Protein AF-A0A349YJT5-F1 (afdb_monomer_lite)

Radius of gyration: 28.96 Å; chains: 1; bounding box: 65×38×89 Å

Structure (mmCIF, N/CA/C/O backbone):
data_AF-A0A349YJT5-F1
#
_entry.id   AF-A0A349YJT5-F1
#
loop_
_atom_site.group_PDB
_atom_site.id
_atom_site.type_symbol
_atom_site.label_atom_id
_atom_site.label_alt_id
_atom_site.label_comp_id
_atom_site.label_asym_id
_atom_site.label_entity_id
_atom_site.label_seq_id
_atom_site.pdbx_PDB_ins_code
_atom_site.Cartn_x
_atom_site.Cartn_y
_atom_site.Cartn_z
_atom_site.occupancy
_atom_site.B_iso_or_equiv
_atom_site.auth_seq_id
_atom_site.auth_comp_id
_atom_site.auth_asym_id
_atom_site.auth_atom_id
_atom_site.pdbx_PDB_model_num
ATOM 1 N N . MET A 1 1 ? -20.722 -4.963 -40.635 1.00 35.97 1 MET A N 1
ATOM 2 C CA . MET A 1 1 ? -19.767 -5.126 -39.521 1.00 35.97 1 MET A CA 1
ATOM 3 C C . MET A 1 1 ? -20.408 -4.504 -38.300 1.00 35.97 1 MET A C 1
ATOM 5 O O . MET A 1 1 ? -20.778 -3.339 -38.362 1.00 35.97 1 MET A O 1
ATOM 9 N N . ALA A 1 2 ? -20.682 -5.316 -37.284 1.00 28.94 2 ALA A N 1
ATOM 10 C CA . ALA A 1 2 ? -21.402 -4.908 -36.087 1.00 28.94 2 ALA A CA 1
ATOM 11 C C . ALA A 1 2 ? -20.431 -4.226 -35.116 1.00 28.94 2 ALA A C 1
ATOM 13 O O . ALA A 1 2 ? -19.485 -4.857 -34.654 1.00 28.94 2 ALA A O 1
ATOM 14 N N . PHE A 1 3 ? -20.661 -2.948 -34.826 1.00 32.25 3 PHE A N 1
ATOM 15 C CA . PHE A 1 3 ? -20.068 -2.286 -33.669 1.00 32.25 3 PHE A CA 1
ATOM 16 C C . PHE A 1 3 ? -20.823 -2.792 -32.437 1.00 32.25 3 PHE A C 1
ATOM 18 O O . PHE A 1 3 ? -21.958 -2.385 -32.194 1.00 32.25 3 PHE A O 1
ATOM 25 N N . SER A 1 4 ? -20.254 -3.766 -31.724 1.00 38.06 4 SER A N 1
ATOM 26 C CA . SER A 1 4 ? -20.846 -4.264 -30.485 1.00 38.06 4 SER A CA 1
ATOM 27 C C . SER A 1 4 ? -20.627 -3.264 -29.358 1.00 38.06 4 SER A C 1
ATOM 29 O O . SER A 1 4 ? -19.536 -2.736 -29.165 1.00 38.06 4 SER A O 1
ATOM 31 N N . ASN A 1 5 ? -21.706 -3.056 -28.621 1.00 44.25 5 ASN A N 1
ATOM 32 C CA . ASN A 1 5 ? -21.965 -2.070 -27.584 1.00 44.25 5 ASN A CA 1
ATOM 33 C C . ASN A 1 5 ? -21.213 -2.375 -26.264 1.00 44.25 5 ASN A C 1
ATOM 35 O O . ASN A 1 5 ? -21.825 -2.411 -25.198 1.00 44.25 5 ASN A O 1
ATOM 39 N N . THR A 1 6 ? -19.910 -2.674 -26.324 1.00 45.03 6 THR A N 1
ATOM 40 C CA . THR A 1 6 ? -19.121 -3.094 -25.150 1.00 45.03 6 THR A CA 1
ATOM 41 C C . THR A 1 6 ? -19.000 -1.976 -24.124 1.00 45.03 6 THR A C 1
ATOM 43 O O . THR A 1 6 ? -19.315 -2.215 -22.962 1.00 45.03 6 THR A O 1
ATOM 46 N N . SER A 1 7 ? -18.720 -0.737 -24.550 1.00 45.47 7 SER A N 1
ATOM 47 C CA . SER A 1 7 ? -18.622 0.408 -23.630 1.00 45.47 7 SER A CA 1
ATOM 48 C C . SER A 1 7 ? -19.947 0.735 -22.936 1.00 45.47 7 SER A C 1
ATOM 50 O O . SER A 1 7 ? -19.961 1.075 -21.755 1.00 45.47 7 SER A O 1
ATOM 52 N N . TYR A 1 8 ? -21.080 0.582 -23.631 1.00 42.59 8 TYR A N 1
ATOM 53 C CA . TYR A 1 8 ? -22.403 0.780 -23.038 1.00 42.59 8 TYR A CA 1
ATOM 54 C C . TYR A 1 8 ? -22.723 -0.323 -22.027 1.00 42.59 8 TYR A C 1
ATOM 56 O O . TYR A 1 8 ? -23.199 -0.024 -20.938 1.00 42.59 8 TYR A O 1
ATOM 64 N N . SER A 1 9 ? -22.410 -1.585 -22.342 1.00 47.50 9 SER A N 1
ATOM 65 C CA . SER A 1 9 ? -22.618 -2.691 -21.401 1.00 47.50 9 SER A CA 1
ATOM 66 C C . SER A 1 9 ? -21.702 -2.599 -20.181 1.00 47.50 9 SER A C 1
ATOM 68 O O . SER A 1 9 ? -22.148 -2.886 -19.081 1.00 47.50 9 SER A O 1
ATOM 70 N N . GLU A 1 10 ? -20.462 -2.134 -20.344 1.00 46.34 10 GLU A N 1
ATOM 71 C CA . GLU A 1 10 ? -19.514 -1.925 -19.245 1.00 46.34 10 GLU A CA 1
ATOM 72 C C . GLU A 1 10 ? -19.939 -0.755 -18.360 1.00 46.34 10 GLU A C 1
ATOM 74 O O . GLU A 1 10 ? -19.890 -0.871 -17.143 1.00 46.34 10 GLU A O 1
ATOM 79 N N . THR A 1 11 ? -20.449 0.333 -18.945 1.00 47.31 11 THR A N 1
ATOM 80 C CA . THR A 1 11 ? -20.967 1.482 -18.180 1.00 47.31 11 THR A CA 1
ATOM 81 C C . THR A 1 11 ? -22.259 1.124 -17.443 1.00 47.31 11 THR A C 1
ATOM 83 O O . THR A 1 11 ? -22.438 1.500 -16.287 1.00 47.31 11 THR A O 1
ATOM 86 N N . VAL A 1 12 ? -23.154 0.361 -18.081 1.00 45.22 12 VAL A N 1
ATOM 87 C CA . VAL A 1 12 ? -24.402 -0.117 -17.468 1.00 45.22 12 VAL A CA 1
ATOM 88 C C . VAL A 1 12 ? -24.115 -1.164 -16.397 1.00 45.22 12 VAL A C 1
ATOM 90 O O . VAL A 1 12 ? -24.714 -1.097 -15.332 1.00 45.22 12 VAL A O 1
ATOM 93 N N . ASN A 1 13 ? -23.168 -2.077 -16.619 1.00 48.91 13 ASN A N 1
ATOM 94 C CA . ASN A 1 13 ? -22.739 -3.032 -15.602 1.00 48.91 13 ASN A CA 1
ATOM 95 C C . ASN A 1 13 ? -22.015 -2.330 -14.455 1.00 48.91 13 ASN A C 1
ATOM 97 O O . ASN A 1 13 ? -22.282 -2.667 -13.312 1.00 48.91 13 ASN A O 1
ATOM 101 N N . ALA A 1 14 ? -21.174 -1.326 -14.714 1.00 46.81 14 ALA A N 1
ATOM 102 C CA . ALA A 1 14 ? -20.544 -0.528 -13.667 1.00 46.81 14 ALA A CA 1
ATOM 103 C C . ALA A 1 14 ? -21.602 0.210 -12.838 1.00 46.81 14 ALA A C 1
ATOM 105 O O . ALA A 1 14 ? -21.606 0.064 -11.625 1.00 46.81 14 ALA A O 1
ATOM 106 N N . MET A 1 15 ? -22.572 0.884 -13.471 1.00 39.41 15 MET A N 1
ATOM 107 C CA . MET A 1 15 ? -23.696 1.517 -12.768 1.00 39.41 15 MET A CA 1
ATOM 108 C C . MET A 1 15 ? -24.552 0.511 -11.999 1.00 39.41 15 MET A C 1
ATOM 110 O O . MET A 1 15 ? -24.897 0.775 -10.855 1.00 39.41 15 MET A O 1
ATOM 114 N N . LEU A 1 16 ? -24.875 -0.647 -12.579 1.00 43.94 16 LEU A N 1
ATOM 115 C CA . LEU A 1 16 ? -25.618 -1.706 -11.894 1.00 43.94 16 LEU A CA 1
ATOM 116 C C . LEU A 1 16 ? -24.815 -2.302 -10.738 1.00 43.94 16 LEU A C 1
ATOM 118 O O . LEU A 1 16 ? -25.406 -2.615 -9.715 1.00 43.94 16 LEU A O 1
ATOM 122 N N . THR A 1 17 ? -23.490 -2.402 -10.854 1.00 45.91 17 THR A N 1
ATOM 123 C CA . THR A 1 17 ? -22.605 -2.878 -9.782 1.00 45.91 17 THR A CA 1
ATOM 124 C C . THR A 1 17 ? -22.537 -1.841 -8.666 1.00 45.91 17 THR A C 1
ATOM 126 O O . THR A 1 17 ? -22.733 -2.195 -7.510 1.00 45.91 17 THR A O 1
ATOM 129 N N . THR A 1 18 ? -22.396 -0.554 -8.995 1.00 42.12 18 THR A N 1
ATOM 130 C CA . THR A 1 18 ? -22.451 0.559 -8.038 1.00 42.12 18 THR A CA 1
ATOM 131 C C . THR A 1 18 ? -23.813 0.636 -7.342 1.00 42.12 18 THR A C 1
ATOM 133 O O . THR A 1 18 ? -23.875 0.710 -6.120 1.00 42.12 18 THR A O 1
ATOM 136 N N . MET A 1 19 ? -24.919 0.540 -8.088 1.00 35.06 19 MET A N 1
ATOM 137 C CA . MET A 1 19 ? -26.279 0.521 -7.535 1.00 35.06 19 MET A CA 1
ATOM 138 C C . MET A 1 19 ? -26.540 -0.744 -6.712 1.00 35.06 19 MET A C 1
ATOM 140 O O . MET A 1 19 ? -27.178 -0.664 -5.669 1.00 35.06 19 MET A O 1
ATOM 144 N N . SER A 1 20 ? -26.010 -1.898 -7.125 1.00 37.75 20 SER A N 1
ATOM 145 C CA . SER A 1 20 ? -26.079 -3.131 -6.340 1.00 37.75 20 SER A CA 1
ATOM 146 C C . SER A 1 20 ? -25.216 -3.065 -5.086 1.00 37.75 20 SER A C 1
ATOM 148 O O . SER A 1 20 ? -25.608 -3.647 -4.092 1.00 37.75 20 SER A O 1
ATOM 150 N N . GLY A 1 21 ? -24.105 -2.322 -5.090 1.00 37.94 21 GLY A N 1
ATOM 151 C CA . GLY A 1 21 ? -23.280 -2.063 -3.909 1.00 37.94 21 GLY A CA 1
ATOM 152 C C . GLY A 1 21 ? -23.987 -1.160 -2.898 1.00 37.94 21 GLY A C 1
ATOM 153 O O . GLY A 1 21 ? -23.926 -1.419 -1.705 1.00 37.94 21 GLY A O 1
ATOM 154 N N . PHE A 1 22 ? -24.751 -0.167 -3.366 1.00 36.34 22 PHE A N 1
ATOM 155 C CA . PHE A 1 22 ? -25.625 0.630 -2.495 1.00 36.34 22 PHE A CA 1
ATOM 156 C C . PHE A 1 22 ? -26.809 -0.174 -1.934 1.00 36.34 22 PHE A C 1
ATOM 158 O O . PHE A 1 22 ? -27.237 0.079 -0.813 1.00 36.34 22 PHE A O 1
ATOM 165 N N . VAL A 1 23 ? -27.335 -1.137 -2.699 1.00 39.72 23 VAL A N 1
ATOM 166 C CA . VAL A 1 23 ? -28.460 -2.007 -2.299 1.00 39.72 23 VAL A CA 1
ATOM 167 C C . VAL A 1 23 ? -28.000 -3.211 -1.457 1.00 39.72 23 VAL A C 1
ATOM 169 O O . VAL A 1 23 ? -28.774 -3.696 -0.643 1.00 39.72 23 VAL A O 1
ATOM 172 N N . LYS A 1 24 ? -26.743 -3.655 -1.606 1.00 41.81 24 LYS A N 1
ATOM 173 C CA . LYS A 1 24 ? -26.034 -4.639 -0.761 1.00 41.81 24 LYS A CA 1
ATOM 174 C C . LYS A 1 24 ? -25.285 -3.991 0.405 1.00 41.81 24 LYS A C 1
ATOM 176 O O . LYS A 1 24 ? -24.406 -4.602 1.002 1.00 41.81 24 LYS A O 1
ATOM 181 N N . ASN A 1 25 ? -25.580 -2.735 0.716 1.00 46.41 25 ASN A N 1
ATOM 182 C CA . ASN A 1 25 ? -25.192 -2.221 2.010 1.00 46.41 25 ASN A CA 1
ATOM 183 C C . ASN A 1 25 ? -26.183 -2.808 3.025 1.00 46.41 25 ASN A C 1
ATOM 185 O O . ASN A 1 25 ? -27.230 -2.218 3.289 1.00 46.41 25 ASN A O 1
ATOM 189 N N . ASP A 1 26 ? -25.880 -3.996 3.552 1.00 47.06 26 ASP A N 1
ATOM 190 C CA . ASP A 1 26 ? -26.736 -4.715 4.508 1.00 47.06 26 ASP A CA 1
ATOM 191 C C . ASP A 1 26 ? -26.976 -3.911 5.808 1.00 47.06 26 ASP A C 1
ATOM 193 O O . ASP A 1 26 ? -27.888 -4.205 6.585 1.00 47.06 26 ASP A O 1
ATOM 197 N N . TYR A 1 27 ? -26.246 -2.803 5.996 1.00 50.16 27 TYR A N 1
ATOM 198 C CA . TYR A 1 27 ? -26.430 -1.827 7.072 1.00 50.16 27 TYR A CA 1
ATOM 199 C C . TYR A 1 27 ? -27.578 -0.828 6.824 1.00 50.16 27 TYR A C 1
ATOM 201 O O . TYR A 1 27 ? -27.893 -0.018 7.701 1.00 50.16 27 TYR A O 1
ATOM 209 N N . TYR A 1 28 ? -28.280 -0.906 5.682 1.00 45.19 28 TYR A N 1
ATOM 210 C CA . TYR A 1 28 ? -29.457 -0.075 5.378 1.00 45.19 28 TYR A CA 1
ATOM 211 C C . TYR A 1 28 ? -30.589 -0.241 6.411 1.00 45.19 28 TYR A C 1
ATOM 213 O O . TYR A 1 28 ? -31.370 0.686 6.617 1.00 45.19 28 TYR A O 1
ATOM 221 N N . LYS A 1 29 ? -30.661 -1.383 7.123 1.00 48.59 29 LYS A N 1
ATOM 222 C CA . LYS A 1 29 ? -31.661 -1.619 8.187 1.00 48.59 29 LYS A CA 1
ATOM 223 C C . LYS A 1 29 ? -31.560 -0.623 9.356 1.00 48.59 29 LYS A C 1
ATOM 225 O O . LYS A 1 29 ? -32.541 -0.468 10.079 1.00 48.59 29 LYS A O 1
ATOM 230 N N . PHE A 1 30 ? -30.436 0.082 9.522 1.00 49.44 30 PHE A N 1
ATOM 231 C CA . PHE A 1 30 ? -30.235 1.025 10.628 1.00 49.44 30 PHE A CA 1
ATOM 232 C C . PHE A 1 30 ? -29.674 2.390 10.210 1.00 49.44 30 PHE A C 1
ATOM 234 O O . PHE A 1 30 ? -29.226 3.142 11.071 1.00 49.44 30 PHE A O 1
ATOM 241 N N . SER A 1 31 ? -29.802 2.780 8.933 1.00 50.75 31 SER A N 1
ATOM 242 C CA . SER A 1 31 ? -29.541 4.167 8.498 1.00 50.75 31 SER A CA 1
ATOM 243 C C . SER A 1 31 ? -30.415 5.205 9.219 1.00 50.75 31 SER A C 1
ATOM 245 O O . SER A 1 31 ? -30.140 6.399 9.148 1.00 50.75 31 SER A O 1
ATOM 247 N N . ASP A 1 32 ? -31.488 4.754 9.875 1.00 51.38 32 ASP A N 1
ATOM 248 C CA . ASP A 1 32 ? -32.409 5.578 10.660 1.00 51.38 32 ASP A CA 1
ATOM 249 C C . ASP A 1 32 ? -31.856 5.935 12.056 1.00 51.38 32 ASP A C 1
ATOM 251 O O . ASP A 1 32 ? -32.350 6.850 12.710 1.00 51.38 32 ASP A O 1
ATOM 255 N N . LYS A 1 33 ? -30.808 5.238 12.527 1.00 64.94 33 LYS A N 1
ATOM 256 C CA . LYS A 1 33 ? -30.170 5.500 13.825 1.00 64.94 33 LYS A CA 1
ATOM 257 C C . LYS A 1 33 ? -28.800 6.150 13.615 1.00 64.94 33 LYS A C 1
ATOM 259 O O . LYS A 1 33 ? -27.948 5.546 12.964 1.00 64.94 33 LYS A O 1
ATOM 264 N N . PRO A 1 34 ? -28.546 7.350 14.166 1.00 67.56 34 PRO A N 1
ATOM 265 C CA . PRO A 1 34 ? -27.265 8.015 13.974 1.00 67.56 34 PRO A CA 1
ATOM 266 C C . PRO A 1 34 ? -26.127 7.224 14.651 1.00 67.56 34 PRO A C 1
ATOM 268 O O . PRO A 1 34 ? -26.296 6.771 15.789 1.00 67.56 34 PRO A O 1
ATOM 271 N N . PRO A 1 35 ? -24.966 7.055 13.987 1.00 79.81 35 PRO A N 1
ATOM 272 C CA . PRO A 1 35 ? -23.776 6.505 14.624 1.00 79.81 35 PRO A CA 1
ATOM 273 C C . PRO A 1 35 ? -23.237 7.484 15.668 1.00 79.81 35 PRO A C 1
ATOM 275 O O . PRO A 1 35 ? -23.096 8.678 15.398 1.00 79.81 35 PRO A O 1
ATOM 278 N N . THR A 1 36 ? -22.896 6.973 16.848 1.00 80.75 36 THR A N 1
ATOM 279 C CA . THR A 1 36 ? -22.226 7.742 17.901 1.00 80.75 36 THR A CA 1
ATOM 280 C C . THR A 1 36 ? -20.798 7.221 18.073 1.00 80.75 36 THR A C 1
ATOM 282 O O . THR A 1 36 ? -20.641 6.049 18.422 1.00 80.75 36 THR A O 1
ATOM 285 N N . PRO A 1 37 ? -19.755 8.043 17.842 1.00 83.19 37 PRO A N 1
ATOM 286 C CA . PRO A 1 37 ? -18.376 7.639 18.094 1.00 83.19 37 PRO A CA 1
ATOM 287 C C . PRO A 1 37 ? -18.100 7.584 19.602 1.00 83.19 37 PRO A C 1
ATOM 289 O O . PRO A 1 37 ? -18.424 8.525 20.334 1.00 83.19 37 PRO A O 1
ATOM 292 N N . VAL A 1 38 ? -17.485 6.495 20.065 1.00 86.38 38 VAL A N 1
ATOM 293 C CA . VAL A 1 38 ? -17.160 6.266 21.481 1.00 86.38 38 VAL A CA 1
ATOM 294 C C . VAL A 1 38 ? -15.717 5.792 21.667 1.00 86.38 38 VAL A C 1
ATOM 296 O O . VAL A 1 38 ? -15.113 5.209 20.766 1.00 86.38 38 VAL A O 1
ATOM 299 N N . GLU A 1 39 ? -15.172 6.026 22.862 1.00 88.44 39 GLU A N 1
ATOM 300 C CA . GLU A 1 39 ? -13.990 5.308 23.356 1.00 88.44 39 GLU A CA 1
ATOM 301 C C . GLU A 1 39 ? -14.489 3.998 23.980 1.00 88.44 39 GLU A C 1
ATOM 303 O O . GLU A 1 39 ? -15.169 4.034 25.009 1.00 88.44 39 GLU A O 1
ATOM 308 N N . TYR A 1 40 ? -14.221 2.856 23.345 1.00 87.75 40 TYR A N 1
ATOM 309 C CA . TYR A 1 40 ? -14.711 1.551 23.793 1.00 87.75 40 TYR A CA 1
ATOM 310 C C . TYR A 1 40 ? -13.603 0.772 24.503 1.00 87.75 40 TYR A C 1
ATOM 312 O O . TYR A 1 40 ? -12.511 0.610 23.974 1.00 87.75 40 TYR A O 1
ATOM 320 N N . TYR A 1 41 ? -13.885 0.274 25.697 1.00 87.88 41 TYR A N 1
ATOM 321 C CA . TYR A 1 41 ? -12.984 -0.498 26.541 1.00 87.88 41 TYR A CA 1
ATOM 322 C C . TYR A 1 41 ? -13.499 -1.931 26.599 1.00 87.88 41 TYR A C 1
ATOM 324 O O . TYR A 1 41 ? -14.420 -2.251 27.355 1.00 87.88 41 TYR A O 1
ATOM 332 N N . HIS A 1 42 ? -12.894 -2.786 25.787 1.00 87.69 42 HIS A N 1
ATOM 333 C CA . HIS A 1 42 ? -13.241 -4.196 25.705 1.00 87.69 42 HIS A CA 1
ATOM 334 C C . HIS A 1 42 ? -12.418 -5.014 26.703 1.00 87.69 42 HIS A C 1
ATOM 336 O O . HIS A 1 42 ? -11.200 -4.842 26.775 1.00 87.69 42 HIS A O 1
ATOM 342 N N . ILE A 1 43 ? -13.048 -5.899 27.477 1.00 84.06 43 ILE A N 1
ATOM 343 C CA . ILE A 1 43 ? -12.346 -6.752 28.443 1.00 84.06 43 ILE A CA 1
ATOM 344 C C . ILE A 1 43 ? -11.420 -7.727 27.712 1.00 84.06 43 ILE A C 1
ATOM 346 O O . ILE A 1 43 ? -11.856 -8.550 26.914 1.00 84.06 43 ILE A O 1
ATOM 350 N N 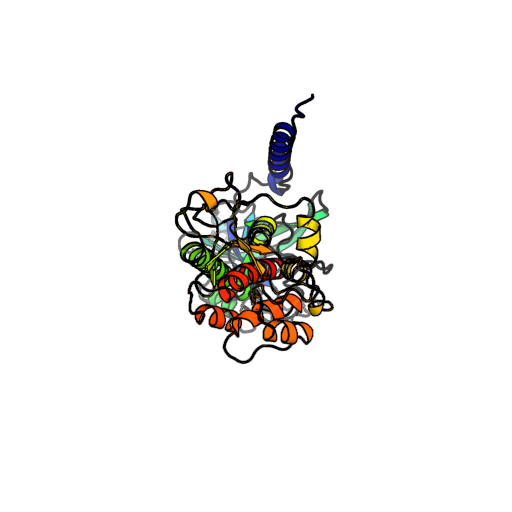. ASN A 1 44 ? -10.136 -7.704 28.067 1.00 80.56 44 ASN A N 1
ATOM 351 C CA . ASN A 1 44 ? -9.169 -8.695 27.619 1.00 80.56 44 ASN A CA 1
ATOM 352 C C . ASN A 1 44 ? -9.192 -9.894 28.580 1.00 80.56 44 ASN A C 1
ATOM 354 O O . ASN A 1 44 ? -8.686 -9.805 29.704 1.00 80.56 44 ASN A O 1
ATOM 358 N N . LYS A 1 45 ? -9.786 -11.016 28.156 1.00 74.62 45 LYS A N 1
ATOM 359 C CA . LYS A 1 45 ? -9.932 -12.218 28.995 1.00 74.62 45 LYS A CA 1
ATOM 360 C C . LYS A 1 45 ? -8.607 -12.898 29.340 1.00 74.62 45 LYS A C 1
ATOM 362 O O . LYS A 1 45 ? -8.504 -13.468 30.417 1.00 74.62 45 LYS A O 1
ATOM 367 N N . HIS A 1 46 ? -7.606 -12.823 28.466 1.00 70.94 46 HIS A N 1
ATOM 368 C CA . HIS A 1 46 ? -6.313 -13.483 28.673 1.00 70.94 46 HIS A CA 1
ATOM 369 C C . HIS A 1 46 ? -5.471 -12.778 29.731 1.00 70.94 46 HIS A C 1
ATOM 371 O O . HIS A 1 46 ? -4.859 -13.415 30.586 1.00 70.94 46 HIS A O 1
ATOM 377 N N . ALA A 1 47 ? -5.471 -11.448 29.698 1.00 70.19 47 ALA A N 1
ATOM 378 C CA . ALA A 1 47 ? -4.721 -10.651 30.655 1.00 70.19 47 ALA A CA 1
ATOM 379 C C . ALA A 1 47 ? -5.487 -10.376 31.959 1.00 70.19 47 ALA A C 1
ATOM 381 O O . ALA A 1 47 ? -4.896 -9.939 32.952 1.00 70.19 47 ALA A O 1
ATOM 382 N N . SER A 1 48 ? -6.800 -10.615 31.966 1.00 72.69 48 SER A N 1
ATOM 383 C CA . SER A 1 48 ? -7.621 -10.540 33.171 1.00 72.69 48 SER A CA 1
ATOM 384 C C . SER A 1 48 ? -7.519 -11.842 33.963 1.00 72.69 48 SER A C 1
ATOM 386 O O . SER A 1 48 ? -7.635 -12.933 33.424 1.00 72.69 48 SER A O 1
ATOM 388 N N . THR A 1 49 ? -7.340 -11.742 35.278 1.00 63.56 49 THR A N 1
ATOM 389 C CA . THR A 1 49 ? -7.127 -12.913 36.160 1.00 63.56 49 THR A CA 1
ATOM 390 C C . THR A 1 49 ? -8.411 -13.429 36.817 1.00 63.56 49 THR A C 1
ATOM 392 O O . THR A 1 49 ? -8.361 -14.168 37.801 1.00 63.56 49 THR A O 1
ATOM 395 N N . LEU A 1 50 ? -9.578 -13.033 36.301 1.00 58.72 50 LEU A N 1
ATOM 396 C CA . LEU A 1 50 ? -10.865 -13.454 36.851 1.00 58.72 50 LEU A CA 1
ATOM 397 C C . LEU A 1 50 ? -11.215 -14.873 36.404 1.00 58.72 50 LEU A C 1
ATOM 399 O O . LEU A 1 50 ? -11.445 -15.135 35.229 1.00 58.72 50 LEU A O 1
ATOM 403 N N . ASP A 1 51 ? -11.301 -15.769 37.382 1.00 48.94 51 ASP A N 1
ATOM 404 C CA . ASP A 1 51 ? -11.905 -17.089 37.243 1.00 48.94 51 ASP A CA 1
ATOM 405 C C . ASP A 1 51 ? -13.436 -16.940 37.144 1.00 48.94 51 ASP A C 1
ATOM 407 O O . ASP A 1 51 ? -14.065 -16.405 38.064 1.00 48.94 51 ASP A O 1
ATOM 411 N N . GLU A 1 52 ? -14.044 -17.418 36.049 1.00 48.00 52 GLU A N 1
ATOM 412 C CA . GLU A 1 52 ? -15.500 -17.395 35.801 1.00 48.00 52 GLU A CA 1
ATOM 413 C C . GLU A 1 52 ? -16.313 -18.050 36.946 1.00 48.00 52 GLU A C 1
ATOM 415 O O . GLU A 1 52 ? -17.502 -17.770 37.112 1.00 48.00 52 GLU A O 1
ATOM 420 N N . GLY A 1 53 ? -15.682 -18.884 37.787 1.00 40.75 53 GLY A N 1
ATOM 421 C CA . GLY A 1 53 ? -16.298 -19.499 38.969 1.00 40.75 53 GLY A CA 1
ATOM 422 C C . GLY A 1 53 ? -16.367 -18.617 40.226 1.00 40.75 53 GLY A C 1
ATOM 423 O O . GLY A 1 53 ? -17.104 -18.935 41.167 1.00 40.75 53 GLY A O 1
ATOM 424 N N . SER A 1 54 ? -15.636 -17.503 40.273 1.00 41.12 54 SER A N 1
ATOM 425 C CA . SER A 1 54 ? -15.487 -16.676 41.473 1.00 41.12 54 SER A CA 1
ATOM 426 C C . SER A 1 54 ? -16.386 -15.441 41.401 1.00 41.12 54 SER A C 1
ATOM 428 O O . SER A 1 54 ? -16.012 -14.410 40.856 1.00 41.12 54 SER A O 1
ATOM 430 N N . LYS A 1 55 ? -17.581 -15.506 42.007 1.00 40.19 55 LYS A N 1
ATOM 431 C CA . LYS A 1 55 ? -18.542 -14.383 42.149 1.00 40.19 55 LYS A CA 1
ATOM 432 C C . LYS A 1 55 ? -18.051 -13.237 43.063 1.00 40.19 55 LYS A C 1
ATOM 434 O O . LYS A 1 55 ? -18.829 -12.683 43.835 1.00 40.19 55 LYS A O 1
ATOM 439 N N . LEU A 1 56 ? -16.764 -12.910 43.039 1.00 39.97 56 LEU A N 1
ATOM 440 C CA . LEU A 1 56 ? -16.137 -11.879 43.865 1.00 39.97 56 LEU A CA 1
ATOM 441 C C . LEU A 1 56 ? -15.425 -10.865 42.965 1.00 39.97 56 LEU A C 1
ATOM 443 O O . LEU A 1 56 ? -14.203 -10.766 42.964 1.00 39.97 56 LEU A O 1
ATOM 447 N N . ALA A 1 57 ? -16.202 -10.090 42.207 1.00 40.22 57 ALA A N 1
ATOM 448 C CA . ALA A 1 57 ? -15.703 -8.858 41.609 1.00 40.22 57 ALA A CA 1
ATOM 449 C C . ALA A 1 57 ? -15.609 -7.790 42.714 1.00 40.22 57 ALA A C 1
ATOM 451 O O . ALA A 1 57 ? -16.593 -7.134 43.060 1.00 40.22 57 ALA A O 1
ATOM 452 N N . PHE A 1 58 ? -14.432 -7.643 43.326 1.00 47.16 58 PHE A N 1
ATOM 453 C CA . PHE A 1 58 ? -14.126 -6.478 44.155 1.00 47.16 58 PHE A CA 1
ATOM 454 C C . PHE A 1 58 ? -13.782 -5.311 43.218 1.00 47.16 58 PHE A C 1
ATOM 456 O O . PHE A 1 58 ? -12.628 -5.130 42.864 1.00 47.16 58 PHE A O 1
ATOM 463 N N . ALA A 1 59 ? -14.811 -4.554 42.823 1.00 55.06 59 ALA A N 1
ATOM 464 C CA . ALA A 1 59 ? -14.769 -3.376 41.947 1.00 55.06 59 ALA A CA 1
ATOM 465 C C . ALA A 1 59 ? -14.263 -3.619 40.507 1.00 55.06 59 ALA A C 1
ATOM 467 O O . ALA A 1 59 ? -13.112 -3.972 40.273 1.00 55.06 59 ALA A O 1
ATOM 468 N N . ASP A 1 60 ? -15.123 -3.338 39.522 1.00 61.12 60 ASP A N 1
ATOM 469 C CA . ASP A 1 60 ? -14.794 -3.486 38.095 1.00 61.12 60 ASP A CA 1
ATOM 470 C C . ASP A 1 60 ? -13.631 -2.562 37.673 1.00 61.12 60 ASP A C 1
ATOM 472 O O . ASP A 1 60 ? -12.773 -2.944 36.877 1.00 61.12 60 ASP A O 1
ATOM 476 N N . ILE A 1 61 ? -13.555 -1.364 38.264 1.00 62.28 61 ILE A N 1
ATOM 477 C CA . ILE A 1 61 ? -12.558 -0.325 37.971 1.00 62.28 61 ILE A CA 1
ATOM 478 C C . ILE A 1 61 ? -11.835 0.029 39.274 1.00 62.28 61 ILE A C 1
ATOM 480 O O . ILE A 1 61 ? -12.477 0.349 40.276 1.00 62.28 61 ILE A O 1
ATOM 484 N N . GLY A 1 62 ? -10.501 -0.047 39.284 1.00 61.69 62 GLY A N 1
ATOM 485 C CA . GLY A 1 62 ? -9.725 0.197 40.501 1.00 61.69 62 GLY A CA 1
ATOM 486 C C . GLY A 1 62 ? -8.294 -0.327 40.465 1.00 61.69 62 GLY A C 1
ATOM 487 O O . GLY A 1 62 ? -7.946 -1.180 39.656 1.00 61.69 62 GLY A O 1
ATOM 488 N N . LYS A 1 63 ? -7.453 0.153 41.392 1.00 60.31 63 LYS A N 1
ATOM 489 C CA . LYS A 1 63 ? -6.050 -0.294 41.528 1.00 60.31 63 LYS A CA 1
ATOM 490 C C . LYS A 1 63 ? -5.928 -1.802 41.793 1.00 60.31 63 LYS A C 1
ATOM 492 O O . LYS A 1 63 ? -4.976 -2.421 41.332 1.00 60.31 63 LYS A O 1
ATOM 497 N N . ASP A 1 64 ? -6.897 -2.357 42.514 1.00 62.94 64 ASP A N 1
ATOM 498 C CA . ASP A 1 64 ? -6.948 -3.773 42.887 1.00 62.94 64 ASP A CA 1
ATOM 499 C C . ASP A 1 64 ? -7.868 -4.587 41.958 1.00 62.94 64 ASP A C 1
ATOM 501 O O . ASP A 1 64 ? -8.110 -5.766 42.214 1.00 62.94 64 ASP A O 1
ATOM 505 N N . SER A 1 65 ? -8.379 -3.979 40.875 1.00 69.69 65 SER A N 1
ATOM 506 C CA . SER A 1 65 ? -9.229 -4.685 39.919 1.00 69.69 65 SER A CA 1
ATOM 507 C C . SER A 1 65 ? -8.387 -5.654 39.070 1.00 69.69 65 SER A C 1
ATOM 509 O O . SER A 1 65 ? -7.365 -5.258 38.486 1.00 69.69 65 SER A O 1
ATOM 511 N N . PRO A 1 66 ? -8.798 -6.930 38.973 1.00 72.12 66 PRO A N 1
ATOM 512 C CA . PRO A 1 66 ? -8.143 -7.933 38.137 1.00 72.12 66 PRO A CA 1
ATOM 513 C C . PRO A 1 66 ? -8.475 -7.785 36.645 1.00 72.12 66 PRO A C 1
ATOM 515 O O . PRO A 1 66 ? -7.877 -8.494 35.836 1.00 72.12 66 PRO A O 1
ATOM 518 N N . LEU A 1 67 ? -9.410 -6.896 36.279 1.00 80.19 67 LEU A N 1
ATOM 519 C CA . LEU A 1 67 ? -9.806 -6.659 34.892 1.00 80.19 67 LEU A CA 1
ATOM 520 C C . LEU A 1 67 ? -8.779 -5.806 34.153 1.00 80.19 67 LEU A C 1
ATOM 522 O O . LEU A 1 67 ? -8.191 -4.863 34.701 1.00 80.19 67 LEU A O 1
ATOM 526 N N . ARG A 1 68 ? -8.581 -6.143 32.886 1.00 81.88 68 ARG A N 1
ATOM 527 C CA . ARG A 1 68 ? -7.732 -5.423 31.945 1.00 81.88 68 ARG A CA 1
ATOM 528 C C . ARG A 1 68 ? -8.486 -5.209 30.644 1.00 81.88 68 ARG A C 1
ATOM 530 O O . ARG A 1 68 ? -9.274 -6.064 30.247 1.00 81.88 68 ARG A O 1
ATOM 537 N N . PHE A 1 69 ? -8.243 -4.073 29.999 1.00 84.50 69 PHE A N 1
ATOM 538 C CA . PHE A 1 69 ? -9.025 -3.632 28.848 1.00 84.50 69 PHE A CA 1
ATOM 539 C C . PHE A 1 69 ? -8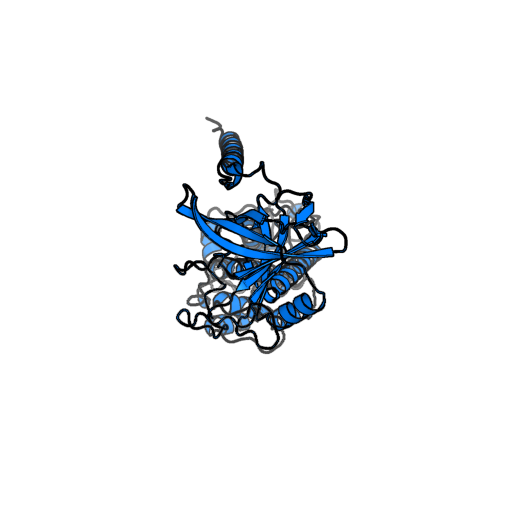.148 -3.366 27.623 1.00 84.50 69 PHE A C 1
ATOM 541 O O . PHE A 1 69 ? -7.009 -2.911 27.736 1.00 84.50 69 PHE A O 1
ATOM 548 N N . ASN A 1 70 ? -8.715 -3.608 26.448 1.00 86.06 70 ASN A N 1
ATOM 549 C CA . ASN A 1 70 ? -8.237 -3.108 25.168 1.00 86.06 70 ASN A CA 1
ATOM 550 C C . ASN A 1 70 ? -9.062 -1.859 24.821 1.00 86.06 70 ASN A C 1
ATOM 552 O O . ASN A 1 70 ? -10.294 -1.924 24.789 1.00 86.06 70 ASN A O 1
ATOM 556 N N . LEU A 1 71 ? -8.397 -0.725 24.607 1.00 87.94 71 LEU A N 1
ATOM 557 C CA . LEU A 1 71 ? -9.041 0.528 24.224 1.00 87.94 71 LEU A CA 1
ATOM 558 C C . LEU A 1 71 ? -9.182 0.584 22.704 1.00 87.94 71 LEU A C 1
ATOM 560 O O . LEU A 1 71 ? -8.204 0.415 21.986 1.00 87.94 71 LEU A O 1
ATOM 564 N N . ILE A 1 72 ? -10.390 0.854 22.226 1.00 87.50 72 ILE A N 1
ATOM 565 C CA . ILE A 1 72 ? -10.709 1.056 20.818 1.00 87.50 72 ILE A CA 1
ATOM 566 C C . ILE A 1 72 ? -11.201 2.491 20.648 1.00 87.50 72 ILE A C 1
ATOM 568 O O . ILE A 1 72 ? -12.235 2.893 21.192 1.00 87.50 72 ILE A O 1
ATOM 572 N N . HIS A 1 73 ? -10.453 3.273 19.883 1.00 85.88 73 HIS A N 1
ATOM 573 C CA . HIS A 1 73 ? -10.790 4.648 19.553 1.00 85.88 73 HIS A CA 1
ATOM 574 C C . HIS A 1 73 ? -11.794 4.714 18.401 1.00 85.88 73 HIS A C 1
ATOM 576 O O . HIS A 1 73 ? -11.734 3.925 17.458 1.00 85.88 73 HIS A O 1
ATOM 582 N N . ASN A 1 74 ? -12.681 5.714 18.458 1.00 81.81 74 ASN A N 1
ATOM 583 C CA . ASN A 1 74 ? -13.662 6.043 17.417 1.00 81.81 74 ASN A CA 1
ATOM 584 C C . ASN A 1 74 ? -14.615 4.897 17.045 1.00 81.81 74 ASN A C 1
ATOM 586 O O . ASN A 1 74 ? -15.127 4.861 15.926 1.00 81.81 74 ASN A O 1
ATOM 590 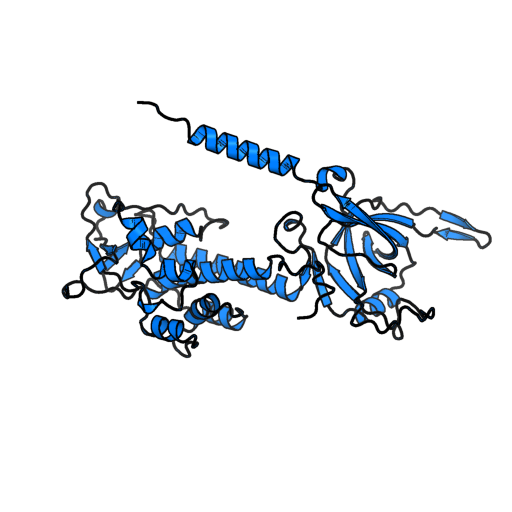N N . MET A 1 75 ? -14.886 3.974 17.972 1.00 84.06 75 MET A N 1
ATOM 591 C CA . MET A 1 75 ? -15.823 2.884 17.720 1.00 84.06 75 MET A CA 1
ATOM 592 C C . MET A 1 75 ? -17.231 3.446 17.509 1.00 84.06 75 MET A C 1
ATOM 594 O O . MET A 1 75 ? -17.696 4.279 18.286 1.00 84.06 75 MET A O 1
ATOM 598 N N . MET A 1 76 ? -17.916 2.996 16.459 1.00 83.38 76 MET A N 1
ATOM 599 C CA . MET A 1 76 ? -19.261 3.475 16.140 1.00 83.38 76 MET A CA 1
ATOM 600 C C . MET A 1 76 ? -20.315 2.614 16.832 1.00 83.38 76 MET A C 1
ATOM 602 O O . MET A 1 76 ? -20.438 1.421 16.553 1.00 83.38 76 MET A O 1
ATOM 606 N N . VAL A 1 77 ? -21.100 3.236 17.711 1.00 84.50 77 VAL A N 1
ATOM 607 C CA . VAL A 1 77 ? -22.223 2.602 18.410 1.00 84.50 77 VAL A CA 1
ATOM 608 C C . VAL A 1 77 ? -23.537 3.185 17.898 1.00 84.50 77 VAL A C 1
ATOM 610 O O . VAL A 1 77 ? -23.701 4.404 17.832 1.00 84.50 77 VAL A O 1
ATOM 613 N N . TYR A 1 78 ? -24.484 2.321 17.534 1.00 82.31 78 TYR A N 1
ATOM 614 C CA . TYR A 1 78 ? -25.745 2.722 16.906 1.00 82.31 78 TYR A CA 1
ATOM 615 C C . TYR A 1 78 ? -26.923 2.601 17.869 1.00 82.31 78 TYR A C 1
ATOM 617 O O . TYR A 1 78 ? -27.046 1.625 18.605 1.00 82.31 78 TYR A O 1
ATOM 625 N N . GLY A 1 79 ? -27.850 3.561 17.809 1.00 75.69 79 GLY A N 1
ATOM 626 C CA . GLY A 1 79 ? -29.107 3.512 18.567 1.00 75.69 79 GLY A CA 1
ATOM 627 C C . GLY A 1 79 ? -29.069 4.117 19.962 1.00 75.69 79 GLY A C 1
ATOM 628 O O . GLY A 1 79 ? -30.021 3.929 20.710 1.00 75.69 79 GLY A O 1
ATOM 629 N N . ILE A 1 80 ? -28.016 4.865 20.280 1.00 77.06 80 ILE A N 1
ATOM 630 C CA . ILE A 1 80 ? -27.996 5.742 21.447 1.00 77.06 80 ILE A CA 1
ATOM 631 C C . ILE A 1 80 ? -28.790 7.002 21.097 1.00 77.06 80 ILE A C 1
ATOM 633 O O . ILE A 1 80 ? -28.461 7.697 20.135 1.00 77.06 80 ILE A O 1
ATOM 637 N N . ASP A 1 81 ? -29.829 7.300 21.874 1.00 65.94 81 ASP A N 1
ATOM 638 C CA . ASP A 1 81 ? -30.610 8.522 21.696 1.00 65.94 81 ASP A CA 1
ATOM 639 C C . ASP A 1 81 ? -29.750 9.748 22.041 1.00 65.94 81 ASP A C 1
ATOM 641 O O . ASP A 1 81 ? -29.433 10.025 23.201 1.00 65.94 81 ASP A O 1
ATOM 645 N N . THR A 1 82 ? -29.352 10.494 21.010 1.00 56.84 82 THR A N 1
ATOM 646 C CA . THR A 1 82 ? -28.699 11.800 21.141 1.00 56.84 82 THR A CA 1
ATOM 647 C C . THR A 1 82 ? -29.707 12.906 20.811 1.00 56.84 82 THR A C 1
ATOM 649 O O . THR A 1 82 ? -30.249 12.898 19.703 1.00 56.84 82 THR A O 1
ATOM 652 N N . PRO A 1 83 ? -29.950 13.892 21.697 1.00 53.19 83 PRO A N 1
ATOM 653 C CA . PRO A 1 83 ? -29.258 14.162 22.958 1.00 53.19 83 PRO A CA 1
ATOM 654 C C . PRO A 1 83 ? -29.672 13.211 24.090 1.00 53.19 83 PRO A C 1
ATOM 656 O O . PRO A 1 83 ? -30.841 12.863 24.219 1.00 53.19 83 PRO A O 1
ATOM 659 N N . ILE A 1 84 ? -28.713 12.869 24.955 1.00 64.44 84 ILE A N 1
ATOM 660 C CA . ILE A 1 84 ? -28.948 12.045 26.146 1.00 64.44 84 ILE A CA 1
ATOM 661 C C . ILE A 1 84 ? -29.929 12.786 27.067 1.00 64.44 84 ILE A C 1
ATOM 663 O O . ILE A 1 84 ? -29.591 13.815 27.658 1.00 64.44 84 ILE A O 1
ATOM 667 N N . SER A 1 85 ? -31.159 12.285 27.185 1.00 55.84 85 SER A N 1
ATOM 668 C CA . SER A 1 85 ? -32.177 12.873 28.054 1.00 55.84 85 SER A CA 1
ATOM 669 C C . SER A 1 85 ? -31.977 12.413 29.497 1.00 55.84 85 SER A C 1
ATOM 671 O O . SER A 1 85 ? -32.244 11.259 29.833 1.00 55.84 85 SER A O 1
ATOM 673 N N . ILE A 1 86 ? -31.535 13.322 30.365 1.00 58.06 86 ILE A N 1
ATOM 674 C CA . ILE A 1 86 ? -31.455 13.065 31.803 1.00 58.06 86 ILE A CA 1
ATOM 675 C C . ILE A 1 86 ? -32.864 13.175 32.386 1.00 58.06 86 ILE A C 1
ATOM 677 O O . ILE A 1 86 ? -33.445 14.261 32.433 1.00 58.06 86 ILE A O 1
ATOM 681 N N . THR A 1 87 ? -33.422 12.047 32.820 1.00 54.31 87 THR A N 1
ATOM 682 C CA . THR A 1 87 ? -34.693 12.035 33.549 1.00 54.31 87 THR A CA 1
ATOM 683 C C . THR A 1 87 ? -34.393 12.165 35.039 1.00 54.31 87 THR A C 1
ATOM 685 O O . THR A 1 87 ? -33.593 11.419 35.596 1.00 54.31 87 THR A O 1
ATOM 688 N N . TYR A 1 88 ? -35.005 13.140 35.701 1.00 54.16 88 TYR A N 1
ATOM 689 C CA . TYR A 1 88 ? -34.902 13.277 37.152 1.00 54.16 88 TYR A CA 1
ATOM 690 C C . TYR A 1 88 ? -36.037 12.491 37.798 1.00 54.16 88 TYR A C 1
ATOM 692 O O . TYR A 1 88 ? -37.206 12.716 37.472 1.00 54.16 88 TYR A O 1
ATOM 700 N N . GLN A 1 89 ? -35.700 11.582 38.707 1.00 51.59 89 GLN A N 1
ATOM 701 C CA . GLN A 1 89 ? -36.679 10.891 39.538 1.00 51.59 89 GLN A CA 1
ATOM 702 C C . GLN A 1 89 ? -36.528 11.383 40.979 1.00 51.59 89 GLN A C 1
ATOM 704 O O . GLN A 1 89 ? -35.425 11.539 41.497 1.00 51.59 89 GLN A O 1
ATOM 709 N N . ASN A 1 90 ? -37.660 11.704 41.606 1.00 44.59 90 ASN A N 1
ATOM 710 C CA . ASN A 1 90 ? -37.700 12.005 43.032 1.00 44.59 90 ASN A CA 1
ATOM 711 C C . ASN A 1 90 ? -37.836 10.682 43.776 1.00 44.59 90 ASN A C 1
ATOM 713 O O . ASN A 1 90 ? -38.931 10.117 43.802 1.00 44.59 90 ASN A O 1
ATOM 717 N N . ASP A 1 91 ? -36.738 10.227 44.364 1.00 54.56 91 ASP A N 1
ATOM 718 C CA . ASP A 1 91 ? -36.732 9.097 45.285 1.00 54.56 91 ASP A CA 1
ATOM 719 C C . ASP A 1 91 ? -36.864 9.582 46.736 1.00 54.56 91 ASP A C 1
ATOM 721 O O . ASP A 1 91 ? -36.811 10.778 47.036 1.00 54.56 91 ASP A O 1
ATOM 725 N N . GLU A 1 92 ? -37.058 8.642 47.664 1.00 47.53 92 GLU A N 1
ATOM 726 C CA . GLU A 1 92 ? -37.366 8.899 49.082 1.00 47.53 92 GLU A CA 1
ATOM 727 C C . GLU A 1 92 ? -36.285 9.729 49.823 1.00 47.53 92 GLU A C 1
ATOM 729 O O . GLU A 1 92 ? -36.542 10.266 50.901 1.00 47.53 92 GLU A O 1
ATOM 734 N N . TYR A 1 93 ? -35.103 9.905 49.215 1.00 52.19 93 TYR A N 1
ATOM 735 C CA . TYR A 1 93 ? -33.974 10.688 49.733 1.00 52.19 93 TYR A CA 1
ATOM 736 C C . TYR A 1 93 ? -33.648 11.979 48.954 1.00 52.19 93 TYR A C 1
ATOM 738 O O . TYR A 1 93 ? -32.741 12.709 49.358 1.00 52.19 93 TYR A O 1
ATOM 746 N N . GLY A 1 94 ? -34.394 12.325 47.899 1.00 50.53 94 GLY A N 1
ATOM 747 C CA . GLY A 1 94 ? -34.196 13.566 47.142 1.00 50.53 94 GLY A CA 1
ATOM 748 C C . GLY A 1 94 ? -34.336 13.409 45.627 1.00 50.53 94 GLY A C 1
ATOM 749 O O . GLY A 1 94 ? -34.737 12.365 45.120 1.00 50.53 94 GLY A O 1
ATOM 750 N N . LEU A 1 95 ? -34.011 14.484 44.903 1.00 45.09 95 LEU A N 1
ATOM 751 C CA . LEU A 1 95 ? -34.009 14.506 43.441 1.00 45.09 95 LEU A CA 1
ATOM 752 C C . LEU A 1 95 ? -32.677 13.930 42.945 1.00 45.09 95 LEU A C 1
ATOM 754 O O . LEU A 1 95 ? -31.659 14.623 42.970 1.00 45.09 95 LEU A O 1
ATOM 758 N N . GLU A 1 96 ? -32.685 12.676 42.504 1.00 53.06 96 GLU A N 1
ATOM 759 C CA . GLU A 1 96 ? -31.525 12.033 41.889 1.00 53.06 96 GLU A CA 1
ATOM 760 C C . GLU A 1 96 ? -31.726 11.932 40.370 1.00 53.06 96 GLU A C 1
ATOM 762 O O . GLU A 1 96 ? -32.838 11.797 39.848 1.00 53.06 96 GLU A O 1
ATOM 767 N N . SER A 1 97 ? -30.630 12.063 39.623 1.00 56.19 97 SER A N 1
ATOM 768 C CA . SER A 1 97 ? -30.635 11.756 38.193 1.00 56.19 97 SER A CA 1
ATOM 769 C C . SER A 1 97 ? -30.794 10.249 38.041 1.00 56.19 97 SER A C 1
ATOM 771 O O . SER A 1 97 ? -29.955 9.507 38.551 1.00 56.19 97 SER A O 1
ATOM 773 N N . SER A 1 98 ? -31.813 9.782 37.316 1.00 60.47 98 SER A N 1
ATOM 774 C CA . SER A 1 98 ? -31.918 8.355 37.014 1.00 60.47 98 SER A CA 1
ATOM 775 C C . SER A 1 98 ? -30.711 7.915 36.183 1.00 60.47 98 SER A C 1
ATOM 777 O O . SER A 1 98 ? -30.245 8.671 35.322 1.00 60.47 98 SER A O 1
ATOM 779 N N . ALA A 1 99 ? -30.217 6.696 36.409 1.00 66.12 99 ALA A N 1
ATOM 780 C CA . ALA A 1 99 ? -29.226 6.104 35.518 1.00 66.12 99 ALA A CA 1
ATOM 781 C C . ALA A 1 99 ? -29.806 6.023 34.096 1.00 66.12 99 ALA A C 1
ATOM 783 O O . ALA A 1 99 ? -30.947 5.605 33.908 1.00 66.12 99 ALA A O 1
ATOM 784 N N . ILE A 1 100 ? -29.030 6.452 33.105 1.00 76.25 100 ILE A N 1
ATOM 785 C CA . ILE A 1 100 ? -29.384 6.336 31.694 1.00 76.25 100 ILE A CA 1
ATOM 786 C C . ILE A 1 100 ? -29.174 4.876 31.301 1.00 76.25 100 ILE A C 1
ATOM 788 O O . ILE A 1 100 ? -28.055 4.365 31.357 1.00 76.25 100 ILE A O 1
ATOM 792 N N . GLU A 1 101 ? -30.254 4.213 30.915 1.00 82.88 101 GLU A N 1
ATOM 793 C CA . GLU A 1 101 ? -30.265 2.827 30.457 1.00 82.88 101 GLU A CA 1
ATOM 794 C C . GLU A 1 101 ? -30.830 2.779 29.037 1.00 82.88 101 GLU A C 1
ATOM 796 O O . GLU A 1 101 ? -31.686 3.591 28.678 1.00 82.88 101 GLU A O 1
ATOM 801 N N . GLY A 1 102 ? -30.336 1.857 28.215 1.00 82.81 102 GLY A N 1
ATOM 802 C CA . GLY A 1 102 ? -30.779 1.738 26.832 1.00 82.81 102 GLY A CA 1
ATOM 803 C C . GLY A 1 102 ? -30.192 0.535 26.110 1.00 82.81 102 GLY A C 1
ATOM 804 O O . GLY A 1 102 ? -29.370 -0.203 26.655 1.00 82.81 102 GLY A O 1
ATOM 805 N N . ASP A 1 103 ? -30.629 0.373 24.864 1.00 85.50 103 ASP A N 1
ATOM 806 C CA . ASP A 1 103 ? -30.152 -0.656 23.948 1.00 85.50 103 ASP A CA 1
ATOM 807 C C . ASP A 1 103 ? -29.372 -0.005 22.805 1.00 85.50 103 ASP A C 1
ATOM 809 O O . ASP A 1 103 ? -29.860 0.923 22.159 1.00 85.50 103 ASP A O 1
ATOM 813 N N . ALA A 1 104 ? -28.194 -0.538 22.505 1.00 84.25 104 ALA A N 1
ATOM 814 C CA . ALA A 1 104 ? -27.381 -0.127 21.373 1.00 84.25 104 ALA A CA 1
ATOM 815 C C . ALA A 1 104 ? -26.957 -1.328 20.521 1.00 84.25 104 ALA A C 1
ATOM 817 O O . ALA A 1 104 ? -27.077 -2.483 20.926 1.00 84.25 104 ALA A O 1
ATOM 818 N N . TYR A 1 105 ? -26.475 -1.042 19.318 1.00 83.56 105 TYR A N 1
ATOM 819 C CA . TYR A 1 105 ? -26.057 -2.033 18.336 1.00 83.56 105 TYR A CA 1
ATOM 820 C C . TYR A 1 105 ? -24.605 -1.779 17.935 1.00 83.56 105 TYR A C 1
ATOM 822 O O . TYR A 1 105 ? -24.218 -0.639 17.660 1.00 83.56 105 TYR A O 1
ATOM 830 N N . LEU A 1 106 ? -23.819 -2.853 17.901 1.00 82.38 106 LEU A N 1
ATOM 831 C CA . LEU A 1 106 ? -22.456 -2.882 17.383 1.00 82.38 106 LEU A CA 1
ATOM 832 C C . LEU A 1 106 ? -22.449 -3.639 16.063 1.00 82.38 106 LEU A C 1
ATOM 834 O O . LEU A 1 106 ? -23.081 -4.691 15.942 1.00 82.38 106 LEU A O 1
ATOM 838 N N . LEU A 1 107 ? -21.730 -3.097 15.085 1.00 78.94 107 LEU A N 1
ATOM 839 C CA . LEU A 1 107 ? -21.696 -3.660 13.744 1.00 78.94 107 LEU A CA 1
ATOM 840 C C . LEU A 1 107 ? -20.962 -5.014 13.704 1.00 78.94 107 LEU A C 1
ATOM 842 O O . LEU A 1 107 ? -20.106 -5.282 14.552 1.00 78.94 107 LEU A O 1
ATOM 846 N N . PRO A 1 108 ? -21.277 -5.872 12.721 1.00 69.12 108 PRO A N 1
ATOM 847 C CA . PRO A 1 108 ? -20.554 -7.115 12.487 1.00 69.12 108 PRO A CA 1
ATOM 848 C C . PRO A 1 108 ? -19.060 -6.896 12.230 1.00 69.12 108 PRO A C 1
ATOM 850 O O . PRO A 1 108 ? -18.656 -5.839 11.752 1.00 69.12 108 PRO A O 1
ATOM 853 N N . ASN A 1 109 ? -18.250 -7.920 12.518 1.00 67.94 109 ASN A N 1
ATOM 854 C CA . ASN A 1 109 ? -16.790 -7.918 12.327 1.00 67.94 109 ASN A CA 1
ATOM 855 C C . ASN A 1 109 ? -16.050 -6.794 13.085 1.00 67.94 109 ASN A C 1
ATOM 857 O O . ASN A 1 109 ? -14.975 -6.367 12.671 1.00 67.94 109 ASN A O 1
ATOM 861 N N . THR A 1 110 ? -16.628 -6.310 14.192 1.00 72.88 110 THR A N 1
ATOM 862 C CA . THR A 1 110 ? -16.008 -5.299 15.061 1.00 72.88 110 THR A CA 1
ATOM 863 C C . THR A 1 110 ? -15.514 -5.927 16.363 1.00 72.88 110 THR A C 1
ATOM 865 O O . THR A 1 110 ? -14.365 -6.342 16.446 1.00 72.88 110 THR A O 1
ATOM 868 N N . VAL A 1 111 ? -16.374 -6.038 17.373 1.00 80.12 111 VAL A N 1
ATOM 869 C CA . VAL A 1 111 ? -16.077 -6.647 18.673 1.00 80.12 111 VAL A CA 1
ATOM 870 C C . VAL A 1 111 ? -17.221 -7.567 19.060 1.00 80.12 111 VAL A C 1
ATOM 872 O O . VAL A 1 111 ? -18.386 -7.285 18.774 1.00 80.12 111 VAL A O 1
ATOM 875 N N . ARG A 1 112 ? -16.893 -8.643 19.775 1.00 84.19 112 ARG A N 1
ATOM 876 C CA . ARG A 1 112 ? -17.865 -9.415 20.551 1.00 84.19 112 ARG A CA 1
ATOM 877 C C . ARG A 1 112 ? -17.987 -8.809 21.957 1.00 84.19 112 ARG A C 1
ATOM 879 O O . ARG A 1 112 ? -17.117 -9.073 22.776 1.00 84.19 112 ARG A O 1
ATOM 886 N N . PRO A 1 113 ? -19.029 -8.026 22.263 1.00 83.88 113 PRO A N 1
ATOM 887 C CA . PRO A 1 113 ? -19.161 -7.369 23.558 1.00 83.88 113 PRO A CA 1
ATOM 888 C C . PRO A 1 113 ? -19.365 -8.378 24.693 1.00 83.88 113 PRO A C 1
ATOM 890 O O . PRO A 1 113 ? -20.162 -9.318 24.570 1.00 83.88 113 PRO A O 1
ATOM 893 N N . PHE A 1 114 ? -18.711 -8.136 25.827 1.00 83.31 114 PHE A N 1
ATOM 894 C CA . PHE A 1 114 ? -18.925 -8.871 27.072 1.00 83.31 114 PHE A CA 1
ATOM 895 C C . PHE A 1 114 ? -19.697 -8.032 28.101 1.00 83.31 114 PHE A C 1
ATOM 897 O O . PHE A 1 114 ? -19.526 -6.812 28.171 1.00 83.31 114 PHE A O 1
ATOM 904 N N . PRO A 1 115 ? -20.528 -8.663 28.951 1.00 82.31 115 PRO A N 1
ATOM 905 C CA . PRO A 1 115 ? -21.017 -8.015 30.161 1.00 82.31 115 PRO A CA 1
ATOM 906 C C . PRO A 1 115 ? -19.838 -7.509 31.003 1.00 82.31 115 PRO A C 1
ATOM 908 O O . PRO A 1 115 ? -18.931 -8.275 31.327 1.00 82.31 115 PRO A O 1
ATOM 911 N N . GLY A 1 116 ? -19.852 -6.224 31.351 1.00 81.50 116 GLY A N 1
ATOM 912 C CA . GLY A 1 116 ? -18.744 -5.540 32.018 1.00 81.50 116 GLY A CA 1
ATOM 913 C C . GLY A 1 116 ? -17.856 -4.702 31.095 1.00 81.50 116 GLY A C 1
ATOM 914 O O . GLY A 1 116 ? -17.071 -3.910 31.616 1.00 81.50 116 GLY A O 1
ATOM 915 N N . ASP A 1 117 ? -17.998 -4.806 29.766 1.00 84.19 117 ASP A N 1
ATOM 916 C CA . ASP A 1 117 ? -17.353 -3.873 28.836 1.00 84.19 117 ASP A CA 1
ATOM 917 C C . ASP A 1 117 ? -17.811 -2.440 29.130 1.00 84.19 117 ASP A C 1
ATOM 919 O O . ASP A 1 117 ? -18.942 -2.188 29.563 1.00 84.19 117 ASP A O 1
ATOM 923 N N . VAL A 1 118 ? -16.920 -1.479 28.911 1.00 88.06 118 VAL A N 1
ATOM 924 C CA . VAL A 1 118 ? -17.156 -0.074 29.251 1.00 88.06 118 VAL A CA 1
ATOM 925 C C . VAL A 1 118 ? -17.007 0.773 28.000 1.00 88.06 118 VAL A C 1
ATOM 927 O O . VAL A 1 118 ? -16.131 0.526 27.187 1.00 88.06 118 VAL A O 1
ATOM 930 N N . PHE A 1 119 ? -17.824 1.804 27.831 1.00 88.44 119 PHE A N 1
ATOM 931 C CA . PHE A 1 119 ? -17.597 2.798 26.785 1.00 88.44 119 PHE A CA 1
ATOM 932 C C . PHE A 1 119 ? -17.855 4.207 27.298 1.00 88.44 119 PHE A C 1
ATOM 934 O O . PHE A 1 119 ? -18.673 4.429 28.194 1.00 88.44 119 PHE A O 1
ATOM 941 N N . ILE A 1 120 ? -17.125 5.167 26.739 1.00 86.69 120 ILE A N 1
ATOM 942 C CA . ILE A 1 120 ? -17.205 6.572 27.120 1.00 86.69 120 ILE A CA 1
ATOM 943 C C . ILE A 1 120 ? -17.700 7.387 25.934 1.00 86.69 120 ILE A C 1
ATOM 945 O O . ILE A 1 120 ? -17.121 7.357 24.847 1.00 86.69 120 ILE A O 1
ATOM 949 N N . ILE A 1 121 ? -18.745 8.175 26.183 1.00 83.00 121 ILE A N 1
ATOM 950 C CA . ILE A 1 121 ? -19.221 9.198 25.254 1.00 83.00 121 ILE A CA 1
ATOM 951 C C . ILE A 1 121 ? -18.752 10.553 25.771 1.00 83.00 121 ILE A C 1
ATOM 953 O O . ILE A 1 121 ? -19.018 10.926 26.918 1.00 83.00 121 ILE A O 1
ATOM 957 N N . SER A 1 122 ? -18.060 11.301 24.916 1.00 76.12 122 SER A N 1
ATOM 958 C CA . SER A 1 122 ? -17.677 12.680 25.213 1.00 76.12 122 SER A CA 1
ATOM 959 C C . SER A 1 122 ? -18.798 13.620 24.774 1.00 76.12 122 SER A C 1
ATOM 961 O O . SER A 1 122 ? -19.002 13.829 23.580 1.00 76.12 122 SER A O 1
ATOM 963 N N . TYR A 1 123 ? -19.529 14.198 25.731 1.00 69.00 123 TYR A N 1
ATOM 964 C CA . TYR A 1 123 ? -20.593 15.165 25.461 1.00 69.00 123 TYR A CA 1
ATOM 965 C C . TYR A 1 123 ? -20.176 16.558 25.944 1.00 69.00 123 TYR A C 1
ATOM 967 O O . TYR A 1 123 ? -20.064 16.820 27.142 1.00 69.00 123 TYR A O 1
ATOM 975 N N . LEU A 1 124 ? -19.941 17.477 25.001 1.00 66.94 124 LEU A N 1
ATOM 976 C CA . LEU A 1 124 ? -19.429 18.835 25.245 1.00 66.94 124 LEU A CA 1
ATOM 977 C C . LEU A 1 124 ? -18.090 18.857 26.011 1.00 66.94 124 LEU A C 1
ATOM 979 O O . LEU A 1 124 ? -17.030 18.901 25.397 1.00 66.94 124 LEU A O 1
ATOM 983 N N . LYS A 1 125 ? -18.138 18.879 27.348 1.00 61.28 125 LYS A N 1
ATOM 984 C CA . LYS A 1 125 ? -16.977 18.919 28.257 1.00 61.28 125 LYS A CA 1
ATOM 985 C C . LYS A 1 125 ? -16.998 17.809 29.308 1.00 61.28 125 LYS A C 1
ATOM 987 O O . LYS A 1 125 ? -16.068 17.724 30.106 1.00 61.28 125 LYS A O 1
ATOM 992 N N . GLU A 1 126 ? -18.041 16.986 29.323 1.00 69.56 126 GLU A N 1
ATOM 993 C CA . GLU A 1 126 ? -18.221 15.919 30.299 1.00 69.56 126 GLU A CA 1
ATOM 994 C C . GLU A 1 126 ? -18.090 14.561 29.606 1.00 69.56 126 GLU A C 1
ATOM 996 O O . GLU A 1 126 ? -18.590 14.349 28.499 1.00 69.56 126 GLU A O 1
ATOM 1001 N N . LYS A 1 127 ? -17.359 13.652 30.252 1.00 76.88 127 LYS A N 1
ATOM 1002 C CA . LYS A 1 127 ? -17.222 12.258 29.831 1.00 76.88 127 LYS A CA 1
ATOM 1003 C C . LYS A 1 127 ? -18.213 11.436 30.646 1.00 76.88 127 LYS A C 1
ATOM 1005 O O . LYS A 1 127 ? -18.123 11.441 31.873 1.00 76.88 127 LYS A O 1
ATOM 1010 N N . ILE A 1 128 ? -19.138 10.758 29.972 1.00 79.31 128 ILE A N 1
ATOM 1011 C CA . ILE A 1 128 ? -20.107 9.867 30.616 1.00 79.31 128 ILE A CA 1
ATOM 1012 C C . ILE A 1 128 ? -19.677 8.430 30.349 1.00 79.31 128 ILE A C 1
ATOM 1014 O O . ILE A 1 128 ? -19.491 8.041 29.195 1.00 79.31 128 ILE A O 1
ATOM 1018 N N . LEU A 1 129 ? -19.515 7.664 31.424 1.00 84.75 129 LEU A N 1
ATOM 1019 C CA . LEU A 1 129 ? -19.152 6.256 31.390 1.00 84.75 129 LEU A CA 1
ATOM 1020 C C . LEU A 1 129 ? -20.405 5.381 31.389 1.00 84.75 129 LEU A C 1
ATOM 1022 O O . LEU A 1 129 ? -21.281 5.505 32.250 1.00 84.75 129 LEU A O 1
ATOM 1026 N N . PHE A 1 130 ? -20.454 4.457 30.441 1.00 85.75 130 PHE A N 1
ATOM 1027 C CA . PHE A 1 130 ? -21.490 3.445 30.317 1.00 85.75 130 PHE A CA 1
ATOM 1028 C C . PHE A 1 130 ? -20.873 2.061 30.471 1.00 85.75 130 PHE A C 1
ATOM 1030 O O . PHE A 1 130 ? -19.782 1.803 29.972 1.00 85.75 130 PHE A O 1
ATOM 1037 N N . THR A 1 131 ? -21.575 1.168 31.159 1.00 86.62 131 THR A N 1
ATOM 1038 C CA . THR A 1 131 ? -21.180 -0.234 31.307 1.00 86.62 131 THR A CA 1
ATOM 1039 C C . THR A 1 131 ? -22.206 -1.118 30.614 1.00 86.62 131 THR A C 1
ATOM 1041 O O . THR A 1 131 ? -23.412 -0.940 30.809 1.00 86.62 131 THR A O 1
ATOM 1044 N N . VAL A 1 132 ? -21.727 -2.068 29.817 1.00 86.31 132 VAL A N 1
ATOM 1045 C CA . VAL A 1 132 ? -22.535 -3.100 29.167 1.00 86.31 132 VAL A CA 1
ATOM 1046 C C . VAL A 1 132 ? -23.000 -4.094 30.225 1.00 86.31 132 VAL A C 1
ATOM 1048 O O . VAL A 1 132 ? -22.191 -4.645 30.971 1.00 86.31 132 VAL A O 1
ATOM 1051 N N . THR A 1 133 ? -24.307 -4.314 30.318 1.00 85.62 133 THR A N 1
ATOM 1052 C CA . THR A 1 133 ? -24.911 -5.239 31.285 1.00 85.62 133 THR A CA 1
ATOM 1053 C C . THR A 1 133 ? -25.225 -6.594 30.669 1.00 85.62 133 THR A C 1
ATOM 1055 O O . THR A 1 133 ? -25.097 -7.603 31.358 1.00 85.62 133 THR A O 1
ATOM 1058 N N . ASP A 1 134 ? -25.603 -6.622 29.391 1.00 86.38 134 ASP A N 1
ATOM 1059 C CA . ASP A 1 134 ? -25.927 -7.840 28.650 1.00 86.38 134 ASP A CA 1
ATOM 1060 C C . ASP A 1 134 ? -25.604 -7.677 27.159 1.00 86.38 134 ASP A C 1
ATOM 1062 O O . ASP A 1 134 ? -25.616 -6.558 26.629 1.00 86.38 134 ASP A O 1
ATOM 1066 N N . SER A 1 135 ? -25.315 -8.790 26.481 1.00 86.12 135 SER A N 1
ATOM 1067 C CA . SER A 1 135 ? -25.079 -8.819 25.038 1.00 86.12 135 SER A CA 1
ATOM 1068 C C . SER A 1 135 ? -25.745 -10.018 24.365 1.00 86.12 135 SER A C 1
ATOM 1070 O O . SER A 1 135 ? -25.659 -11.155 24.828 1.00 86.12 135 SER A O 1
ATOM 1072 N N . SER A 1 136 ? -26.399 -9.767 23.229 1.00 85.06 136 SER A N 1
ATOM 1073 C CA . SER A 1 136 ? -27.080 -10.791 22.431 1.00 85.06 136 SER A CA 1
ATOM 1074 C C . SER A 1 136 ? -26.695 -10.684 20.950 1.00 85.06 136 SER A C 1
ATOM 1076 O O . SER A 1 136 ? -26.656 -9.572 20.415 1.00 85.06 136 SER A O 1
ATOM 1078 N N . PRO A 1 137 ? -26.374 -11.806 20.278 1.00 83.44 137 PRO A N 1
ATOM 1079 C CA . PRO A 1 137 ? -26.077 -11.798 18.852 1.00 83.44 137 PRO A CA 1
ATOM 1080 C C . PRO A 1 137 ? -27.367 -11.705 18.027 1.00 83.44 137 PRO A C 1
ATOM 1082 O O . PRO A 1 137 ? -28.363 -12.360 18.336 1.00 83.44 137 PRO A O 1
ATOM 1085 N N . ASP A 1 138 ? -27.316 -10.927 16.953 1.00 78.00 138 ASP A N 1
ATOM 1086 C CA . ASP A 1 138 ? -28.341 -10.818 15.917 1.00 78.00 138 ASP A CA 1
ATOM 1087 C C . ASP A 1 138 ? -27.687 -11.148 14.567 1.00 78.00 138 ASP A C 1
ATOM 1089 O O . ASP A 1 138 ? -26.849 -10.398 14.061 1.00 78.00 138 ASP A O 1
ATOM 1093 N N . THR A 1 139 ? -27.977 -12.333 14.031 1.00 75.56 139 THR A N 1
ATOM 1094 C CA . THR A 1 139 ? -27.326 -12.846 12.819 1.00 75.56 139 THR A CA 1
ATOM 1095 C C . THR A 1 139 ? -27.997 -12.270 11.574 1.00 75.56 139 THR A C 1
ATOM 1097 O O . THR A 1 139 ? -29.200 -12.446 11.367 1.00 75.56 139 THR A O 1
ATOM 1100 N N . LEU A 1 140 ? -27.213 -11.602 10.728 1.00 70.19 140 LEU A N 1
ATOM 1101 C CA . LEU A 1 140 ? -27.658 -11.060 9.449 1.00 70.19 140 LEU A CA 1
ATOM 1102 C C . LEU A 1 140 ? -27.806 -12.162 8.384 1.00 70.19 140 LEU A C 1
ATOM 1104 O O . LEU A 1 140 ? -27.356 -13.297 8.542 1.00 70.19 140 LEU A O 1
ATOM 1108 N N . GLU A 1 141 ? -28.475 -11.824 7.279 1.00 59.62 141 GLU A N 1
ATOM 1109 C CA . GLU A 1 141 ? -28.767 -12.754 6.174 1.00 59.62 141 GLU A CA 1
ATOM 1110 C C . GLU A 1 141 ? -27.498 -13.251 5.455 1.00 59.62 141 GLU A C 1
ATOM 1112 O O . GLU A 1 141 ? -27.510 -14.333 4.867 1.00 59.62 141 GLU A O 1
ATOM 1117 N N . ASP A 1 142 ? -26.400 -12.496 5.544 1.00 60.19 142 ASP A N 1
ATOM 1118 C CA . ASP A 1 142 ? -25.067 -12.835 5.033 1.00 60.19 142 ASP A CA 1
ATOM 1119 C C . ASP A 1 142 ? -24.278 -13.787 5.960 1.00 60.19 142 ASP A C 1
ATOM 1121 O O . ASP A 1 142 ? -23.184 -14.231 5.611 1.00 60.19 142 ASP A O 1
ATOM 1125 N N . GLY A 1 143 ? -24.835 -14.134 7.127 1.00 60.22 143 GLY A N 1
ATOM 1126 C CA . GLY A 1 143 ? -24.200 -14.970 8.146 1.00 60.22 143 GLY A CA 1
ATOM 1127 C C . GLY A 1 143 ? -23.282 -14.211 9.109 1.00 60.22 143 GLY A C 1
ATOM 1128 O O . GLY A 1 143 ? -22.731 -14.829 10.022 1.00 60.22 143 GLY A O 1
ATOM 1129 N N . SER A 1 144 ? -23.123 -12.894 8.950 1.00 67.12 144 SER A N 1
ATOM 1130 C CA . SER A 1 144 ? -22.359 -12.065 9.879 1.00 67.12 144 SER A CA 1
ATOM 1131 C C . SER A 1 144 ? -23.167 -11.788 11.156 1.00 67.12 144 SER A C 1
ATOM 1133 O O . SER A 1 144 ? -24.388 -11.626 11.132 1.00 67.12 144 SER A O 1
ATOM 1135 N N . ASN A 1 145 ? -22.496 -11.778 12.312 1.00 70.88 145 ASN A N 1
ATOM 1136 C CA . ASN A 1 145 ? -23.153 -11.546 13.600 1.00 70.88 145 ASN A CA 1
ATOM 1137 C C . ASN A 1 145 ? -23.029 -10.079 14.003 1.00 70.88 145 ASN A C 1
ATOM 1139 O O . ASN A 1 145 ? -21.929 -9.593 14.259 1.00 70.88 145 ASN A O 1
ATOM 1143 N N . MET A 1 146 ? -24.166 -9.403 14.110 1.00 75.81 146 MET A N 1
ATOM 1144 C CA . MET A 1 146 ? -24.295 -8.118 14.787 1.00 75.81 146 MET A CA 1
ATOM 1145 C C . MET A 1 146 ? -24.507 -8.359 16.287 1.00 75.81 146 MET A C 1
ATOM 1147 O O . MET A 1 146 ? -24.986 -9.420 16.685 1.00 75.81 146 MET A O 1
ATOM 1151 N N . TRP A 1 147 ? -24.181 -7.382 17.134 1.00 82.38 147 TRP A N 1
ATOM 1152 C CA . TRP A 1 147 ? -24.393 -7.507 18.578 1.00 82.38 147 TRP A CA 1
ATOM 1153 C C . TRP A 1 147 ? -25.303 -6.409 19.101 1.00 82.38 147 TRP A C 1
ATOM 1155 O O . TRP A 1 147 ? -25.002 -5.222 18.978 1.00 82.38 147 TRP A O 1
ATOM 1165 N N . LYS A 1 148 ? -26.403 -6.813 19.734 1.00 86.56 148 LYS A N 1
ATOM 1166 C CA . LYS A 1 148 ? -27.243 -5.925 20.528 1.00 86.56 148 LYS A CA 1
ATOM 1167 C C . LYS A 1 148 ? -26.716 -5.914 21.961 1.00 86.56 148 LYS A C 1
ATOM 1169 O O . LYS A 1 148 ? -26.653 -6.963 22.604 1.00 86.56 148 LYS A O 1
ATOM 1174 N N . ILE A 1 149 ? -26.354 -4.734 22.451 1.00 86.94 149 ILE A N 1
ATOM 1175 C CA . ILE A 1 149 ? -25.887 -4.502 23.818 1.00 86.94 149 ILE A CA 1
ATOM 1176 C C . ILE A 1 149 ? -26.942 -3.740 24.612 1.00 86.94 149 ILE A C 1
ATOM 1178 O O . ILE A 1 149 ? -27.536 -2.787 24.108 1.00 86.94 149 ILE A O 1
ATOM 1182 N N . THR A 1 150 ? -27.136 -4.123 25.867 1.00 87.31 150 THR A N 1
ATOM 1183 C CA . THR A 1 150 ? -27.872 -3.313 26.843 1.00 87.31 150 THR A CA 1
ATOM 1184 C C . THR A 1 150 ? -26.855 -2.635 27.754 1.00 87.31 150 THR A C 1
ATOM 1186 O O . THR A 1 150 ? -25.889 -3.263 28.192 1.00 87.31 150 THR A O 1
ATOM 1189 N N . TYR A 1 151 ? -27.026 -1.338 28.006 1.00 87.19 151 TYR A N 1
ATOM 1190 C CA . TYR A 1 151 ? -26.059 -0.533 28.749 1.00 87.19 151 TYR A CA 1
ATOM 1191 C C . TYR A 1 151 ? -26.707 0.264 29.878 1.00 87.19 151 TYR A C 1
ATOM 1193 O O . TYR A 1 151 ? -27.893 0.591 29.841 1.00 87.19 151 TYR A O 1
ATOM 1201 N N . LYS A 1 152 ? -25.889 0.619 30.872 1.00 85.25 152 LYS A N 1
ATOM 1202 C CA . LYS A 1 152 ? -26.263 1.474 32.002 1.00 85.25 152 LYS A CA 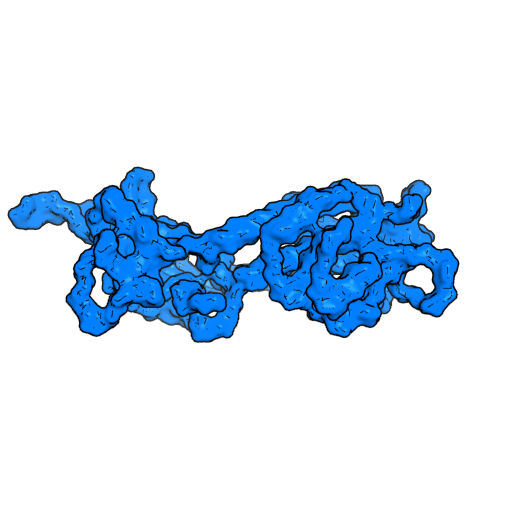1
ATOM 1203 C C . LYS A 1 152 ? -25.174 2.504 32.286 1.00 85.25 152 LYS A C 1
ATOM 1205 O O . LYS A 1 152 ? -24.000 2.151 32.392 1.00 85.25 152 LYS A O 1
ATOM 1210 N N . SER A 1 153 ? -25.549 3.772 32.445 1.00 83.25 153 SER A N 1
ATOM 1211 C CA . SER A 1 153 ? -24.615 4.835 32.827 1.00 83.25 153 SER A CA 1
ATOM 1212 C C . SER A 1 153 ? -24.200 4.713 34.288 1.00 83.25 153 SER A C 1
ATOM 1214 O O . SER A 1 153 ? -25.046 4.457 35.153 1.00 83.25 153 SER A O 1
ATOM 1216 N N . ARG A 1 154 ? -22.935 5.008 34.581 1.00 71.06 154 ARG A N 1
ATOM 1217 C CA . ARG A 1 154 ? -22.423 5.153 35.947 1.00 71.06 154 ARG A CA 1
ATOM 1218 C C . ARG A 1 154 ? -21.964 6.601 36.183 1.00 71.06 154 ARG A C 1
ATOM 1220 O O . ARG A 1 154 ? -21.370 7.199 35.280 1.00 71.06 154 ARG A O 1
ATOM 1227 N N . PRO A 1 155 ? -22.219 7.188 37.371 1.00 64.50 155 PRO A N 1
ATOM 1228 C CA . PRO A 1 155 ? -21.680 8.499 37.721 1.00 64.50 155 PRO A CA 1
ATOM 1229 C C . PRO A 1 155 ? -20.162 8.457 37.587 1.00 64.50 155 PRO A C 1
ATOM 1231 O O . PRO A 1 155 ? -19.518 7.618 38.203 1.00 64.50 155 PRO A O 1
ATOM 1234 N N . THR A 1 156 ? -19.598 9.314 36.744 1.00 66.50 156 THR A N 1
ATOM 1235 C CA . THR A 1 156 ? -18.184 9.212 36.388 1.00 66.50 156 THR A CA 1
ATOM 1236 C C . THR A 1 156 ? -17.357 10.172 37.234 1.00 66.50 156 THR A C 1
ATOM 1238 O O . THR A 1 156 ? -17.480 11.390 37.100 1.00 66.50 156 THR A O 1
ATOM 1241 N N . THR A 1 157 ? -16.478 9.646 38.090 1.00 69.31 157 THR A N 1
ATOM 1242 C CA . THR A 1 157 ? -15.511 10.484 38.819 1.00 69.31 157 THR A CA 1
ATOM 1243 C C . THR A 1 157 ? -14.204 10.591 38.031 1.00 69.31 157 THR A C 1
ATOM 1245 O O . THR A 1 157 ? -13.718 9.606 37.478 1.00 69.31 157 THR A O 1
ATOM 1248 N N . SER A 1 158 ? -13.536 11.754 38.032 1.00 70.44 158 SER A N 1
ATOM 1249 C CA . SER A 1 158 ? -12.230 11.914 37.356 1.00 70.44 158 SER A CA 1
ATOM 1250 C C . SER A 1 158 ? -11.142 10.945 37.856 1.00 70.44 158 SER A C 1
ATOM 1252 O O . SER A 1 158 ? -10.118 10.787 37.197 1.00 70.44 158 SER A O 1
ATOM 1254 N N . GLN A 1 159 ? -11.319 10.327 39.029 1.00 70.62 159 GLN A N 1
ATOM 1255 C CA . GLN A 1 159 ? -10.427 9.288 39.555 1.00 70.62 159 GLN A CA 1
ATOM 1256 C C . GLN A 1 159 ? -10.664 7.921 38.901 1.00 70.62 159 GLN A C 1
ATOM 1258 O O . GLN A 1 159 ? -9.689 7.240 38.599 1.00 70.62 159 GLN A O 1
ATOM 1263 N N . GLU A 1 160 ? -11.915 7.549 38.630 1.00 71.56 160 GLU A N 1
ATOM 1264 C CA . GLU A 1 160 ? -12.259 6.273 37.986 1.00 71.56 160 GLU A CA 1
ATOM 1265 C C . GLU A 1 160 ? -11.770 6.240 36.543 1.00 71.56 160 GLU A C 1
ATOM 1267 O O . GLU A 1 160 ? -11.140 5.272 36.137 1.00 71.56 160 GLU A O 1
ATOM 1272 N N . ILE A 1 161 ? -11.940 7.340 35.799 1.00 74.81 161 ILE A N 1
ATOM 1273 C CA . ILE A 1 161 ? -11.389 7.464 34.440 1.00 74.81 161 ILE A CA 1
ATOM 1274 C C . ILE A 1 161 ? -9.867 7.253 34.459 1.00 74.81 161 ILE A C 1
ATOM 1276 O O . ILE A 1 161 ? -9.322 6.528 33.634 1.00 74.81 161 ILE A O 1
ATOM 1280 N N . LYS A 1 162 ? -9.159 7.865 35.419 1.00 77.44 162 LYS A N 1
ATOM 1281 C CA . LYS A 1 162 ? -7.702 7.698 35.547 1.00 77.44 162 LYS A CA 1
ATOM 1282 C C . LYS A 1 162 ? -7.309 6.258 35.861 1.00 77.44 162 LYS A C 1
ATOM 1284 O O . LYS A 1 162 ? -6.283 5.804 35.373 1.00 77.44 162 LYS A O 1
ATOM 1289 N N . GLN A 1 163 ? -8.089 5.560 36.681 1.00 76.56 163 GLN A N 1
ATOM 1290 C CA . GLN A 1 163 ? -7.844 4.153 36.990 1.00 76.56 163 GLN A CA 1
ATOM 1291 C C . GLN A 1 163 ? -8.110 3.260 35.780 1.00 76.56 163 GLN A C 1
ATOM 1293 O O . GLN A 1 163 ? -7.297 2.385 35.510 1.00 76.56 163 GLN A O 1
ATOM 1298 N N . LEU A 1 164 ? -9.158 3.547 35.007 1.00 79.50 164 LEU A N 1
ATOM 1299 C CA . LEU A 1 164 ? -9.454 2.843 33.764 1.00 79.50 164 LEU A CA 1
ATOM 1300 C C . LEU A 1 164 ? -8.290 2.950 32.767 1.00 79.50 164 LEU A C 1
ATOM 1302 O O . LEU A 1 164 ? -7.870 1.936 32.221 1.00 79.50 164 LEU A O 1
ATOM 1306 N N . TYR A 1 165 ? -7.694 4.140 32.611 1.00 79.44 165 TYR A N 1
ATOM 1307 C CA . TYR A 1 165 ? -6.499 4.319 31.773 1.00 79.44 165 TYR A CA 1
ATOM 1308 C C . TYR A 1 165 ? -5.293 3.485 32.238 1.00 79.44 165 TYR A C 1
ATOM 1310 O O . TYR A 1 165 ? -4.512 3.033 31.410 1.00 79.44 165 TYR A O 1
ATOM 1318 N N . LEU A 1 166 ? -5.139 3.238 33.544 1.00 81.00 166 LEU A N 1
ATOM 1319 C CA . LEU A 1 166 ? -4.060 2.387 34.071 1.00 81.00 166 LEU A CA 1
ATOM 1320 C C . LEU A 1 166 ? -4.300 0.886 33.840 1.00 81.00 166 LEU A C 1
ATOM 1322 O O . LEU A 1 166 ? -3.386 0.090 34.045 1.00 81.00 166 LEU A O 1
ATOM 1326 N N . GLN A 1 167 ? -5.515 0.492 33.455 1.00 81.00 167 GLN A N 1
ATOM 1327 C CA . GLN A 1 167 ? -5.900 -0.898 33.197 1.00 81.00 167 GLN A CA 1
ATOM 1328 C C . GLN A 1 167 ? -5.888 -1.253 31.699 1.00 81.00 167 GLN A C 1
ATOM 1330 O O . GLN A 1 167 ? -6.272 -2.371 31.347 1.00 81.00 167 GLN A O 1
ATOM 1335 N N . ILE A 1 168 ? -5.457 -0.330 30.831 1.00 84.31 168 ILE A N 1
ATOM 1336 C CA . ILE A 1 168 ? -5.332 -0.551 29.386 1.00 84.31 168 ILE A CA 1
ATOM 1337 C C . ILE A 1 168 ? -4.071 -1.366 29.091 1.00 84.31 168 ILE A C 1
ATOM 1339 O O . ILE A 1 168 ? -3.001 -1.078 29.627 1.00 84.31 168 ILE A O 1
ATOM 1343 N N . ILE A 1 169 ? -4.203 -2.375 28.231 1.00 83.75 169 ILE A N 1
ATOM 1344 C CA . ILE A 1 169 ? -3.088 -3.209 27.754 1.00 83.75 169 ILE A CA 1
ATOM 1345 C C . ILE A 1 169 ? -2.760 -2.941 26.290 1.00 83.75 169 ILE A C 1
ATOM 1347 O O . ILE A 1 169 ? -1.589 -2.949 25.924 1.00 83.75 169 ILE A O 1
ATOM 1351 N N . GLY A 1 170 ? -3.776 -2.706 25.462 1.00 84.00 170 GLY A N 1
ATOM 1352 C CA . GLY A 1 170 ? -3.601 -2.435 24.041 1.00 84.00 170 GLY A CA 1
ATOM 1353 C C . GLY A 1 170 ? -4.506 -1.310 23.570 1.00 84.00 170 GLY A C 1
ATOM 1354 O O . GLY A 1 170 ? -5.625 -1.157 24.066 1.00 84.00 170 GLY A O 1
ATOM 1355 N N . GLU A 1 171 ? -4.009 -0.550 22.601 1.00 87.12 171 GLU A N 1
ATOM 1356 C CA . GLU A 1 171 ? -4.733 0.527 21.936 1.00 87.12 171 GLU A CA 1
ATOM 1357 C C . GLU A 1 171 ? -4.987 0.156 20.475 1.00 87.12 171 GLU A C 1
ATOM 1359 O O . GLU A 1 171 ? -4.112 -0.352 19.767 1.00 87.12 171 GLU A O 1
ATOM 1364 N N . TYR A 1 172 ? -6.219 0.392 20.044 1.00 87.12 172 TYR A N 1
ATOM 1365 C CA . TYR A 1 172 ? -6.729 0.036 18.736 1.00 87.12 172 TYR A CA 1
ATOM 1366 C C . TYR A 1 172 ? -7.552 1.192 18.169 1.00 87.12 172 TYR A C 1
ATOM 1368 O O . TYR A 1 172 ? -8.168 1.963 18.902 1.00 87.12 172 TYR A O 1
ATOM 1376 N N . ASN A 1 173 ? -7.622 1.282 16.849 1.00 81.19 173 ASN A N 1
ATOM 1377 C CA . ASN A 1 173 ? -8.416 2.259 16.123 1.00 81.19 173 ASN A CA 1
ATOM 1378 C C . ASN A 1 173 ? -9.488 1.552 15.300 1.00 81.19 173 ASN A C 1
ATOM 1380 O O . ASN A 1 173 ? -9.210 0.581 14.591 1.00 81.19 173 ASN A O 1
ATOM 1384 N N . PHE A 1 174 ? -10.710 2.074 15.378 1.00 79.75 174 PHE A N 1
ATOM 1385 C CA . PHE A 1 174 ? -11.807 1.652 14.526 1.00 79.75 174 PHE A CA 1
ATOM 1386 C C . PHE A 1 174 ? -11.776 2.391 13.184 1.00 79.75 174 PHE A C 1
ATOM 1388 O O . PHE A 1 174 ? -11.797 3.624 13.149 1.00 79.75 174 PHE A O 1
ATOM 1395 N N . ILE A 1 175 ? -11.776 1.642 12.081 1.00 76.69 175 ILE A N 1
ATOM 1396 C CA . ILE A 1 175 ? -11.830 2.178 10.717 1.00 76.69 175 ILE A CA 1
ATOM 1397 C C . ILE A 1 175 ? -13.193 1.852 10.119 1.00 76.69 175 ILE A C 1
ATOM 1399 O O . ILE A 1 175 ? -13.469 0.715 9.738 1.00 76.69 175 ILE A O 1
ATOM 1403 N N . ILE A 1 176 ? -14.040 2.877 10.018 1.00 70.62 176 ILE A N 1
ATOM 1404 C CA . ILE A 1 176 ? -15.406 2.742 9.501 1.00 70.62 176 ILE A CA 1
ATOM 1405 C C . ILE A 1 176 ? -15.441 2.310 8.028 1.00 70.62 176 ILE A C 1
ATOM 1407 O O . ILE A 1 176 ? -16.325 1.559 7.628 1.00 70.62 176 ILE A O 1
ATOM 1411 N N . ASP A 1 177 ? -14.459 2.736 7.234 1.00 69.75 177 ASP A N 1
ATOM 1412 C CA . ASP A 1 177 ? -14.413 2.458 5.795 1.00 69.75 177 ASP A CA 1
ATOM 1413 C C . ASP A 1 177 ? -14.153 0.975 5.479 1.00 69.75 177 ASP A C 1
ATOM 1415 O O . ASP A 1 177 ? -14.461 0.513 4.382 1.00 69.75 177 ASP A O 1
ATOM 1419 N N . ASN A 1 178 ? -13.636 0.212 6.449 1.00 69.56 178 ASN A N 1
ATOM 1420 C CA . ASN A 1 178 ? -13.339 -1.213 6.289 1.00 69.56 178 ASN A CA 1
ATOM 1421 C C . ASN A 1 178 ? -14.576 -2.104 6.499 1.00 69.56 178 ASN A C 1
ATOM 1423 O O . ASN A 1 178 ? -14.544 -3.300 6.203 1.00 69.56 178 ASN A O 1
ATOM 1427 N N . ILE A 1 179 ? -15.686 -1.545 6.980 1.00 68.50 179 ILE A N 1
ATOM 1428 C CA . ILE A 1 179 ? -16.906 -2.301 7.261 1.00 68.50 179 ILE A CA 1
ATOM 1429 C C . ILE A 1 179 ? -17.511 -2.830 5.954 1.00 68.50 179 ILE A C 1
ATOM 1431 O O . ILE A 1 179 ? -17.746 -2.081 5.007 1.00 68.50 179 ILE A O 1
ATOM 1435 N N . GLY A 1 180 ? -17.798 -4.135 5.913 1.00 61.69 180 GLY A N 1
ATOM 1436 C CA . GLY A 1 180 ? -18.340 -4.808 4.725 1.00 61.69 180 GLY A CA 1
ATOM 1437 C C . GLY A 1 180 ? -17.302 -5.079 3.629 1.00 61.69 180 GLY A C 1
ATOM 1438 O O . GLY A 1 180 ? -17.670 -5.461 2.518 1.00 61.69 180 GLY A O 1
ATOM 1439 N N . THR A 1 181 ? -16.015 -4.890 3.928 1.00 69.31 181 THR A N 1
ATOM 1440 C CA . THR A 1 181 ? -14.893 -5.249 3.051 1.00 69.31 181 THR A CA 1
ATOM 1441 C C . THR A 1 181 ? -14.131 -6.463 3.601 1.00 69.31 181 THR A C 1
ATOM 1443 O O . THR A 1 181 ? -14.433 -6.960 4.683 1.00 69.31 181 THR A O 1
ATOM 1446 N N . GLU A 1 182 ? -13.126 -6.943 2.864 1.00 69.88 182 GLU A N 1
ATOM 1447 C CA . GLU A 1 182 ? -12.176 -7.972 3.328 1.00 69.88 182 GLU A CA 1
ATOM 1448 C C . GLU A 1 182 ? -11.127 -7.437 4.324 1.00 69.88 182 GLU A C 1
ATOM 1450 O O . GLU A 1 182 ? -10.227 -8.167 4.742 1.00 69.88 182 GLU A O 1
ATOM 1455 N N . TYR A 1 183 ? -11.209 -6.154 4.680 1.00 72.25 183 TYR A N 1
ATOM 1456 C CA . TYR A 1 183 ? -10.281 -5.483 5.577 1.00 72.25 183 TYR A CA 1
ATOM 1457 C C . TYR A 1 183 ? -10.781 -5.482 7.015 1.00 72.25 183 TYR A C 1
ATOM 1459 O O . TYR A 1 183 ? -11.974 -5.395 7.305 1.00 72.25 183 TYR A O 1
ATOM 1467 N N . ASN A 1 184 ? -9.837 -5.537 7.943 1.00 75.00 184 ASN A N 1
ATOM 1468 C CA . ASN A 1 184 ? -10.137 -5.545 9.356 1.00 75.00 184 ASN A CA 1
ATOM 1469 C C . ASN A 1 184 ? -10.566 -4.149 9.844 1.00 75.00 184 ASN A C 1
ATOM 1471 O O . ASN A 1 184 ? -9.890 -3.147 9.603 1.00 75.00 184 ASN A O 1
ATOM 1475 N N . CYS A 1 185 ? -11.687 -4.087 10.561 1.00 75.38 185 CYS A N 1
ATOM 1476 C CA . CYS A 1 185 ? -12.252 -2.846 11.085 1.00 75.38 185 CYS A CA 1
ATOM 1477 C C . CYS A 1 185 ? -11.537 -2.330 12.344 1.00 75.38 185 CYS A C 1
ATOM 1479 O O . CYS A 1 185 ? -11.698 -1.159 12.679 1.00 75.38 185 CYS A O 1
ATOM 1481 N N . ILE A 1 186 ? -10.775 -3.176 13.050 1.00 80.75 186 ILE A N 1
ATOM 1482 C CA . ILE A 1 186 ? -10.075 -2.814 14.293 1.00 80.75 186 ILE A CA 1
ATOM 1483 C C . ILE A 1 186 ? -8.591 -3.120 14.163 1.00 80.75 186 ILE A C 1
ATOM 1485 O O . ILE A 1 186 ? -8.166 -4.268 14.273 1.00 80.75 186 ILE A O 1
ATOM 1489 N N . LEU A 1 187 ? -7.786 -2.082 13.984 1.00 80.62 187 LEU A N 1
ATOM 1490 C CA . LEU A 1 187 ? -6.336 -2.206 13.855 1.00 80.62 187 LEU A CA 1
ATOM 1491 C C . LEU A 1 187 ? -5.643 -1.698 15.116 1.00 80.62 187 LEU A C 1
ATOM 1493 O O . LEU A 1 187 ? -6.119 -0.754 15.737 1.00 80.62 187 LEU A O 1
ATOM 1497 N N . LYS A 1 188 ? -4.508 -2.298 15.491 1.00 84.31 188 LYS A N 1
ATOM 1498 C CA . LYS A 1 188 ? -3.643 -1.755 16.554 1.00 84.31 188 LYS A CA 1
ATOM 1499 C C . LYS A 1 188 ? -3.206 -0.338 16.182 1.00 84.31 188 LYS A C 1
ATOM 1501 O O . LYS A 1 188 ? -2.906 -0.094 15.013 1.00 84.31 188 LYS A O 1
ATOM 1506 N N . SER A 1 189 ? -3.138 0.569 17.155 1.00 82.44 189 SER A N 1
ATOM 1507 C CA . SER A 1 189 ? -2.757 1.966 16.902 1.00 82.44 189 SER A CA 1
ATOM 1508 C C . SER A 1 189 ? -1.406 2.078 16.192 1.00 82.44 189 SER A C 1
ATOM 1510 O O . SER A 1 189 ? -1.332 2.727 15.154 1.00 82.44 189 SER A O 1
ATOM 1512 N N . ASP A 1 190 ? -0.402 1.318 16.638 1.00 82.94 190 ASP A N 1
ATOM 1513 C CA . ASP A 1 190 ? 0.930 1.288 16.018 1.00 82.94 190 ASP A CA 1
ATOM 1514 C C . ASP A 1 190 ? 0.893 0.883 14.533 1.00 82.94 190 ASP A C 1
ATOM 1516 O O . ASP A 1 190 ? 1.648 1.402 13.713 1.00 82.94 190 ASP A O 1
ATOM 1520 N N . VAL A 1 191 ? -0.009 -0.037 14.165 1.00 83.12 191 VAL A N 1
ATOM 1521 C CA . VAL A 1 191 ? -0.182 -0.481 12.772 1.00 83.12 191 VAL A CA 1
ATOM 1522 C C . VAL A 1 191 ? -0.829 0.619 11.941 1.00 83.12 191 VAL A C 1
ATOM 1524 O O . VAL A 1 191 ? -0.431 0.827 10.800 1.00 83.12 191 VAL A O 1
ATOM 1527 N N . VAL A 1 192 ? -1.804 1.343 12.497 1.00 80.50 192 VAL A N 1
ATOM 1528 C CA . VAL A 1 192 ? -2.430 2.480 11.808 1.00 80.50 192 VAL A CA 1
ATOM 1529 C C . VAL A 1 192 ? -1.419 3.595 11.569 1.00 80.50 192 VAL A C 1
ATOM 1531 O O . VAL A 1 192 ? -1.338 4.096 10.449 1.00 80.50 192 VAL A O 1
ATOM 1534 N N . ASP A 1 193 ? -0.624 3.935 12.580 1.00 84.31 193 ASP A N 1
ATOM 1535 C CA . ASP A 1 193 ? 0.411 4.964 12.473 1.00 84.31 193 ASP A CA 1
ATOM 1536 C C . ASP A 1 193 ? 1.466 4.572 11.428 1.00 84.31 193 ASP A C 1
ATOM 1538 O O . ASP A 1 193 ? 1.849 5.383 10.581 1.00 84.31 193 ASP A O 1
ATOM 1542 N N . PHE A 1 194 ? 1.877 3.300 11.415 1.00 84.75 194 PHE A N 1
ATOM 1543 C CA . PHE A 1 194 ? 2.785 2.774 10.400 1.00 84.75 194 PHE A CA 1
ATOM 1544 C C . PHE A 1 194 ? 2.180 2.829 8.991 1.00 84.75 194 PHE A C 1
ATOM 1546 O O . PHE A 1 194 ? 2.831 3.295 8.060 1.00 84.75 194 PHE A O 1
ATOM 1553 N N . VAL A 1 195 ? 0.924 2.406 8.815 1.00 86.06 195 VAL A N 1
ATOM 1554 C CA . VAL A 1 195 ? 0.227 2.467 7.518 1.00 86.06 195 VAL A CA 1
ATOM 1555 C C . VAL A 1 195 ? 0.150 3.902 7.001 1.00 86.06 195 VAL A C 1
ATOM 1557 O O . VAL A 1 195 ? 0.399 4.129 5.818 1.00 86.06 195 VAL A O 1
ATOM 1560 N N . GLN A 1 196 ? -0.162 4.869 7.869 1.00 86.69 196 GLN A N 1
ATOM 1561 C CA . GLN A 1 196 ? -0.199 6.284 7.496 1.00 86.69 196 GLN A CA 1
ATOM 1562 C C . GLN A 1 196 ? 1.173 6.777 7.036 1.00 86.69 196 GLN A C 1
ATOM 1564 O O . GLN A 1 196 ? 1.272 7.419 5.992 1.00 86.69 196 GLN A O 1
ATOM 1569 N N . LEU A 1 197 ? 2.235 6.423 7.762 1.00 88.50 197 LEU A N 1
ATOM 1570 C CA . LEU A 1 197 ? 3.599 6.783 7.388 1.00 88.50 197 LEU A CA 1
ATOM 1571 C C . LEU A 1 197 ? 3.994 6.192 6.026 1.00 88.50 197 LEU A C 1
ATOM 1573 O O . LEU A 1 197 ? 4.515 6.902 5.167 1.00 88.50 197 LEU A O 1
ATOM 1577 N N . VAL A 1 198 ? 3.711 4.907 5.794 1.00 89.12 198 VAL A N 1
ATOM 1578 C CA . VAL A 1 198 ? 4.014 4.252 4.513 1.00 89.12 198 VAL A CA 1
ATOM 1579 C C . VAL A 1 198 ? 3.208 4.880 3.370 1.00 89.12 198 VAL A C 1
ATOM 1581 O O . VAL A 1 198 ? 3.750 5.076 2.282 1.00 89.12 198 VAL A O 1
ATOM 1584 N N . ASP A 1 199 ? 1.938 5.234 3.588 1.00 89.19 199 ASP A N 1
ATOM 1585 C CA . ASP A 1 199 ? 1.112 5.914 2.582 1.00 89.19 199 ASP A CA 1
ATOM 1586 C C . ASP A 1 199 ? 1.656 7.313 2.232 1.00 89.19 199 ASP A C 1
ATOM 1588 O O . ASP A 1 199 ? 1.712 7.699 1.058 1.00 89.19 199 ASP A O 1
ATOM 1592 N N . GLU A 1 200 ? 2.143 8.059 3.227 1.00 89.81 200 GLU A N 1
ATOM 1593 C CA . GLU A 1 200 ? 2.847 9.323 3.002 1.00 89.81 200 GLU A CA 1
ATOM 1594 C C . GLU A 1 200 ? 4.126 9.140 2.175 1.00 89.81 200 GLU A C 1
ATOM 1596 O O . GLU A 1 200 ? 4.349 9.897 1.222 1.00 89.81 200 GLU A O 1
ATOM 1601 N N . GLU A 1 201 ? 4.935 8.122 2.478 1.00 91.25 201 GLU A N 1
ATOM 1602 C CA . GLU A 1 201 ? 6.141 7.804 1.706 1.00 91.25 201 GLU A CA 1
ATOM 1603 C C . GLU A 1 201 ? 5.820 7.369 0.274 1.00 91.25 201 GLU A C 1
ATOM 1605 O O . GLU A 1 201 ? 6.444 7.845 -0.678 1.00 91.25 201 GLU A O 1
ATOM 1610 N N . ILE A 1 202 ? 4.786 6.549 0.075 1.00 91.56 202 ILE A N 1
ATOM 1611 C CA . ILE A 1 202 ? 4.295 6.181 -1.258 1.00 91.56 202 ILE A CA 1
ATOM 1612 C C . ILE A 1 202 ? 3.914 7.438 -2.051 1.00 91.56 202 ILE A C 1
ATOM 1614 O O . ILE A 1 202 ? 4.304 7.576 -3.215 1.00 91.56 202 ILE A O 1
ATOM 1618 N N . ARG A 1 203 ? 3.190 8.384 -1.439 1.00 90.94 203 ARG A N 1
ATOM 1619 C CA . ARG A 1 203 ? 2.807 9.647 -2.089 1.00 90.94 203 ARG A CA 1
ATOM 1620 C C . ARG A 1 203 ? 4.034 10.481 -2.460 1.00 90.94 203 ARG A C 1
ATOM 1622 O O . ARG A 1 203 ? 4.086 11.036 -3.562 1.00 90.94 203 ARG A O 1
ATOM 1629 N N . LYS A 1 204 ? 5.048 10.556 -1.591 1.00 91.69 204 LYS A N 1
ATOM 1630 C CA . LYS A 1 204 ? 6.324 11.232 -1.895 1.00 91.69 204 LYS A CA 1
ATOM 1631 C C . LYS A 1 204 ? 7.044 10.560 -3.067 1.00 91.69 204 LYS A C 1
ATOM 1633 O O . LYS A 1 204 ? 7.446 11.251 -4.004 1.00 91.69 204 LYS A O 1
ATOM 1638 N N . LEU A 1 205 ? 7.141 9.230 -3.067 1.00 92.88 205 LEU A N 1
ATOM 1639 C CA . LEU A 1 205 ? 7.780 8.449 -4.128 1.00 92.88 205 LEU A CA 1
ATOM 1640 C C . LEU A 1 205 ? 7.103 8.641 -5.487 1.00 92.88 205 LEU A C 1
ATOM 1642 O O . LEU A 1 205 ? 7.794 8.903 -6.475 1.00 92.88 205 LEU A O 1
ATOM 1646 N N . LYS A 1 206 ? 5.764 8.586 -5.547 1.00 92.75 206 LYS A N 1
ATOM 1647 C CA . LYS A 1 206 ? 5.000 8.872 -6.776 1.00 92.75 206 LYS A CA 1
ATOM 1648 C C . LYS A 1 206 ? 5.300 10.275 -7.305 1.00 92.75 206 LYS A C 1
ATOM 1650 O O . LYS A 1 206 ? 5.602 10.444 -8.490 1.00 92.75 206 LYS A O 1
ATOM 1655 N N . ASN A 1 207 ? 5.292 11.272 -6.421 1.00 91.88 207 ASN A N 1
ATOM 1656 C CA . ASN A 1 207 ? 5.587 12.659 -6.771 1.00 91.88 207 ASN A CA 1
ATOM 1657 C C . ASN A 1 207 ? 7.019 12.843 -7.293 1.00 91.88 207 ASN A C 1
ATOM 1659 O O . ASN A 1 207 ? 7.230 13.511 -8.308 1.00 91.88 207 ASN A O 1
ATOM 1663 N N . TYR A 1 208 ? 8.015 12.252 -6.632 1.00 92.75 208 TYR A N 1
ATOM 1664 C CA . TYR A 1 208 ? 9.412 12.325 -7.064 1.00 92.75 208 TYR A CA 1
ATOM 1665 C C . TYR A 1 208 ? 9.638 11.612 -8.391 1.00 92.75 208 TYR A C 1
ATOM 1667 O O . TYR A 1 208 ? 10.253 12.188 -9.290 1.00 92.75 208 TYR A O 1
ATOM 1675 N N . PHE A 1 209 ? 9.078 10.414 -8.558 1.00 93.88 209 PHE A N 1
ATOM 1676 C CA . PHE A 1 209 ? 9.162 9.677 -9.812 1.00 93.88 209 PHE A CA 1
ATOM 1677 C C . PHE A 1 209 ? 8.560 10.473 -10.974 1.00 93.88 209 PHE A C 1
ATOM 1679 O O . PHE A 1 209 ? 9.206 10.648 -12.008 1.00 93.88 209 PHE A O 1
ATOM 1686 N N . THR A 1 210 ? 7.363 11.034 -10.785 1.00 92.31 210 THR A N 1
ATOM 1687 C CA . THR A 1 210 ? 6.708 11.874 -11.793 1.00 92.31 210 THR A CA 1
ATOM 1688 C C . THR A 1 210 ? 7.534 13.110 -12.117 1.00 92.31 210 THR A C 1
ATOM 1690 O O . THR A 1 210 ? 7.758 13.409 -13.286 1.00 92.31 210 THR A O 1
ATOM 1693 N N . ARG A 1 211 ? 8.066 13.814 -11.118 1.00 91.75 211 ARG A N 1
ATOM 1694 C CA . ARG A 1 211 ? 8.869 15.023 -11.359 1.00 91.75 211 ARG A CA 1
ATOM 1695 C C . ARG A 1 211 ? 10.166 14.755 -12.117 1.00 91.75 211 ARG A C 1
ATOM 1697 O O . ARG A 1 211 ? 10.596 15.627 -12.869 1.00 91.75 211 ARG A O 1
ATOM 1704 N N . ILE A 1 212 ? 10.785 13.597 -11.904 1.00 93.81 212 ILE A N 1
ATOM 1705 C CA . ILE A 1 212 ? 12.085 13.262 -12.494 1.00 93.81 212 ILE A CA 1
ATOM 1706 C C . ILE A 1 212 ? 11.913 12.652 -13.881 1.00 93.81 212 ILE A C 1
ATOM 1708 O O . ILE A 1 212 ? 12.572 13.087 -14.822 1.00 93.81 212 ILE A O 1
ATOM 1712 N N . PHE A 1 213 ? 11.019 11.674 -14.019 1.00 94.88 213 PHE A N 1
ATOM 1713 C CA . PHE A 1 213 ? 10.958 10.834 -15.212 1.00 94.88 213 PHE A CA 1
ATOM 1714 C C . PHE A 1 213 ? 9.805 11.179 -16.153 1.00 94.88 213 PHE A C 1
ATOM 1716 O O . PHE A 1 213 ? 9.853 10.810 -17.327 1.00 94.88 213 PHE A O 1
ATOM 1723 N N . TYR A 1 214 ? 8.763 11.885 -15.699 1.00 93.19 214 TYR A N 1
ATOM 1724 C CA . TYR A 1 214 ? 7.641 12.218 -16.576 1.00 93.19 214 TYR A CA 1
ATOM 1725 C C . TYR A 1 214 ? 8.006 13.341 -17.549 1.00 93.19 214 TYR A C 1
ATOM 1727 O O . TYR A 1 214 ? 8.130 14.520 -17.199 1.00 93.19 214 TYR A O 1
ATOM 1735 N N . ASN A 1 215 ? 8.110 12.993 -18.827 1.00 90.81 215 ASN A N 1
ATOM 1736 C CA . ASN A 1 215 ? 8.437 13.936 -19.876 1.00 90.81 215 ASN A CA 1
ATOM 1737 C C . ASN A 1 215 ? 7.161 14.455 -20.548 1.00 90.81 215 ASN A C 1
ATOM 1739 O O . ASN A 1 215 ? 6.585 13.834 -21.443 1.00 90.81 215 ASN A O 1
ATOM 1743 N N . LYS A 1 216 ? 6.764 15.675 -20.167 1.00 89.00 216 LYS A N 1
ATOM 1744 C CA . LYS A 1 216 ? 5.568 16.365 -20.687 1.00 89.00 216 LYS A CA 1
ATOM 1745 C C . LYS A 1 216 ? 5.546 16.515 -22.214 1.00 89.00 216 LYS A C 1
ATOM 1747 O O . LYS A 1 216 ? 4.468 16.660 -22.784 1.00 89.00 216 LYS A O 1
ATOM 1752 N N . ARG A 1 217 ? 6.703 16.494 -22.894 1.00 88.31 217 ARG A N 1
ATOM 1753 C CA . ARG A 1 217 ? 6.764 16.610 -24.363 1.00 88.31 217 ARG A CA 1
ATOM 1754 C C . ARG A 1 217 ? 6.286 15.333 -25.045 1.00 88.31 217 ARG A C 1
ATOM 1756 O O . ARG A 1 217 ? 5.620 15.410 -26.070 1.00 88.31 217 ARG A O 1
ATOM 1763 N N . VAL A 1 218 ? 6.638 14.176 -24.507 1.00 89.00 218 VAL A N 1
ATOM 1764 C CA . VAL A 1 218 ? 6.275 12.866 -25.075 1.00 89.00 218 VAL A CA 1
ATOM 1765 C C . VAL A 1 218 ? 5.128 12.202 -24.311 1.00 89.00 218 VAL A C 1
ATOM 1767 O O . VAL A 1 218 ? 4.717 11.113 -24.678 1.00 89.00 218 VAL A O 1
ATOM 1770 N N . GLN A 1 219 ? 4.591 12.881 -23.289 1.00 88.94 219 GLN A N 1
ATOM 1771 C CA . GLN A 1 219 ? 3.444 12.450 -22.478 1.00 88.94 219 GLN A CA 1
ATOM 1772 C C . GLN A 1 219 ? 3.620 11.047 -21.878 1.00 88.94 219 GLN A C 1
ATOM 1774 O O . GLN A 1 219 ? 2.683 10.258 -21.808 1.00 88.94 219 GLN A O 1
ATOM 1779 N N . THR A 1 220 ? 4.847 10.724 -21.469 1.00 92.00 220 THR A N 1
ATOM 1780 C CA . THR A 1 220 ? 5.178 9.446 -20.837 1.00 92.00 220 THR A CA 1
ATOM 1781 C C . THR A 1 220 ? 6.450 9.562 -20.007 1.00 92.00 220 THR A C 1
ATOM 1783 O O . THR A 1 220 ? 7.162 10.568 -20.073 1.00 92.00 220 THR A O 1
ATOM 1786 N N . PHE A 1 221 ? 6.739 8.518 -19.238 1.00 94.25 221 PHE A N 1
ATOM 1787 C CA . PHE A 1 221 ? 7.973 8.385 -18.484 1.00 94.25 221 PHE A CA 1
ATOM 1788 C C . PHE A 1 221 ? 9.137 7.976 -19.389 1.00 94.25 221 PHE A C 1
ATOM 1790 O O . PHE A 1 221 ? 9.015 7.058 -20.202 1.00 94.25 221 PHE A O 1
ATOM 1797 N N . THR A 1 222 ? 10.255 8.679 -19.247 1.00 93.94 222 THR A N 1
ATOM 1798 C CA . THR A 1 222 ? 11.520 8.423 -19.944 1.00 93.94 222 THR A CA 1
ATOM 1799 C C . THR A 1 222 ? 12.671 8.650 -18.978 1.00 93.94 222 THR A C 1
ATOM 1801 O O . THR A 1 222 ? 12.560 9.514 -18.112 1.00 93.94 222 THR A O 1
ATOM 1804 N N . TYR A 1 223 ? 13.780 7.946 -19.159 1.00 94.00 223 TYR A N 1
ATOM 1805 C CA . TYR A 1 223 ? 14.993 8.145 -18.364 1.00 94.00 223 TYR A CA 1
ATOM 1806 C C . TYR A 1 223 ? 16.208 8.340 -19.262 1.00 94.00 223 TYR A C 1
ATOM 1808 O O . TYR A 1 223 ? 16.200 7.964 -20.438 1.00 94.00 223 TYR A O 1
ATOM 1816 N N . THR A 1 224 ? 17.263 8.913 -18.698 1.00 91.12 224 THR A N 1
ATOM 1817 C CA . THR A 1 224 ? 18.548 9.061 -19.380 1.00 91.12 224 THR A CA 1
ATOM 1818 C C . THR A 1 224 ? 19.500 7.962 -18.922 1.00 91.12 224 THR A C 1
ATOM 1820 O O . THR A 1 224 ? 19.678 7.723 -17.727 1.00 91.12 224 THR A O 1
ATOM 1823 N N . TYR A 1 225 ? 20.137 7.280 -19.872 1.00 89.12 225 TYR A N 1
ATOM 1824 C CA . TYR A 1 225 ? 21.212 6.337 -19.575 1.00 89.12 225 TYR A CA 1
ATOM 1825 C C . TYR A 1 225 ? 22.412 6.615 -20.468 1.00 89.12 225 TYR A C 1
ATOM 1827 O O . TYR A 1 225 ? 22.315 6.625 -21.695 1.00 89.12 225 TYR A O 1
ATOM 1835 N N . VAL A 1 226 ? 23.559 6.845 -19.825 1.00 84.75 226 VAL A N 1
ATOM 1836 C CA . VAL A 1 226 ? 24.763 7.392 -20.459 1.00 84.75 226 VAL A CA 1
ATOM 1837 C C . VAL A 1 226 ? 24.469 8.788 -21.027 1.00 84.75 226 VAL A C 1
ATOM 1839 O O . VAL A 1 226 ? 24.502 9.754 -20.274 1.00 84.75 226 VAL A O 1
ATOM 1842 N N . GLU A 1 227 ? 24.131 8.896 -22.309 1.00 84.69 227 GLU A N 1
ATOM 1843 C CA . GLU A 1 227 ? 23.813 10.161 -22.997 1.00 84.69 227 GLU A CA 1
ATOM 1844 C C . GLU A 1 227 ? 22.528 10.056 -23.838 1.00 84.69 227 GLU A C 1
ATOM 1846 O O . GLU A 1 227 ? 22.091 11.032 -24.444 1.00 84.69 227 GLU A O 1
ATOM 1851 N N . ASP A 1 228 ? 21.906 8.875 -23.853 1.00 88.69 228 ASP A N 1
ATOM 1852 C CA . ASP A 1 228 ? 20.746 8.552 -24.674 1.00 88.69 228 ASP A CA 1
ATOM 1853 C C . ASP A 1 228 ? 19.466 8.561 -23.822 1.00 88.69 228 ASP A C 1
ATOM 1855 O O . ASP A 1 228 ? 19.480 8.215 -22.634 1.00 88.69 228 ASP A O 1
ATOM 1859 N N . LYS A 1 229 ? 18.341 8.946 -24.435 1.00 91.38 229 LYS A N 1
ATOM 1860 C CA . LYS A 1 229 ? 17.020 8.931 -23.793 1.00 91.38 229 LYS A CA 1
ATOM 1861 C C . LYS A 1 229 ? 16.303 7.630 -24.094 1.00 91.38 229 LYS A C 1
ATOM 1863 O O . LYS A 1 229 ? 16.160 7.254 -25.256 1.00 91.38 229 LYS A O 1
ATOM 1868 N N . PHE A 1 230 ? 15.791 6.991 -23.055 1.00 92.50 230 PHE A N 1
ATOM 1869 C CA . PHE A 1 230 ? 15.122 5.707 -23.154 1.00 92.50 230 PHE A CA 1
ATOM 1870 C C . PHE A 1 230 ? 13.655 5.796 -22.752 1.00 92.50 230 PHE A C 1
ATOM 1872 O O . PHE A 1 230 ? 13.267 6.529 -21.840 1.00 92.50 230 PHE A O 1
ATOM 1879 N N . TYR A 1 231 ? 12.853 5.010 -23.454 1.00 93.44 231 TYR A N 1
ATOM 1880 C CA . TYR A 1 231 ? 11.461 4.720 -23.171 1.00 93.44 231 TYR A CA 1
ATOM 1881 C C . TYR A 1 231 ? 11.327 3.207 -23.012 1.00 93.44 231 TYR A C 1
ATOM 1883 O O . TYR A 1 231 ? 11.708 2.462 -23.914 1.00 93.44 231 TYR A O 1
ATOM 1891 N N . ASP A 1 232 ? 10.799 2.748 -21.881 1.00 93.50 232 ASP A N 1
ATOM 1892 C CA . ASP A 1 232 ? 10.580 1.321 -21.653 1.00 93.50 232 ASP A CA 1
ATOM 1893 C C . ASP A 1 232 ? 9.081 0.979 -21.621 1.00 93.50 232 ASP A C 1
ATOM 1895 O O . ASP A 1 232 ? 8.413 1.291 -20.629 1.00 93.50 232 ASP A O 1
ATOM 1899 N N . PRO A 1 233 ? 8.533 0.318 -22.659 1.00 93.12 233 PRO A N 1
ATOM 1900 C CA . PRO A 1 233 ? 7.141 -0.113 -22.658 1.00 93.12 233 PRO A CA 1
ATOM 1901 C C . PRO A 1 233 ? 6.847 -1.156 -21.567 1.00 93.12 233 PRO A C 1
ATOM 1903 O O . PRO A 1 233 ? 5.723 -1.207 -21.079 1.00 93.12 233 PRO A O 1
ATOM 1906 N N . TYR A 1 234 ? 7.814 -1.962 -21.121 1.00 93.81 234 TYR A N 1
ATOM 1907 C CA . TYR A 1 234 ? 7.577 -2.969 -20.080 1.00 93.81 234 TYR A CA 1
ATOM 1908 C C . TYR A 1 234 ? 7.351 -2.310 -18.718 1.00 93.81 234 TYR A C 1
ATOM 1910 O O . TYR A 1 234 ? 6.375 -2.634 -18.040 1.00 93.81 234 TYR A O 1
ATOM 1918 N N . MET A 1 235 ? 8.154 -1.306 -18.360 1.00 94.12 235 MET A N 1
ATOM 1919 C CA . MET A 1 235 ? 7.877 -0.462 -17.198 1.00 94.12 235 MET A CA 1
ATOM 1920 C C . MET A 1 235 ? 6.506 0.223 -17.293 1.00 94.12 235 MET A C 1
ATOM 1922 O O . MET A 1 235 ? 5.744 0.211 -16.329 1.00 94.12 235 MET A O 1
ATOM 1926 N N . ILE A 1 236 ? 6.137 0.792 -18.449 1.00 94.50 236 ILE A N 1
ATOM 1927 C CA . ILE A 1 236 ? 4.810 1.416 -18.612 1.00 94.50 236 ILE A CA 1
ATOM 1928 C C . ILE A 1 236 ? 3.684 0.397 -18.401 1.00 94.50 236 ILE A C 1
ATOM 1930 O O . ILE A 1 236 ? 2.678 0.714 -17.761 1.00 94.50 236 ILE A O 1
ATOM 1934 N N . GLU A 1 237 ? 3.848 -0.833 -18.893 1.00 94.38 237 GLU A N 1
ATOM 1935 C CA . GLU A 1 237 ? 2.883 -1.905 -18.655 1.00 94.38 237 GLU A CA 1
ATOM 1936 C C . GLU A 1 237 ? 2.780 -2.248 -17.167 1.00 94.38 237 GLU A C 1
ATOM 1938 O O . GLU A 1 237 ? 1.666 -2.362 -16.657 1.00 94.38 237 GLU A O 1
ATOM 1943 N N . PHE A 1 238 ? 3.910 -2.345 -16.463 1.00 95.12 238 PHE A N 1
ATOM 1944 C CA . PHE A 1 238 ? 3.947 -2.584 -15.019 1.00 95.12 238 PHE A CA 1
ATOM 1945 C C . PHE A 1 238 ? 3.221 -1.480 -14.237 1.00 95.12 238 PHE A C 1
ATOM 1947 O O . PHE A 1 238 ? 2.360 -1.777 -13.406 1.00 95.12 238 PHE A O 1
ATOM 1954 N N . LEU A 1 239 ? 3.489 -0.209 -14.557 1.00 94.31 239 LEU A N 1
ATOM 1955 C CA . LEU A 1 239 ? 2.812 0.944 -13.955 1.00 94.31 239 LEU A CA 1
ATOM 1956 C C . LEU A 1 239 ? 1.293 0.893 -14.157 1.00 94.31 239 LEU A C 1
ATOM 1958 O O . LEU A 1 239 ? 0.528 1.181 -13.234 1.00 94.31 239 LEU A O 1
ATOM 1962 N N . ARG A 1 240 ? 0.856 0.525 -15.368 1.00 92.94 240 ARG A N 1
ATOM 1963 C CA . ARG A 1 240 ? -0.558 0.460 -15.749 1.00 92.94 240 ARG A CA 1
ATOM 1964 C C . ARG A 1 240 ? -1.279 -0.711 -15.086 1.00 92.94 240 ARG A C 1
ATOM 1966 O O . ARG A 1 240 ? -2.362 -0.518 -14.542 1.00 92.94 240 ARG A O 1
ATOM 1973 N N . ARG A 1 241 ? -0.696 -1.912 -15.136 1.00 92.44 241 ARG A N 1
ATOM 1974 C CA . ARG A 1 241 ? -1.275 -3.139 -14.566 1.00 92.44 241 ARG A CA 1
ATOM 1975 C C . ARG A 1 241 ? -1.483 -3.033 -13.067 1.00 92.44 241 ARG A C 1
ATOM 1977 O O . ARG A 1 241 ? -2.543 -3.400 -12.572 1.00 92.44 241 ARG A O 1
ATOM 1984 N N . ASN A 1 242 ? -0.485 -2.491 -12.381 1.00 91.69 242 ASN A N 1
ATOM 1985 C CA . ASN A 1 242 ? -0.479 -2.387 -10.928 1.00 91.69 242 ASN A CA 1
ATOM 1986 C C . ASN A 1 242 ? -1.056 -1.062 -10.426 1.00 91.69 242 ASN A C 1
ATOM 1988 O O . ASN A 1 242 ? -1.071 -0.814 -9.225 1.00 91.69 242 ASN A O 1
ATOM 1992 N N . LYS A 1 243 ? -1.555 -0.221 -11.344 1.00 90.31 243 LYS A N 1
ATOM 1993 C CA . LYS A 1 243 ? -2.220 1.052 -11.054 1.00 90.31 243 LYS A CA 1
ATOM 1994 C C . LYS A 1 243 ? -1.432 1.940 -10.082 1.00 90.31 243 LYS A C 1
ATOM 1996 O O . LYS A 1 243 ? -1.999 2.580 -9.201 1.00 90.31 243 LYS A O 1
ATOM 2001 N N . ILE A 1 244 ? -0.116 2.008 -10.279 1.00 90.44 244 ILE A N 1
ATOM 2002 C CA . ILE A 1 244 ? 0.819 2.658 -9.348 1.00 90.44 244 ILE A CA 1
ATOM 2003 C C . ILE A 1 244 ? 0.432 4.120 -9.074 1.00 90.44 244 ILE A C 1
ATOM 2005 O O . ILE A 1 244 ? 0.520 4.573 -7.938 1.00 90.44 244 ILE A O 1
ATOM 2009 N N . PHE A 1 245 ? -0.081 4.844 -10.073 1.00 85.56 245 PHE A N 1
ATOM 2010 C CA . PHE A 1 245 ? -0.503 6.249 -9.947 1.00 85.56 245 PHE A CA 1
ATOM 2011 C C . PHE A 1 245 ? -2.005 6.455 -9.676 1.00 85.56 245 PHE A C 1
ATOM 2013 O O . PHE A 1 245 ? -2.475 7.588 -9.696 1.00 85.56 245 PHE A O 1
ATOM 2020 N N . GLU A 1 246 ? -2.786 5.400 -9.420 1.00 78.88 246 GLU A N 1
ATOM 2021 C CA . GLU A 1 246 ? -4.184 5.568 -8.997 1.00 78.88 246 GLU A CA 1
ATOM 2022 C C . GLU A 1 246 ? -4.231 6.152 -7.569 1.00 78.88 246 GLU A C 1
ATOM 2024 O O . GLU A 1 246 ? -3.383 5.831 -6.727 1.00 78.88 246 GLU A O 1
ATOM 2029 N N . GLY A 1 247 ? -5.191 7.051 -7.321 1.00 66.94 247 GLY A N 1
ATOM 2030 C CA . GLY A 1 247 ? -5.388 7.703 -6.020 1.00 66.94 247 GLY A CA 1
ATOM 2031 C C . GLY A 1 247 ? -4.399 8.823 -5.672 1.00 66.94 247 GLY A C 1
ATOM 2032 O O . GLY A 1 247 ? -4.383 9.255 -4.526 1.00 66.94 247 GLY A O 1
ATOM 2033 N N . ASP A 1 248 ? -3.567 9.274 -6.617 1.00 67.81 248 ASP A N 1
ATOM 2034 C CA . ASP A 1 248 ? -2.710 10.454 -6.428 1.00 67.81 248 ASP A CA 1
ATOM 2035 C C . ASP A 1 248 ? -3.486 11.762 -6.689 1.00 67.81 248 ASP A C 1
ATOM 2037 O O . ASP A 1 248 ? -4.459 11.773 -7.450 1.00 67.81 248 ASP A O 1
ATOM 2041 N N . ASP A 1 249 ? -3.042 12.866 -6.083 1.00 64.31 249 ASP A N 1
ATOM 2042 C CA . ASP A 1 249 ? -3.683 14.185 -6.215 1.00 64.31 249 ASP A CA 1
ATOM 2043 C C . ASP A 1 249 ? -3.557 14.735 -7.649 1.00 64.31 249 ASP A C 1
ATOM 2045 O O . ASP A 1 249 ? -4.458 15.403 -8.167 1.00 64.31 249 ASP A O 1
ATOM 2049 N N . GLU A 1 250 ? -2.437 14.437 -8.317 1.00 69.56 250 GLU A N 1
ATOM 2050 C CA . GLU A 1 250 ? -2.205 14.770 -9.722 1.00 69.56 250 GLU A CA 1
ATOM 2051 C C . GLU A 1 250 ? -2.494 13.561 -10.619 1.00 69.56 250 GLU A C 1
ATOM 2053 O O . GLU A 1 250 ? -1.745 12.586 -10.665 1.00 69.56 250 GLU A O 1
ATOM 2058 N N . TYR A 1 251 ? -3.572 13.640 -11.402 1.00 71.88 251 TYR A N 1
ATOM 2059 C CA . TYR A 1 251 ? -3.908 12.588 -12.358 1.00 71.88 251 TYR A CA 1
ATOM 2060 C C . TYR A 1 251 ? -2.866 12.500 -13.486 1.00 71.88 251 TYR A C 1
ATOM 2062 O O . TYR A 1 251 ? -2.821 13.351 -14.382 1.00 71.88 251 TYR A O 1
ATOM 2070 N N . VAL A 1 252 ? -2.068 11.429 -13.482 1.00 77.44 252 VAL A N 1
ATOM 2071 C CA . VAL A 1 252 ? -1.146 11.081 -14.571 1.00 77.44 252 VAL A CA 1
ATOM 2072 C C . VAL A 1 252 ? -1.730 9.931 -15.386 1.00 77.44 252 VAL A C 1
ATOM 2074 O O . VAL A 1 252 ? -1.831 8.797 -14.920 1.00 77.44 252 VAL A O 1
ATOM 2077 N N . TYR A 1 253 ? -2.101 10.209 -16.638 1.00 80.94 253 TYR A N 1
ATOM 2078 C CA . TYR A 1 253 ? -2.564 9.167 -17.552 1.00 80.94 253 TYR A CA 1
ATOM 2079 C C . TYR A 1 253 ? -1.380 8.361 -18.094 1.00 80.94 253 TYR A C 1
ATOM 2081 O O . TYR A 1 253 ? -0.582 8.868 -18.883 1.00 80.94 253 TYR A O 1
ATOM 2089 N N . VAL A 1 254 ? -1.275 7.099 -17.676 1.00 85.75 254 VAL A N 1
ATOM 2090 C CA . VAL A 1 254 ? -0.195 6.194 -18.090 1.00 85.75 254 VAL A CA 1
ATOM 2091 C C . VAL A 1 254 ? -0.646 5.349 -19.278 1.00 85.75 254 VAL A C 1
ATOM 2093 O O . VAL A 1 254 ? -1.504 4.475 -19.148 1.00 85.75 254 VAL A O 1
ATOM 2096 N N . ALA A 1 255 ? -0.058 5.606 -20.446 1.00 87.38 255 ALA A N 1
ATOM 2097 C CA . ALA A 1 255 ? -0.358 4.888 -21.678 1.00 87.38 255 ALA A CA 1
ATOM 2098 C C . ALA A 1 255 ? 0.897 4.620 -22.508 1.00 87.38 255 ALA A C 1
ATOM 2100 O O . ALA A 1 255 ? 1.886 5.352 -22.441 1.00 87.38 255 ALA A O 1
ATOM 2101 N N . HIS A 1 256 ? 0.824 3.569 -23.324 1.00 90.94 256 HIS A N 1
ATOM 2102 C CA . HIS A 1 256 ? 1.867 3.250 -24.292 1.00 90.94 256 HIS A CA 1
ATOM 2103 C C . HIS A 1 256 ? 1.915 4.298 -25.395 1.00 90.94 256 HIS A C 1
ATOM 2105 O O . HIS A 1 256 ? 0.886 4.631 -25.982 1.00 90.94 256 HIS A O 1
ATOM 2111 N N . GLN A 1 257 ? 3.116 4.797 -25.678 1.00 88.88 257 GLN A N 1
ATOM 2112 C CA . GLN A 1 257 ? 3.351 5.792 -26.729 1.00 88.88 257 GLN A CA 1
ATOM 2113 C C . GLN A 1 257 ? 3.891 5.161 -28.016 1.00 88.88 257 GLN A C 1
ATOM 2115 O O . GLN A 1 257 ? 3.943 5.811 -29.059 1.00 88.88 257 GLN A O 1
ATOM 2120 N N . THR A 1 258 ? 4.291 3.890 -27.966 1.00 87.62 258 THR A N 1
ATOM 2121 C CA . THR A 1 258 ? 4.757 3.116 -29.118 1.00 87.62 258 THR A CA 1
ATOM 2122 C C . THR A 1 258 ? 3.780 1.994 -29.455 1.00 87.62 258 THR A C 1
ATOM 2124 O O . THR A 1 258 ? 2.887 1.647 -28.679 1.00 87.62 258 THR A O 1
ATOM 2127 N N . TYR A 1 259 ? 3.912 1.453 -30.667 1.00 85.81 259 TYR A N 1
ATOM 2128 C CA . TYR A 1 259 ? 3.159 0.272 -31.067 1.00 85.81 259 TYR A CA 1
ATOM 2129 C C . TYR A 1 259 ? 3.753 -0.955 -30.377 1.00 85.81 259 TYR A C 1
ATOM 2131 O O . TYR A 1 259 ? 4.927 -1.259 -30.574 1.00 85.81 259 TYR A O 1
ATOM 2139 N N . LEU A 1 260 ? 2.928 -1.663 -29.611 1.00 86.44 260 LEU A N 1
ATOM 2140 C CA . LEU A 1 260 ? 3.326 -2.911 -28.975 1.00 86.44 260 LEU A CA 1
ATOM 2141 C C . LEU A 1 260 ? 3.247 -4.074 -29.963 1.00 86.44 260 LEU A C 1
ATOM 2143 O O . LEU A 1 260 ? 2.258 -4.221 -30.686 1.00 86.44 260 LEU A O 1
ATOM 2147 N N . ASP A 1 261 ? 4.264 -4.930 -29.941 1.00 86.06 261 ASP A N 1
ATOM 2148 C CA . ASP A 1 261 ? 4.255 -6.192 -30.676 1.00 86.06 261 ASP A CA 1
ATOM 2149 C C . ASP A 1 261 ? 3.098 -7.096 -30.191 1.00 86.06 261 ASP A C 1
ATOM 2151 O O . ASP A 1 261 ? 2.829 -7.148 -28.987 1.00 86.06 261 ASP A O 1
ATOM 2155 N N . PRO A 1 262 ? 2.411 -7.845 -31.072 1.00 87.75 262 PRO A N 1
ATOM 2156 C CA . PRO A 1 262 ? 1.421 -8.842 -30.660 1.00 87.75 262 PRO A CA 1
ATOM 2157 C C . PRO A 1 262 ? 1.918 -9.859 -29.614 1.00 87.75 262 PRO A C 1
ATOM 2159 O O . PRO A 1 262 ? 1.117 -10.356 -28.823 1.00 87.75 262 PRO A O 1
ATOM 2162 N N . LEU A 1 263 ? 3.220 -10.163 -29.592 1.00 88.75 263 LEU A N 1
ATOM 2163 C CA . LEU A 1 263 ? 3.861 -11.064 -28.629 1.00 88.75 263 LEU A CA 1
ATOM 2164 C C . LEU A 1 263 ? 4.231 -10.379 -27.306 1.00 88.75 263 LEU A C 1
ATOM 2166 O O . LEU A 1 263 ? 4.665 -11.054 -26.373 1.00 88.75 263 LEU A O 1
ATOM 2170 N N . PHE A 1 264 ? 4.028 -9.064 -27.180 1.00 89.94 264 PHE A N 1
ATOM 2171 C CA . PHE A 1 264 ? 4.385 -8.288 -25.991 1.00 89.94 264 PHE A CA 1
ATOM 2172 C C . PHE A 1 264 ? 3.865 -8.881 -24.672 1.00 89.94 264 PHE A C 1
ATOM 2174 O O . PHE A 1 264 ? 4.655 -8.982 -23.736 1.00 89.94 264 PHE A O 1
ATOM 2181 N N . PRO A 1 265 ? 2.608 -9.363 -24.559 1.00 90.31 265 PRO A N 1
ATOM 2182 C CA . PRO A 1 265 ? 2.140 -9.987 -23.321 1.00 90.31 265 PRO A CA 1
ATOM 2183 C C . PRO A 1 265 ? 2.910 -11.256 -22.932 1.00 90.31 265 PRO A C 1
ATOM 2185 O O . PRO A 1 265 ? 3.018 -11.554 -21.745 1.00 90.31 265 PRO A O 1
ATOM 2188 N N . MET A 1 266 ? 3.419 -12.012 -23.913 1.00 88.88 266 MET A N 1
ATOM 2189 C CA . MET A 1 266 ? 4.251 -13.192 -23.658 1.00 88.88 266 MET A CA 1
ATOM 2190 C C . MET A 1 266 ? 5.629 -12.755 -23.172 1.00 88.88 266 MET A C 1
ATOM 2192 O O . MET A 1 266 ? 6.036 -13.173 -22.098 1.00 88.88 266 MET A O 1
ATOM 2196 N N . MET A 1 267 ? 6.269 -11.827 -23.887 1.00 88.69 267 MET A N 1
ATOM 2197 C CA . MET A 1 267 ? 7.585 -11.293 -23.515 1.00 88.69 267 MET A CA 1
ATOM 2198 C C . MET A 1 267 ? 7.571 -10.635 -22.133 1.00 88.69 267 MET A C 1
ATOM 2200 O O . MET A 1 267 ? 8.504 -10.801 -21.357 1.00 88.69 267 MET A O 1
ATOM 2204 N N . TYR A 1 268 ? 6.494 -9.921 -21.793 1.00 92.12 268 TYR A N 1
ATOM 2205 C CA . TYR A 1 268 ? 6.325 -9.317 -20.474 1.00 92.12 268 TYR A CA 1
ATOM 2206 C C . TYR A 1 268 ? 6.366 -10.364 -19.356 1.00 92.12 268 TYR A C 1
ATOM 2208 O O . TYR A 1 268 ? 6.935 -10.106 -18.297 1.00 92.12 268 TYR A O 1
ATOM 2216 N N . ASN A 1 269 ? 5.795 -11.553 -19.584 1.00 91.00 269 ASN A N 1
ATOM 2217 C CA . ASN A 1 269 ? 5.765 -12.606 -18.572 1.00 91.00 269 ASN A CA 1
ATOM 2218 C C . ASN A 1 269 ? 7.144 -13.173 -18.231 1.00 91.00 269 ASN A C 1
ATOM 2220 O O . ASN A 1 269 ? 7.283 -13.729 -17.147 1.00 91.00 269 ASN A O 1
ATOM 2224 N N . ASP A 1 270 ? 8.122 -13.008 -19.116 1.00 89.69 270 ASP A N 1
ATOM 2225 C CA . ASP A 1 270 ? 9.492 -13.476 -18.918 1.00 89.69 270 ASP A CA 1
ATOM 2226 C C . ASP A 1 270 ? 10.372 -12.388 -18.270 1.00 89.69 270 ASP A C 1
ATOM 2228 O O . ASP A 1 270 ? 11.554 -12.605 -18.016 1.00 89.69 270 ASP A O 1
ATOM 2232 N N . THR A 1 271 ? 9.817 -11.206 -17.973 1.00 91.00 271 THR A N 1
ATOM 2233 C CA . THR A 1 271 ? 10.550 -10.107 -17.324 1.00 91.00 271 THR A CA 1
ATOM 2234 C C . THR A 1 271 ? 10.519 -10.185 -15.801 1.00 91.00 271 THR A C 1
ATOM 2236 O O . THR A 1 271 ? 9.585 -10.708 -15.191 1.00 91.00 271 THR A O 1
ATOM 2239 N N . ILE A 1 272 ? 11.505 -9.548 -15.171 1.00 89.88 272 ILE A N 1
ATOM 2240 C CA . ILE A 1 272 ? 11.585 -9.394 -13.710 1.00 89.88 272 ILE A CA 1
ATOM 2241 C C . ILE A 1 272 ? 10.347 -8.713 -13.092 1.00 89.88 272 ILE A C 1
ATOM 2243 O O . ILE A 1 272 ? 9.995 -8.998 -11.950 1.00 89.88 272 ILE A O 1
ATOM 2247 N N . PHE A 1 273 ? 9.623 -7.876 -13.846 1.00 92.75 273 PHE A N 1
ATOM 2248 C CA . PHE A 1 273 ? 8.356 -7.296 -13.388 1.00 92.75 273 PHE A CA 1
ATOM 2249 C C . PHE A 1 273 ? 7.327 -8.383 -13.083 1.00 92.75 273 PHE A C 1
ATOM 2251 O O . PHE A 1 273 ? 6.652 -8.333 -12.057 1.00 92.75 273 PHE A O 1
ATOM 2258 N N . ARG A 1 274 ? 7.246 -9.410 -13.939 1.00 93.00 274 ARG A N 1
ATOM 2259 C CA . ARG A 1 274 ? 6.344 -10.541 -13.724 1.00 93.00 274 ARG A CA 1
ATOM 2260 C C . ARG A 1 274 ? 6.780 -11.408 -12.549 1.00 93.00 274 ARG A C 1
ATOM 2262 O O . ARG A 1 274 ? 5.915 -11.899 -11.826 1.00 93.00 274 ARG A O 1
ATOM 2269 N N . CYS A 1 275 ? 8.088 -11.582 -12.365 1.00 90.88 275 CYS A N 1
ATOM 2270 C CA . CYS A 1 275 ? 8.652 -12.261 -11.200 1.00 90.88 275 CYS A CA 1
ATOM 2271 C C . CYS A 1 275 ? 8.184 -11.590 -9.904 1.00 90.88 275 CYS A C 1
ATOM 2273 O O . CYS A 1 275 ? 7.679 -12.268 -9.011 1.00 90.88 275 CYS A O 1
ATOM 2275 N N . LEU A 1 276 ? 8.270 -10.255 -9.839 1.00 92.12 276 LEU A N 1
ATOM 2276 C CA . LEU A 1 276 ? 7.827 -9.473 -8.686 1.00 92.12 276 LEU A CA 1
ATOM 2277 C C . LEU A 1 276 ? 6.309 -9.570 -8.471 1.00 92.12 276 LEU A C 1
ATOM 2279 O O . LEU A 1 276 ? 5.869 -9.816 -7.354 1.00 92.12 276 LEU A O 1
ATOM 2283 N N . GLU A 1 277 ? 5.505 -9.454 -9.534 1.00 92.88 277 GLU A N 1
ATOM 2284 C CA . GLU A 1 277 ? 4.040 -9.607 -9.461 1.00 92.88 277 GLU A CA 1
ATOM 2285 C C . GLU A 1 277 ? 3.600 -10.981 -8.926 1.00 92.88 277 GLU A C 1
ATOM 2287 O O . GLU A 1 277 ? 2.552 -11.089 -8.293 1.00 92.88 277 GLU A O 1
ATOM 2292 N N . LYS A 1 278 ? 4.363 -12.040 -9.224 1.00 91.19 278 LYS A N 1
ATOM 2293 C CA . LYS A 1 278 ? 4.059 -13.423 -8.823 1.00 91.19 278 LYS A CA 1
ATOM 2294 C C . LYS A 1 278 ? 4.758 -13.876 -7.542 1.00 91.19 278 LYS A C 1
ATOM 2296 O O . LYS A 1 278 ? 4.449 -14.971 -7.082 1.00 91.19 278 LYS A O 1
ATOM 2301 N N . LYS A 1 279 ? 5.701 -13.088 -7.017 1.00 90.38 279 LYS A N 1
ATOM 2302 C CA . LYS A 1 279 ? 6.639 -13.497 -5.958 1.00 90.38 279 LYS A CA 1
ATOM 2303 C C . LYS A 1 279 ? 7.413 -14.785 -6.289 1.00 90.38 279 LYS A C 1
ATOM 2305 O O . LYS A 1 279 ? 7.628 -15.640 -5.439 1.00 90.38 279 LYS A O 1
ATOM 2310 N N . ASP A 1 280 ? 7.835 -14.941 -7.543 1.00 89.19 280 ASP A N 1
ATOM 2311 C CA . ASP A 1 280 ? 8.517 -16.155 -8.026 1.00 89.19 280 ASP A CA 1
ATOM 2312 C C . ASP A 1 280 ? 10.045 -16.088 -7.835 1.00 89.19 280 ASP A C 1
ATOM 2314 O O . ASP A 1 280 ? 10.814 -16.181 -8.793 1.00 89.19 280 ASP A O 1
ATOM 2318 N N . TYR A 1 281 ? 10.494 -15.893 -6.590 1.00 85.88 281 TYR A N 1
ATOM 2319 C CA . TYR A 1 281 ? 11.924 -15.750 -6.272 1.00 85.88 281 TYR A CA 1
ATOM 2320 C C . TYR A 1 281 ? 12.743 -17.002 -6.630 1.00 85.88 281 TYR A C 1
ATOM 2322 O O . TYR A 1 281 ? 13.890 -16.890 -7.052 1.00 85.88 281 TYR A O 1
ATOM 2330 N N . GLN A 1 282 ? 12.135 -18.194 -6.568 1.00 86.19 282 GLN A N 1
ATOM 2331 C CA . GLN A 1 282 ? 12.791 -19.476 -6.873 1.00 86.19 282 GLN A CA 1
ATOM 2332 C C . GLN A 1 282 ? 13.318 -19.569 -8.310 1.00 86.19 282 GLN A C 1
ATOM 2334 O O . GLN A 1 282 ? 14.254 -20.318 -8.579 1.00 86.19 282 GLN A O 1
ATOM 2339 N N . HIS A 1 283 ? 12.711 -18.830 -9.240 1.00 87.00 283 HIS A N 1
ATOM 2340 C CA . HIS A 1 283 ? 13.097 -18.829 -10.648 1.00 87.00 283 HIS A CA 1
ATOM 2341 C C . HIS A 1 283 ? 13.607 -17.462 -11.108 1.00 87.00 283 HIS A C 1
ATOM 2343 O O . HIS A 1 283 ? 13.662 -17.221 -12.314 1.00 87.00 283 HIS A O 1
ATOM 2349 N N . ILE A 1 284 ? 14.004 -16.573 -10.186 1.00 86.31 284 ILE A N 1
ATOM 2350 C CA . ILE A 1 284 ? 14.369 -15.180 -10.491 1.00 86.31 284 ILE A CA 1
ATOM 2351 C C . ILE A 1 284 ? 15.455 -15.062 -11.575 1.00 86.31 284 ILE A C 1
ATOM 2353 O O . ILE A 1 284 ? 15.351 -14.213 -12.460 1.00 86.31 284 ILE A O 1
ATOM 2357 N N . GLN A 1 285 ? 16.432 -15.976 -11.590 1.00 84.19 285 GLN A N 1
ATOM 2358 C CA . GLN A 1 285 ? 17.496 -16.054 -12.605 1.00 84.19 285 GLN A CA 1
ATOM 2359 C C . GLN A 1 285 ? 16.982 -16.374 -14.017 1.00 84.19 285 GLN A C 1
ATOM 2361 O O . GLN A 1 285 ? 17.630 -16.050 -15.013 1.00 84.19 285 GLN A O 1
ATOM 2366 N N . GLY A 1 286 ? 15.824 -17.032 -14.118 1.00 83.56 286 GLY A N 1
ATOM 2367 C CA . GLY A 1 286 ? 15.172 -17.349 -15.386 1.00 83.56 286 GLY A CA 1
ATOM 2368 C C . GLY A 1 286 ? 14.508 -16.140 -16.044 1.00 83.56 286 GLY A C 1
ATOM 2369 O O . GLY A 1 286 ? 14.231 -16.185 -17.242 1.00 83.56 286 GLY A O 1
ATOM 2370 N N . TYR A 1 287 ? 14.282 -15.060 -15.291 1.00 87.31 287 TYR A N 1
ATOM 2371 C CA . TYR A 1 287 ? 13.658 -13.845 -15.796 1.00 87.31 287 TYR A CA 1
ATOM 2372 C C . TYR A 1 287 ? 14.685 -12.873 -16.392 1.00 87.31 287 TYR A C 1
ATOM 2374 O O . TYR A 1 287 ? 15.786 -12.651 -15.876 1.00 87.31 287 TYR A O 1
ATOM 2382 N N . VAL A 1 288 ? 14.300 -12.220 -17.489 1.00 86.31 288 VAL A N 1
ATOM 2383 C CA . VAL A 1 288 ? 15.142 -11.226 -18.156 1.00 86.31 288 VAL A CA 1
ATOM 2384 C C . VAL A 1 288 ? 15.121 -9.917 -17.362 1.00 86.31 288 VAL A C 1
ATOM 2386 O O . VAL A 1 288 ? 14.076 -9.292 -17.175 1.00 86.31 288 VAL A O 1
ATOM 2389 N N . HIS A 1 289 ? 16.302 -9.486 -16.916 1.00 84.31 289 HIS A N 1
ATOM 2390 C CA . HIS A 1 289 ? 16.503 -8.290 -16.084 1.00 84.31 289 HIS A CA 1
ATOM 2391 C C . HIS A 1 289 ? 17.444 -7.248 -16.726 1.00 84.31 289 HIS A C 1
ATOM 2393 O O . HIS A 1 289 ? 17.727 -6.203 -16.137 1.00 84.31 289 HIS A O 1
ATOM 2399 N N . ARG A 1 290 ? 17.921 -7.504 -17.953 1.00 85.69 290 ARG A N 1
ATOM 2400 C CA . ARG A 1 290 ? 18.725 -6.563 -18.749 1.00 85.69 290 ARG A CA 1
ATOM 2401 C C . ARG A 1 290 ? 18.023 -6.256 -20.058 1.00 85.69 290 ARG A C 1
ATOM 2403 O O . ARG A 1 290 ? 17.711 -7.181 -20.801 1.00 85.69 290 ARG A O 1
ATOM 2410 N N . GLY A 1 291 ? 17.835 -4.975 -20.345 1.00 86.06 291 GLY A N 1
ATOM 2411 C CA . GLY A 1 291 ? 17.247 -4.510 -21.596 1.00 86.06 291 GLY A CA 1
ATOM 2412 C C . GLY A 1 291 ? 18.303 -4.121 -22.626 1.00 86.06 291 GLY A C 1
ATOM 2413 O O . GLY A 1 291 ? 19.478 -3.918 -22.311 1.00 86.06 291 GLY A O 1
ATOM 2414 N N . VAL A 1 292 ? 17.872 -3.965 -23.870 1.00 86.69 292 VAL A N 1
ATOM 2415 C CA . VAL A 1 292 ? 18.652 -3.351 -24.952 1.00 86.69 292 VAL A CA 1
ATOM 2416 C C . VAL A 1 292 ? 17.819 -2.267 -25.628 1.00 86.69 292 VAL A C 1
ATOM 2418 O O . VAL A 1 292 ? 16.594 -2.339 -25.661 1.00 86.69 292 VAL A O 1
ATOM 2421 N N . GLY A 1 293 ? 18.488 -1.236 -26.145 1.00 87.75 293 GLY A N 1
ATOM 2422 C CA . GLY A 1 293 ? 17.836 -0.111 -26.812 1.00 87.75 293 GLY A CA 1
ATOM 2423 C C . GLY A 1 293 ? 17.691 -0.305 -28.317 1.00 87.75 293 GLY A C 1
ATOM 2424 O O . GLY A 1 293 ? 18.645 -0.696 -28.993 1.00 87.75 293 GLY A O 1
ATOM 2425 N N . ARG A 1 294 ? 16.526 0.040 -28.867 1.00 87.44 294 ARG A N 1
ATOM 2426 C CA . ARG A 1 294 ? 16.282 0.188 -30.308 1.00 87.44 294 ARG A CA 1
ATOM 2427 C C . ARG A 1 294 ? 15.815 1.604 -30.605 1.00 87.44 294 ARG A C 1
ATOM 2429 O O . ARG A 1 294 ? 14.857 2.075 -30.008 1.00 87.44 294 ARG A O 1
ATOM 2436 N N . LEU A 1 295 ? 16.462 2.274 -31.554 1.00 88.31 295 LEU A N 1
ATOM 2437 C CA . LEU A 1 295 ? 16.088 3.635 -31.932 1.00 88.31 295 LEU A CA 1
ATOM 2438 C C . LEU A 1 295 ? 14.633 3.683 -32.424 1.00 88.31 295 LEU A C 1
ATOM 2440 O O . LEU A 1 295 ? 14.231 2.888 -33.281 1.00 88.31 295 LEU A O 1
ATOM 2444 N N . ILE A 1 296 ? 13.856 4.635 -31.909 1.00 88.44 296 ILE A N 1
ATOM 2445 C CA . ILE A 1 296 ? 12.461 4.836 -32.299 1.00 88.44 296 ILE A CA 1
ATOM 2446 C C . ILE A 1 296 ? 12.423 5.633 -33.602 1.00 88.44 296 ILE A C 1
ATOM 2448 O O . ILE A 1 296 ? 12.538 6.854 -33.616 1.00 88.44 296 ILE A O 1
ATOM 2452 N N . THR A 1 297 ? 12.222 4.940 -34.721 1.00 84.50 297 THR A N 1
ATOM 2453 C CA . THR A 1 297 ? 12.191 5.557 -36.062 1.00 84.50 297 THR A CA 1
ATOM 2454 C C . THR A 1 297 ? 10.783 5.696 -36.647 1.00 84.50 297 THR A C 1
ATOM 2456 O O . THR A 1 297 ? 10.621 6.114 -37.793 1.00 84.50 297 THR A O 1
ATOM 2459 N N . GLY A 1 298 ? 9.746 5.289 -35.911 1.00 80.88 298 GLY A N 1
ATOM 2460 C CA . GLY A 1 298 ? 8.371 5.266 -36.410 1.00 80.88 298 GLY A CA 1
ATOM 2461 C C . GLY A 1 298 ? 7.789 6.669 -36.590 1.00 80.88 298 GLY A C 1
ATOM 2462 O O . GLY A 1 298 ? 7.544 7.356 -35.607 1.00 80.88 298 GLY A O 1
ATOM 2463 N N . GLN A 1 299 ? 7.479 7.063 -37.830 1.00 77.44 299 GLN A N 1
ATOM 2464 C CA . GLN A 1 299 ? 6.963 8.406 -38.164 1.00 77.44 299 GLN A CA 1
ATOM 2465 C C . GLN A 1 299 ? 5.620 8.751 -37.505 1.00 77.44 299 GLN A C 1
ATOM 2467 O O . GLN A 1 299 ? 5.309 9.921 -37.302 1.00 77.44 299 GLN A O 1
ATOM 2472 N N . ASN A 1 300 ? 4.831 7.734 -37.154 1.00 78.00 300 ASN A N 1
ATOM 2473 C CA . ASN A 1 300 ? 3.537 7.902 -36.490 1.00 78.00 300 ASN A CA 1
ATOM 2474 C C . ASN A 1 300 ? 3.659 8.045 -34.963 1.00 78.00 300 ASN A C 1
ATOM 2476 O O . ASN A 1 300 ? 2.642 8.103 -34.279 1.00 78.00 300 ASN A O 1
ATOM 2480 N N . ASN A 1 301 ? 4.879 8.059 -34.418 1.00 82.56 301 ASN A N 1
ATOM 2481 C CA . ASN A 1 301 ? 5.124 8.131 -32.986 1.00 82.56 301 ASN A CA 1
ATOM 2482 C C . ASN A 1 301 ? 5.407 9.576 -32.532 1.00 82.56 301 ASN A C 1
ATOM 2484 O O . ASN A 1 301 ? 6.095 10.329 -33.223 1.00 82.56 301 ASN A O 1
ATOM 2488 N N . ILE A 1 302 ? 4.935 9.954 -31.340 1.00 85.75 302 ILE A N 1
ATOM 2489 C CA . ILE A 1 302 ? 5.215 11.255 -30.716 1.00 85.75 302 ILE A CA 1
ATOM 2490 C C . ILE A 1 302 ? 6.718 11.525 -30.548 1.00 85.75 302 ILE A C 1
ATOM 2492 O O . ILE A 1 302 ? 7.133 12.686 -30.592 1.00 85.75 302 ILE A O 1
ATOM 2496 N N . PHE A 1 303 ? 7.530 10.472 -30.409 1.00 87.44 303 PHE A N 1
ATOM 2497 C CA . PHE A 1 303 ? 8.988 10.567 -30.311 1.00 87.44 303 PHE A CA 1
ATOM 2498 C C . PHE A 1 303 ? 9.646 11.072 -31.602 1.00 87.44 303 PHE A C 1
ATOM 2500 O O . PHE A 1 303 ? 10.597 11.841 -31.528 1.00 87.44 303 PHE A O 1
ATOM 2507 N N . TYR A 1 304 ? 9.112 10.723 -32.778 1.00 83.31 304 TYR A N 1
ATOM 2508 C CA . TYR A 1 304 ? 9.727 11.063 -34.069 1.00 83.31 304 TYR A CA 1
ATOM 2509 C C . TYR A 1 304 ? 9.734 12.570 -34.359 1.00 83.31 304 TYR A C 1
ATOM 2511 O O . TYR A 1 304 ? 10.605 13.081 -35.053 1.00 83.31 304 TYR A O 1
ATOM 2519 N N . ASN A 1 305 ? 8.772 13.307 -33.799 1.00 81.75 305 ASN A N 1
ATOM 2520 C CA . ASN A 1 305 ? 8.662 14.757 -33.977 1.00 81.75 305 ASN A CA 1
ATOM 2521 C C . ASN A 1 305 ? 9.541 15.555 -32.995 1.00 81.75 305 ASN A C 1
ATOM 2523 O O . ASN A 1 305 ? 9.358 16.768 -32.843 1.00 81.75 305 ASN A O 1
ATOM 2527 N N . ARG A 1 306 ? 10.444 14.893 -32.263 1.00 85.12 306 ARG A N 1
ATOM 2528 C CA . ARG A 1 306 ? 11.347 15.524 -31.296 1.00 85.12 306 ARG A CA 1
ATOM 2529 C C . ARG A 1 306 ? 12.740 15.689 -31.891 1.00 85.12 306 ARG A C 1
ATOM 2531 O O . ARG A 1 306 ? 13.126 14.985 -32.811 1.00 85.12 306 ARG A O 1
ATOM 2538 N N . ILE A 1 307 ? 13.456 16.698 -31.394 1.00 83.75 307 ILE A N 1
ATOM 2539 C CA . ILE A 1 307 ? 14.833 16.988 -31.827 1.00 83.75 307 ILE A CA 1
ATOM 2540 C C . ILE A 1 307 ? 15.787 15.943 -31.244 1.00 83.75 307 ILE A C 1
ATOM 2542 O O . ILE A 1 307 ? 16.825 15.661 -31.829 1.00 83.75 307 ILE A O 1
ATOM 2546 N N . GLU A 1 308 ? 15.449 15.415 -30.069 1.00 86.75 308 GLU A N 1
ATOM 2547 C CA . GLU A 1 308 ? 16.238 14.397 -29.394 1.00 86.75 308 GLU A CA 1
ATOM 2548 C C . GLU A 1 308 ? 15.870 12.998 -29.890 1.00 86.75 308 GLU A C 1
ATOM 2550 O O . GLU A 1 308 ? 14.688 12.701 -30.075 1.00 86.75 308 GLU A O 1
ATOM 2555 N N . ASP A 1 309 ? 16.876 12.136 -30.020 1.00 89.12 309 ASP A N 1
ATOM 2556 C CA . ASP A 1 309 ? 16.674 10.719 -30.298 1.00 89.12 309 ASP A CA 1
ATOM 2557 C C . ASP A 1 309 ? 16.175 9.993 -29.041 1.00 89.12 309 ASP A C 1
ATOM 2559 O O . ASP A 1 309 ? 16.664 10.219 -27.929 1.00 89.12 309 ASP A O 1
ATOM 2563 N N . TYR A 1 310 ? 15.191 9.113 -29.228 1.00 90.88 310 TYR A N 1
ATOM 2564 C CA . TYR A 1 310 ? 14.652 8.250 -28.179 1.00 90.88 310 TYR A CA 1
ATOM 2565 C C . TYR A 1 310 ? 14.826 6.785 -28.570 1.00 90.88 310 TYR A C 1
ATOM 2567 O O . TYR A 1 310 ? 14.600 6.396 -29.719 1.00 90.88 310 TYR A O 1
ATOM 2575 N N . TRP A 1 311 ? 15.185 5.970 -27.589 1.00 91.19 311 TRP A N 1
ATOM 2576 C CA . TRP A 1 311 ? 15.414 4.540 -27.727 1.00 91.19 311 TRP A CA 1
ATOM 2577 C C . TRP A 1 311 ? 14.349 3.764 -26.953 1.00 91.19 311 TRP A C 1
ATOM 2579 O O . TRP A 1 311 ? 14.094 4.041 -25.786 1.00 91.19 311 TRP A O 1
ATOM 2589 N N . GLU A 1 312 ? 13.727 2.784 -27.594 1.00 90.62 312 GLU A N 1
ATOM 2590 C CA . GLU A 1 312 ? 12.789 1.857 -26.969 1.00 90.62 312 GLU A CA 1
ATOM 2591 C C . GLU A 1 312 ? 13.539 0.665 -26.370 1.00 90.62 312 GLU A C 1
ATOM 2593 O O . GLU A 1 312 ? 14.405 0.080 -27.027 1.00 90.62 312 GLU A O 1
ATOM 2598 N N . VAL A 1 313 ? 13.212 0.308 -25.129 1.00 90.38 313 VAL A N 1
ATOM 2599 C CA . VAL A 1 313 ? 13.780 -0.858 -24.445 1.00 90.38 313 VAL A CA 1
ATOM 2600 C C . VAL A 1 313 ? 13.033 -2.128 -24.846 1.00 90.38 313 VAL A C 1
ATOM 2602 O O . VAL A 1 313 ? 11.804 -2.169 -24.872 1.00 90.38 313 VAL A O 1
ATOM 2605 N N . TYR A 1 314 ? 13.784 -3.189 -25.132 1.00 87.50 314 TYR A N 1
ATOM 2606 C CA . TYR A 1 314 ? 13.249 -4.530 -25.344 1.00 87.50 314 TYR A CA 1
ATOM 2607 C C . TYR A 1 314 ? 14.129 -5.586 -24.670 1.00 87.50 314 TYR A C 1
ATOM 2609 O O . TYR A 1 314 ? 15.332 -5.391 -24.479 1.00 87.50 314 TYR A O 1
ATOM 26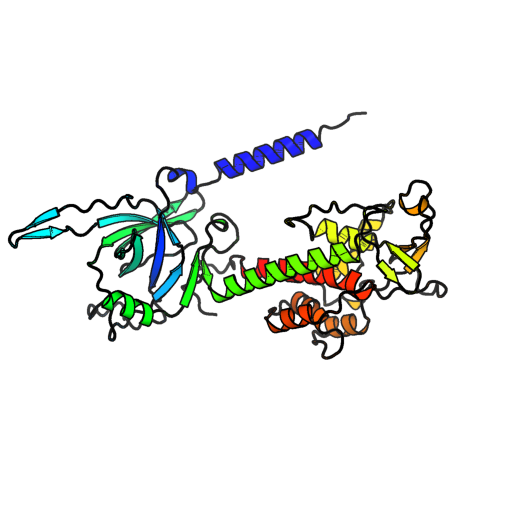17 N N . TYR A 1 315 ? 13.501 -6.699 -24.291 1.00 84.38 315 TYR A N 1
ATOM 2618 C CA . TYR A 1 315 ? 14.125 -7.796 -23.541 1.00 84.38 315 TYR A CA 1
ATOM 2619 C C . TYR A 1 315 ? 14.336 -9.058 -24.390 1.00 84.38 315 TYR A C 1
ATOM 2621 O O . TYR A 1 315 ? 15.152 -9.902 -24.033 1.00 84.38 315 TYR A O 1
ATOM 2629 N N . ASP A 1 316 ? 13.664 -9.160 -25.541 1.00 77.62 316 ASP A N 1
ATOM 2630 C CA . ASP A 1 316 ? 13.848 -10.249 -26.502 1.00 77.62 316 ASP A CA 1
ATOM 2631 C C . ASP A 1 316 ? 15.038 -9.953 -27.425 1.00 77.62 316 ASP A C 1
ATOM 2633 O O . ASP A 1 316 ? 14.918 -9.307 -28.469 1.00 77.62 316 ASP A O 1
ATOM 2637 N N . TYR A 1 317 ? 16.230 -10.367 -27.000 1.00 71.62 317 TYR A N 1
ATOM 2638 C CA . TYR A 1 317 ? 17.425 -10.333 -27.833 1.00 71.62 317 TYR A CA 1
ATOM 2639 C C . TYR A 1 317 ? 18.173 -11.657 -27.746 1.00 71.62 317 TYR A C 1
ATOM 2641 O O . TYR A 1 317 ? 18.338 -12.249 -26.680 1.00 71.62 317 TYR A O 1
ATOM 2649 N N . THR A 1 318 ? 18.671 -12.126 -28.888 1.00 63.75 318 THR A N 1
ATOM 2650 C CA . THR A 1 318 ? 19.433 -13.373 -28.941 1.00 63.75 318 THR A CA 1
ATOM 2651 C C . THR A 1 318 ? 20.766 -13.213 -28.192 1.00 63.75 318 THR A C 1
ATOM 2653 O O . THR A 1 318 ? 21.523 -12.278 -28.491 1.00 63.75 318 THR A O 1
ATOM 2656 N N . PRO A 1 319 ? 21.107 -14.123 -27.255 1.00 57.97 319 PRO A N 1
ATOM 2657 C CA . PRO A 1 319 ? 22.416 -14.136 -26.609 1.00 57.97 319 PRO A CA 1
ATOM 2658 C C . PRO A 1 319 ? 23.527 -14.225 -27.666 1.00 57.97 319 PRO A C 1
ATOM 2660 O O . PRO A 1 319 ? 23.551 -15.160 -28.462 1.00 57.97 319 PRO A O 1
ATOM 2663 N N . GLY A 1 320 ? 24.427 -13.236 -27.703 1.00 55.38 320 GLY A N 1
ATOM 2664 C CA . GLY A 1 320 ? 25.541 -13.172 -28.665 1.00 55.38 320 GLY A CA 1
ATOM 2665 C C . GLY A 1 320 ? 25.514 -11.985 -29.636 1.00 55.38 320 GLY A C 1
ATOM 2666 O O . GLY A 1 320 ? 26.502 -11.751 -30.327 1.00 55.38 320 GLY A O 1
ATOM 2667 N N . PHE A 1 321 ? 24.447 -11.177 -29.663 1.00 52.56 321 PHE A N 1
ATOM 2668 C CA . PHE A 1 321 ? 24.490 -9.852 -30.296 1.00 52.56 321 PHE A CA 1
ATOM 2669 C C . PHE A 1 321 ? 25.166 -8.839 -29.352 1.00 52.56 321 PHE A C 1
ATOM 2671 O O . PHE A 1 321 ? 24.524 -8.068 -28.645 1.00 52.56 321 PHE A O 1
ATOM 2678 N N . GLU A 1 322 ? 26.500 -8.839 -29.360 1.00 47.97 322 GLU A N 1
ATOM 2679 C CA . GLU A 1 322 ? 27.369 -7.951 -28.571 1.00 47.97 322 GLU A CA 1
ATOM 2680 C C . GLU A 1 322 ? 27.404 -6.447 -28.955 1.00 47.97 322 GLU A C 1
ATOM 2682 O O . GLU A 1 322 ? 27.902 -5.676 -28.135 1.00 47.97 322 GLU A O 1
ATOM 2687 N N . PRO A 1 323 ? 26.900 -5.942 -30.110 1.00 50.47 323 PRO A N 1
ATOM 2688 C CA . PRO A 1 323 ? 27.042 -4.513 -30.415 1.00 50.47 323 PRO A CA 1
ATOM 2689 C C . PRO A 1 323 ? 25.999 -3.607 -29.734 1.00 50.47 323 PRO A C 1
ATOM 2691 O O . PRO A 1 323 ? 26.074 -2.388 -29.883 1.00 50.47 323 PRO A O 1
ATOM 2694 N N . LEU A 1 324 ? 25.026 -4.156 -28.998 1.00 59.31 324 LEU A N 1
ATOM 2695 C CA . LEU A 1 324 ? 23.999 -3.370 -28.308 1.00 59.31 324 LEU A CA 1
ATOM 2696 C C . LEU A 1 324 ? 24.411 -3.119 -26.854 1.00 59.31 324 LEU A C 1
ATOM 2698 O O . LEU A 1 324 ? 24.651 -4.058 -26.094 1.00 59.31 324 LEU A O 1
ATOM 2702 N N . LYS A 1 325 ? 24.481 -1.843 -26.452 1.00 65.38 325 LYS A N 1
ATOM 2703 C CA . LYS A 1 325 ? 24.715 -1.450 -25.055 1.00 65.38 325 LYS A CA 1
ATOM 2704 C C . LYS A 1 325 ? 23.599 -2.044 -24.187 1.00 65.38 325 LYS A C 1
ATOM 2706 O O . LYS A 1 325 ? 22.453 -1.602 -24.273 1.00 65.38 325 LYS A O 1
ATOM 2711 N N . LYS A 1 326 ? 23.930 -3.048 -23.373 1.00 75.44 326 LYS A N 1
ATOM 2712 C CA . LYS A 1 326 ? 23.001 -3.618 -22.391 1.00 75.44 326 LYS A CA 1
ATOM 2713 C C . LYS A 1 326 ? 22.713 -2.578 -21.318 1.00 75.44 326 LYS A C 1
ATOM 2715 O O . LYS A 1 326 ? 23.639 -2.003 -20.752 1.00 75.44 326 LYS A O 1
ATOM 2720 N N . ILE A 1 327 ? 21.439 -2.373 -21.033 1.00 82.44 327 ILE A N 1
ATOM 2721 C CA . ILE A 1 327 ? 20.974 -1.480 -19.984 1.00 82.44 327 ILE A CA 1
ATOM 2722 C C . ILE A 1 327 ? 20.724 -2.343 -18.745 1.00 82.44 327 ILE A C 1
ATOM 2724 O O . ILE A 1 327 ? 19.896 -3.260 -18.808 1.00 82.44 327 ILE A O 1
ATOM 2728 N N . PRO A 1 328 ? 21.428 -2.097 -17.627 1.00 79.75 328 PRO A N 1
ATOM 2729 C CA . PRO A 1 328 ? 21.131 -2.767 -16.372 1.00 79.75 328 PRO A CA 1
ATOM 2730 C C . PRO A 1 328 ? 19.829 -2.177 -15.822 1.00 79.75 328 PRO A C 1
ATOM 2732 O O . PRO A 1 328 ? 19.834 -1.095 -15.229 1.00 79.75 328 PRO A O 1
ATOM 2735 N N . CYS A 1 329 ? 18.706 -2.850 -16.086 1.00 82.12 329 CYS A N 1
ATOM 2736 C CA . CYS A 1 329 ? 17.417 -2.456 -15.520 1.00 82.12 329 CYS A CA 1
ATOM 2737 C C . CYS A 1 329 ? 17.409 -2.755 -14.018 1.00 82.12 329 CYS A C 1
ATOM 2739 O O . CYS A 1 329 ? 17.037 -1.902 -13.221 1.00 82.12 329 CYS A O 1
ATOM 2741 N N . PHE A 1 330 ? 17.930 -3.926 -13.644 1.00 83.62 330 PHE A N 1
ATOM 2742 C CA . PHE A 1 330 ? 18.224 -4.307 -12.266 1.00 83.62 330 PHE A CA 1
ATOM 2743 C C . PHE A 1 330 ? 19.699 -4.691 -12.134 1.00 83.62 330 PHE A C 1
ATOM 2745 O O . PHE A 1 330 ? 20.336 -5.099 -13.110 1.00 83.62 330 PHE A O 1
ATOM 2752 N N . MET A 1 331 ? 20.252 -4.510 -10.934 1.00 82.88 331 MET A N 1
ATOM 2753 C CA . MET A 1 331 ? 21.647 -4.841 -10.641 1.00 82.88 331 MET A CA 1
ATOM 2754 C C . MET A 1 331 ? 21.812 -6.348 -10.473 1.00 82.88 331 MET A C 1
ATOM 2756 O O . MET A 1 331 ? 20.992 -6.980 -9.817 1.00 82.88 331 MET A O 1
ATOM 2760 N N . ASP A 1 332 ? 22.900 -6.905 -11.006 1.00 84.25 332 ASP A N 1
ATOM 2761 C CA . ASP A 1 332 ? 23.202 -8.337 -10.860 1.00 84.25 332 ASP A CA 1
ATOM 2762 C C . ASP A 1 332 ? 23.346 -8.739 -9.384 1.00 84.25 332 ASP A C 1
ATOM 2764 O O . ASP A 1 332 ? 22.917 -9.817 -8.991 1.00 84.25 332 ASP A O 1
ATOM 2768 N N . GLU A 1 333 ? 23.901 -7.839 -8.565 1.00 86.31 333 GLU A N 1
ATOM 2769 C CA . GLU A 1 333 ? 24.021 -8.008 -7.114 1.00 86.31 333 GLU A CA 1
ATOM 2770 C C . GLU A 1 333 ? 22.647 -8.178 -6.456 1.00 86.31 333 GLU A C 1
ATOM 2772 O O . GLU A 1 333 ? 22.451 -9.108 -5.685 1.00 86.31 333 GLU A O 1
ATOM 2777 N N . PHE A 1 334 ? 21.657 -7.361 -6.835 1.00 88.06 334 PHE A N 1
ATOM 2778 C CA . PHE A 1 334 ? 20.286 -7.523 -6.347 1.00 88.06 334 PHE A CA 1
ATOM 2779 C C . PHE A 1 334 ? 19.693 -8.876 -6.754 1.00 88.06 334 PHE A C 1
ATOM 2781 O O . PHE A 1 334 ? 19.069 -9.525 -5.925 1.00 88.06 334 PHE A O 1
ATOM 2788 N N . ILE A 1 335 ? 19.892 -9.313 -8.002 1.00 88.44 335 ILE A N 1
ATOM 2789 C CA . ILE A 1 335 ? 19.340 -10.590 -8.482 1.00 88.44 335 ILE A CA 1
ATOM 2790 C C . ILE A 1 335 ? 19.938 -11.776 -7.714 1.00 88.44 335 ILE A C 1
ATOM 2792 O O . ILE A 1 335 ? 19.193 -12.671 -7.334 1.00 88.44 335 ILE A O 1
ATOM 2796 N N . ALA A 1 336 ? 21.249 -11.763 -7.451 1.00 87.31 336 ALA A N 1
ATOM 2797 C CA . ALA A 1 336 ? 21.909 -12.800 -6.658 1.00 87.31 336 ALA A CA 1
ATOM 2798 C C . ALA A 1 336 ? 21.382 -12.830 -5.213 1.00 87.31 336 ALA A C 1
ATOM 2800 O O . ALA A 1 336 ? 20.945 -13.866 -4.728 1.00 87.31 336 ALA A O 1
ATOM 2801 N N . HIS A 1 337 ? 21.328 -11.670 -4.557 1.00 88.81 337 HIS A N 1
ATOM 2802 C CA . HIS A 1 337 ? 20.819 -11.553 -3.191 1.00 88.81 337 HIS A CA 1
ATOM 2803 C C . HIS A 1 337 ? 19.333 -11.932 -3.065 1.00 88.81 337 HIS A C 1
ATOM 2805 O O . HIS A 1 337 ? 18.929 -12.552 -2.086 1.00 88.81 337 HIS A O 1
ATOM 2811 N N . ALA A 1 338 ? 18.515 -11.605 -4.068 1.00 88.00 338 ALA A N 1
ATOM 2812 C CA . ALA A 1 338 ? 17.098 -11.953 -4.104 1.00 88.00 338 ALA A CA 1
ATOM 2813 C C . ALA A 1 338 ? 16.829 -13.446 -4.377 1.00 88.00 338 ALA A C 1
ATOM 2815 O O . ALA A 1 338 ? 15.723 -13.902 -4.108 1.00 88.00 338 ALA A O 1
ATOM 2816 N N . GLU A 1 339 ? 17.796 -14.196 -4.912 1.00 88.31 339 GLU A N 1
ATOM 2817 C CA . GLU A 1 339 ? 17.715 -15.659 -5.048 1.00 88.31 339 GLU A CA 1
ATOM 2818 C C . GLU A 1 339 ? 17.996 -16.363 -3.713 1.00 88.31 339 GLU A C 1
ATOM 2820 O O . GLU A 1 339 ? 17.327 -17.340 -3.369 1.00 88.31 339 GLU A O 1
ATOM 2825 N N . ASP A 1 340 ? 18.963 -15.841 -2.955 1.00 86.75 340 ASP A N 1
ATOM 2826 C CA . ASP A 1 340 ? 19.393 -16.407 -1.674 1.00 86.75 340 ASP A CA 1
ATOM 2827 C C . ASP A 1 340 ? 18.579 -15.878 -0.474 1.00 86.75 340 ASP A C 1
ATOM 2829 O O . ASP A 1 340 ? 18.595 -16.474 0.604 1.00 86.75 340 ASP A O 1
ATOM 2833 N N . GLY A 1 341 ? 17.832 -14.783 -0.652 1.00 85.00 341 GLY A N 1
ATOM 2834 C CA . GLY A 1 341 ? 17.073 -14.112 0.411 1.00 85.00 341 GLY A CA 1
ATOM 2835 C C . GLY A 1 341 ? 17.951 -13.289 1.353 1.00 85.00 341 GLY A C 1
ATOM 2836 O O . GLY A 1 341 ? 17.564 -12.997 2.482 1.00 85.00 341 GLY A O 1
ATOM 2837 N N . GLU A 1 342 ? 19.152 -12.921 0.910 1.00 88.94 342 GLU A N 1
ATOM 2838 C CA . GLU A 1 342 ? 20.120 -12.182 1.712 1.00 88.94 342 GLU A CA 1
ATOM 2839 C C . GLU A 1 342 ? 19.949 -10.672 1.523 1.00 88.94 342 GLU A C 1
ATOM 2841 O O . GLU A 1 342 ? 19.927 -10.168 0.403 1.00 88.94 342 GLU A O 1
ATOM 2846 N N . LEU A 1 343 ? 19.884 -9.918 2.621 1.00 88.75 343 LEU A N 1
ATOM 2847 C CA . LEU A 1 343 ? 19.785 -8.459 2.562 1.00 88.75 343 LEU A CA 1
ATOM 2848 C C . LEU A 1 343 ? 21.110 -7.825 2.112 1.00 88.75 343 LEU A C 1
ATOM 2850 O O . LEU A 1 343 ? 22.197 -8.264 2.482 1.00 88.75 343 LEU A O 1
ATOM 2854 N N . LEU A 1 344 ? 21.013 -6.745 1.341 1.00 86.50 344 LEU A N 1
ATOM 2855 C CA . LEU A 1 344 ? 22.149 -5.956 0.873 1.00 86.50 344 LEU A CA 1
ATOM 2856 C C . LEU A 1 344 ? 22.672 -5.050 1.996 1.00 86.50 344 LEU A C 1
ATOM 2858 O O . LEU A 1 344 ? 21.895 -4.344 2.643 1.00 86.50 344 LEU A O 1
ATOM 2862 N N . GLU A 1 345 ? 23.996 -5.012 2.174 1.00 77.31 345 GLU A N 1
ATOM 2863 C CA . GLU A 1 345 ? 24.655 -4.247 3.246 1.00 77.31 345 GLU A CA 1
ATOM 2864 C C . GLU A 1 345 ? 25.214 -2.876 2.803 1.00 77.31 345 GLU A C 1
ATOM 2866 O O . GLU A 1 345 ? 25.558 -2.052 3.653 1.00 77.31 345 GLU A O 1
ATOM 2871 N N . ALA A 1 346 ? 25.325 -2.582 1.495 1.00 71.44 346 ALA A N 1
ATOM 2872 C CA . ALA A 1 346 ? 25.969 -1.347 1.023 1.00 71.44 346 ALA A CA 1
ATOM 2873 C C . ALA A 1 346 ? 25.361 -0.723 -0.250 1.00 71.44 346 ALA A C 1
ATOM 2875 O O . ALA A 1 346 ? 24.875 -1.407 -1.142 1.00 71.44 346 ALA A O 1
ATOM 2876 N N . ASN A 1 347 ? 25.467 0.615 -0.338 1.00 64.25 347 ASN A N 1
ATOM 2877 C CA . ASN A 1 347 ? 25.172 1.524 -1.465 1.00 64.25 347 ASN A CA 1
ATOM 2878 C C . ASN A 1 347 ? 23.760 1.513 -2.083 1.00 64.25 347 ASN A C 1
ATOM 2880 O O . ASN A 1 347 ? 23.411 2.499 -2.735 1.00 64.25 347 ASN A O 1
ATOM 2884 N N . ILE A 1 348 ? 22.955 0.463 -1.900 1.00 75.12 348 ILE A N 1
ATOM 2885 C CA . ILE A 1 348 ? 21.627 0.321 -2.516 1.00 75.12 348 ILE A CA 1
ATOM 2886 C C . ILE A 1 348 ? 20.673 -0.498 -1.624 1.00 75.12 348 ILE A C 1
ATOM 2888 O O . ILE A 1 348 ? 19.884 -1.318 -2.085 1.00 75.12 348 ILE A O 1
ATOM 2892 N N . THR A 1 349 ? 20.747 -0.255 -0.321 1.00 86.25 349 THR A N 1
ATOM 2893 C CA . THR A 1 349 ? 19.937 -0.878 0.741 1.00 86.25 349 THR A CA 1
ATOM 2894 C C . THR A 1 349 ? 18.429 -0.762 0.515 1.00 86.25 349 THR A C 1
ATOM 2896 O O . THR A 1 349 ? 17.686 -1.641 0.933 1.00 86.25 349 THR A O 1
ATOM 2899 N N . PHE A 1 350 ? 17.954 0.246 -0.223 1.00 87.75 350 PHE A N 1
ATOM 2900 C CA . PHE A 1 350 ? 16.533 0.374 -0.572 1.00 87.75 350 PHE A CA 1
ATOM 2901 C C . PHE A 1 350 ? 15.985 -0.805 -1.403 1.00 87.75 350 PHE A C 1
ATOM 2903 O O . PHE A 1 350 ? 14.773 -1.013 -1.440 1.00 87.75 350 PHE A O 1
ATOM 2910 N N . TYR A 1 351 ? 16.842 -1.599 -2.062 1.00 89.56 351 TYR A N 1
ATOM 2911 C CA . TYR A 1 351 ? 16.413 -2.830 -2.738 1.00 89.56 351 TYR A CA 1
ATOM 2912 C C . TYR A 1 351 ? 15.993 -3.938 -1.764 1.00 89.56 351 TYR A C 1
ATOM 2914 O O . TYR A 1 351 ? 15.267 -4.845 -2.172 1.00 89.56 351 TYR A O 1
ATOM 2922 N N . ASN A 1 352 ? 16.364 -3.841 -0.484 1.00 90.94 352 ASN A N 1
ATOM 2923 C CA . ASN A 1 352 ? 15.957 -4.793 0.550 1.00 90.94 352 ASN A CA 1
ATOM 2924 C C . ASN A 1 352 ? 14.436 -4.854 0.708 1.00 90.94 352 ASN A C 1
ATOM 2926 O O . ASN A 1 352 ? 13.912 -5.915 1.017 1.00 90.94 352 ASN A O 1
ATOM 2930 N N . ILE A 1 353 ? 13.716 -3.772 0.392 1.00 91.56 353 ILE A N 1
ATOM 2931 C CA . ILE A 1 353 ? 12.246 -3.765 0.354 1.00 91.56 353 ILE A CA 1
ATOM 2932 C C . ILE A 1 353 ? 11.711 -4.775 -0.667 1.00 91.56 353 ILE A C 1
ATOM 2934 O O . ILE A 1 353 ? 10.733 -5.470 -0.396 1.00 91.56 353 ILE A O 1
ATOM 2938 N N . LEU A 1 354 ? 12.349 -4.875 -1.839 1.00 91.94 354 LEU A N 1
ATOM 2939 C CA . LEU A 1 354 ? 11.942 -5.837 -2.864 1.00 91.94 354 LEU A CA 1
ATOM 2940 C C . LEU A 1 354 ? 12.235 -7.270 -2.410 1.00 91.94 354 LEU A C 1
ATOM 2942 O O . LEU A 1 354 ? 11.401 -8.145 -2.613 1.00 91.94 354 LEU A O 1
ATOM 2946 N N . ILE A 1 355 ? 13.394 -7.497 -1.779 1.00 90.94 355 ILE A N 1
ATOM 2947 C CA . ILE A 1 355 ? 13.789 -8.813 -1.250 1.00 90.94 355 ILE A CA 1
ATOM 2948 C C . ILE A 1 355 ? 12.813 -9.245 -0.154 1.00 90.94 355 ILE A C 1
ATOM 2950 O O . ILE A 1 355 ? 12.193 -10.296 -0.278 1.00 90.94 355 ILE A O 1
ATOM 2954 N N . LYS A 1 356 ? 12.580 -8.396 0.854 1.00 91.81 356 LYS A N 1
ATOM 2955 C CA . LYS A 1 356 ? 11.615 -8.659 1.929 1.00 91.81 356 LYS A CA 1
ATOM 2956 C C . LYS A 1 356 ? 10.227 -8.985 1.372 1.00 91.81 356 LYS A C 1
ATOM 2958 O O . LYS A 1 356 ? 9.610 -9.964 1.773 1.00 91.81 356 LYS A O 1
ATOM 2963 N N . TYR A 1 357 ? 9.766 -8.232 0.372 1.00 92.12 357 TYR A N 1
ATOM 2964 C CA . TYR A 1 357 ? 8.483 -8.498 -0.279 1.00 92.12 357 TYR A CA 1
ATOM 2965 C C . TYR A 1 357 ? 8.419 -9.856 -1.002 1.00 92.12 357 TYR A C 1
ATOM 2967 O O . TYR A 1 357 ? 7.364 -10.494 -1.003 1.00 92.12 357 TYR A O 1
ATOM 2975 N N . LEU A 1 358 ? 9.513 -10.294 -1.634 1.00 89.75 358 LEU A N 1
ATOM 2976 C CA . LEU A 1 358 ? 9.584 -11.592 -2.312 1.00 89.75 358 LEU A CA 1
ATOM 2977 C C . LEU A 1 358 ? 9.515 -12.774 -1.332 1.00 89.75 358 LEU A C 1
ATOM 2979 O O . LEU A 1 358 ? 8.971 -13.812 -1.701 1.00 89.75 358 LEU A O 1
ATOM 2983 N N . TYR A 1 359 ? 10.026 -12.601 -0.110 1.00 88.62 359 TYR A N 1
ATOM 2984 C CA . TYR A 1 359 ? 10.074 -13.630 0.939 1.00 88.62 359 TYR A CA 1
ATOM 2985 C C . TYR A 1 359 ? 8.940 -13.537 1.970 1.00 88.62 359 TYR A C 1
ATOM 2987 O O . TYR A 1 359 ? 8.916 -14.326 2.909 1.00 88.62 359 TYR A O 1
ATOM 2995 N N . ASP A 1 360 ? 7.987 -12.616 1.787 1.00 87.19 360 ASP A N 1
ATOM 2996 C CA . ASP A 1 360 ? 6.921 -12.326 2.759 1.00 87.19 360 ASP A CA 1
ATOM 2997 C C . ASP A 1 360 ? 7.439 -11.863 4.139 1.00 87.19 360 ASP A C 1
ATOM 2999 O O . ASP A 1 360 ? 6.759 -12.011 5.156 1.00 87.19 360 ASP A O 1
ATOM 3003 N N . ASP A 1 361 ? 8.623 -11.245 4.171 1.00 86.38 361 ASP A N 1
ATOM 3004 C CA . ASP A 1 361 ? 9.192 -10.645 5.377 1.00 86.38 361 ASP A CA 1
ATOM 3005 C C . ASP A 1 361 ? 8.555 -9.281 5.689 1.00 86.38 361 ASP A C 1
ATOM 3007 O O . ASP A 1 361 ? 8.121 -8.529 4.808 1.00 86.38 361 ASP A O 1
ATOM 3011 N N . SER A 1 362 ? 8.535 -8.925 6.977 1.00 84.31 362 SER A N 1
ATOM 3012 C CA . SER A 1 362 ? 7.977 -7.656 7.443 1.00 84.31 362 SER A CA 1
ATOM 3013 C C . SER A 1 362 ? 8.836 -6.464 7.017 1.00 84.31 362 SER A C 1
ATOM 3015 O O . SER A 1 362 ? 10.039 -6.425 7.288 1.00 84.31 362 SER A O 1
ATOM 3017 N N . ILE A 1 363 ? 8.189 -5.461 6.422 1.00 87.06 363 ILE A N 1
ATOM 3018 C CA . ILE A 1 363 ? 8.779 -4.142 6.170 1.00 87.06 363 ILE A CA 1
ATOM 3019 C C . ILE A 1 363 ? 8.661 -3.314 7.449 1.00 87.06 363 ILE A C 1
ATOM 3021 O O . ILE A 1 363 ? 7.586 -3.252 8.045 1.00 87.06 363 ILE A O 1
ATOM 3025 N N . ASP A 1 364 ? 9.756 -2.688 7.861 1.00 86.00 364 ASP A N 1
ATOM 3026 C CA . ASP A 1 364 ? 9.864 -1.938 9.110 1.00 86.00 364 ASP A CA 1
ATOM 3027 C C . ASP A 1 364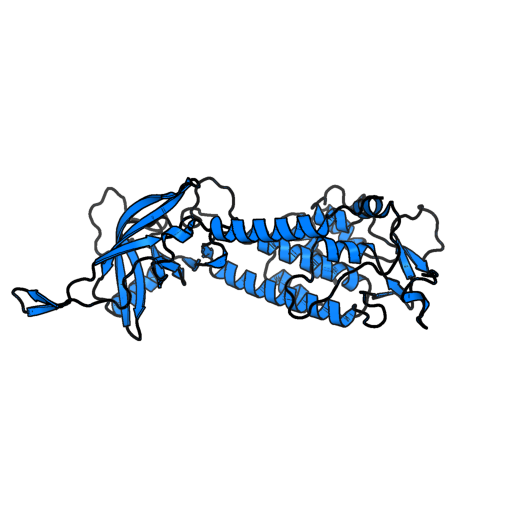 ? 10.267 -0.468 8.879 1.00 86.00 364 ASP A C 1
ATOM 3029 O O . ASP A 1 364 ? 10.432 0.002 7.753 1.00 86.00 364 ASP A O 1
ATOM 3033 N N . MET A 1 365 ? 10.416 0.286 9.972 1.00 85.44 365 MET A N 1
ATOM 3034 C CA . MET A 1 365 ? 10.810 1.701 9.927 1.00 85.44 365 MET A CA 1
ATOM 3035 C C . MET A 1 365 ? 12.219 1.909 9.360 1.00 85.44 365 MET A C 1
ATOM 3037 O O . MET A 1 365 ? 12.483 2.945 8.758 1.00 85.44 365 MET A O 1
ATOM 3041 N N . THR A 1 366 ? 13.120 0.934 9.515 1.00 87.31 366 THR A N 1
ATOM 3042 C CA . THR A 1 366 ? 14.483 1.051 8.983 1.00 87.31 366 THR A CA 1
ATOM 3043 C C . THR A 1 366 ? 14.473 1.015 7.461 1.00 87.31 366 THR A C 1
ATOM 3045 O O . THR A 1 366 ? 15.221 1.760 6.835 1.00 87.31 366 THR A O 1
ATOM 3048 N N . ASP A 1 367 ? 13.569 0.238 6.858 1.00 87.56 367 ASP A N 1
ATOM 3049 C CA . ASP A 1 367 ? 13.386 0.230 5.407 1.00 87.56 367 ASP A CA 1
ATOM 3050 C C . ASP A 1 367 ? 12.909 1.594 4.887 1.00 87.56 367 ASP A C 1
ATOM 3052 O O . ASP A 1 367 ? 13.371 2.055 3.842 1.00 87.56 367 ASP A O 1
ATOM 3056 N N . LEU A 1 368 ? 12.018 2.266 5.626 1.00 87.88 368 LEU A N 1
ATOM 3057 C CA . LEU A 1 368 ? 11.543 3.609 5.280 1.00 87.88 368 LEU A CA 1
ATOM 3058 C C . LEU A 1 368 ? 12.658 4.654 5.407 1.00 87.88 368 LEU A C 1
ATOM 3060 O O . LEU A 1 368 ? 12.827 5.481 4.510 1.00 87.88 368 LEU A O 1
ATOM 3064 N N . ASP A 1 369 ? 13.490 4.562 6.446 1.00 88.38 369 ASP A N 1
ATOM 3065 C CA . ASP A 1 369 ? 14.669 5.422 6.603 1.00 88.38 369 ASP A CA 1
ATOM 3066 C C . ASP A 1 369 ? 15.660 5.261 5.430 1.00 88.38 369 ASP A C 1
ATOM 3068 O O . ASP A 1 369 ? 16.336 6.217 5.036 1.00 88.38 369 ASP A O 1
ATOM 3072 N N . GLU A 1 370 ? 15.771 4.063 4.843 1.00 88.25 370 GLU A N 1
ATOM 3073 C CA . GLU A 1 370 ? 16.596 3.834 3.649 1.00 88.25 370 GLU A CA 1
ATOM 3074 C C . GLU A 1 370 ? 16.019 4.507 2.391 1.00 88.25 370 GLU A C 1
ATOM 3076 O O . GLU A 1 370 ? 16.788 4.965 1.539 1.00 88.25 370 GLU A O 1
ATOM 3081 N N . ILE A 1 371 ? 14.691 4.644 2.284 1.00 88.81 371 ILE A N 1
ATOM 3082 C CA . ILE A 1 371 ? 14.037 5.383 1.189 1.00 88.81 371 ILE A CA 1
ATOM 3083 C C . ILE A 1 371 ? 14.377 6.877 1.262 1.00 88.81 371 ILE A C 1
ATOM 3085 O O . ILE A 1 371 ? 14.655 7.507 0.235 1.00 88.81 371 ILE A O 1
ATOM 3089 N N . GLU A 1 372 ? 14.409 7.460 2.462 1.00 86.81 372 GLU A N 1
ATOM 3090 C CA . GLU A 1 372 ? 14.744 8.877 2.641 1.00 86.81 372 GLU A CA 1
ATOM 3091 C C . GLU A 1 372 ? 16.196 9.199 2.250 1.00 86.81 372 GLU A C 1
ATOM 3093 O O . GLU A 1 372 ? 16.503 10.308 1.800 1.00 86.81 372 GLU A O 1
ATOM 3098 N N . LYS A 1 373 ? 17.101 8.219 2.362 1.00 88.25 373 LYS A N 1
ATOM 3099 C CA . LYS A 1 373 ? 18.520 8.358 1.988 1.00 88.25 373 LYS A CA 1
ATOM 3100 C C . LYS A 1 373 ? 18.747 8.347 0.473 1.00 88.25 373 LYS A C 1
ATOM 3102 O O . LYS A 1 373 ? 19.860 8.652 0.023 1.00 88.25 373 LYS A O 1
ATOM 3107 N N . ILE A 1 374 ? 17.729 8.018 -0.328 1.00 88.62 374 ILE A N 1
ATOM 3108 C CA . ILE A 1 374 ? 17.839 7.960 -1.788 1.00 88.62 374 ILE A CA 1
ATOM 3109 C C . ILE A 1 374 ? 18.169 9.346 -2.354 1.00 88.62 374 ILE A C 1
ATOM 3111 O O . ILE A 1 374 ? 17.460 10.335 -2.170 1.00 88.62 374 ILE A O 1
ATOM 3115 N N . LYS A 1 375 ? 19.243 9.412 -3.146 1.00 89.06 375 LYS A N 1
ATOM 3116 C CA . LYS A 1 375 ? 19.573 10.594 -3.950 1.00 89.06 375 LYS A CA 1
ATOM 3117 C C . LYS A 1 375 ? 18.791 10.563 -5.256 1.00 89.06 375 LYS A C 1
ATOM 3119 O O . LYS A 1 375 ? 19.251 10.010 -6.254 1.00 89.06 375 LYS A O 1
ATOM 3124 N N . TYR A 1 376 ? 17.611 11.169 -5.236 1.00 89.75 376 TYR A N 1
ATOM 3125 C CA . TYR A 1 376 ? 16.711 11.239 -6.381 1.00 89.75 376 TYR A CA 1
ATOM 3126 C C . TYR A 1 376 ? 17.327 12.018 -7.557 1.00 89.75 376 TYR A C 1
ATOM 3128 O O . TYR A 1 376 ? 17.498 13.235 -7.501 1.00 89.75 376 TYR A O 1
ATOM 3136 N N . GLN A 1 377 ? 17.660 11.301 -8.631 1.00 90.88 377 GLN A N 1
ATOM 3137 C CA . GLN A 1 377 ? 18.242 11.840 -9.864 1.00 90.88 377 GLN A CA 1
ATOM 3138 C C . GLN A 1 377 ? 17.813 10.988 -11.067 1.00 90.88 377 GLN A C 1
ATOM 3140 O O . GLN A 1 377 ? 17.488 9.812 -10.901 1.00 90.88 377 GLN A O 1
ATOM 3145 N N . ASP A 1 378 ? 17.852 11.553 -12.274 1.00 90.50 378 ASP A N 1
ATOM 3146 C CA . ASP A 1 378 ? 17.568 10.809 -13.508 1.00 90.50 378 ASP A CA 1
ATOM 3147 C C . ASP A 1 378 ? 18.667 9.762 -13.758 1.00 90.50 378 ASP A C 1
ATOM 3149 O O . ASP A 1 378 ? 19.804 10.096 -14.094 1.00 90.50 378 ASP A O 1
ATOM 3153 N N . ASN A 1 379 ? 18.344 8.493 -13.509 1.00 89.31 379 ASN A N 1
ATOM 3154 C CA . ASN A 1 379 ? 19.188 7.345 -13.810 1.00 89.31 379 ASN A CA 1
ATOM 3155 C C . ASN A 1 379 ? 18.324 6.085 -13.990 1.00 89.31 379 ASN A C 1
ATOM 3157 O O . ASN A 1 379 ? 17.200 6.019 -13.486 1.00 89.31 379 ASN A O 1
ATOM 3161 N N . SER A 1 380 ? 18.869 5.068 -14.666 1.00 89.75 380 SER A N 1
ATOM 3162 C CA . SER A 1 380 ? 18.151 3.811 -14.914 1.00 89.75 380 SER A CA 1
ATOM 3163 C C . SER A 1 380 ? 17.753 3.098 -13.623 1.00 89.75 380 SER A C 1
ATOM 3165 O O . SER A 1 380 ? 16.625 2.643 -13.511 1.00 89.75 380 SER A O 1
ATOM 3167 N N . VAL A 1 381 ? 18.634 3.037 -12.623 1.00 90.06 381 VAL A N 1
ATOM 3168 C CA . VAL A 1 381 ? 18.396 2.294 -11.373 1.00 90.06 381 VAL A CA 1
ATOM 3169 C C . VAL A 1 381 ? 17.126 2.773 -10.676 1.00 90.06 381 VAL A C 1
ATOM 3171 O O . VAL A 1 381 ? 16.260 1.969 -10.358 1.00 90.06 381 VAL A O 1
ATOM 3174 N N . LEU A 1 382 ? 16.980 4.084 -10.486 1.00 91.94 382 LEU A N 1
ATOM 3175 C CA . LEU A 1 382 ? 15.812 4.671 -9.832 1.00 91.94 382 LEU A CA 1
ATOM 3176 C C . LEU A 1 382 ? 14.562 4.618 -10.712 1.00 91.94 382 LEU A C 1
ATOM 3178 O O . LEU A 1 382 ? 13.463 4.485 -10.175 1.00 91.94 382 LEU A O 1
ATOM 3182 N N . PHE A 1 383 ? 14.721 4.675 -12.039 1.00 94.44 383 PHE A N 1
ATOM 3183 C CA . PHE A 1 383 ? 13.606 4.499 -12.969 1.00 94.44 383 PHE A CA 1
ATOM 3184 C C . PHE A 1 383 ? 12.943 3.125 -12.797 1.00 94.44 383 PHE A C 1
ATOM 3186 O O . PHE A 1 383 ? 11.719 3.028 -12.833 1.00 94.44 383 PHE A O 1
ATOM 3193 N N . TYR A 1 384 ? 13.741 2.079 -12.569 1.00 93.75 384 TYR A N 1
ATOM 3194 C CA . TYR A 1 384 ? 13.241 0.721 -12.359 1.00 93.75 384 TYR A CA 1
ATOM 3195 C C . TYR A 1 384 ? 12.861 0.426 -10.905 1.00 93.75 384 TYR A C 1
ATOM 3197 O O . TYR A 1 384 ? 11.823 -0.184 -10.657 1.00 93.75 384 TYR A O 1
ATOM 3205 N N . ALA A 1 385 ? 13.656 0.889 -9.940 1.00 92.56 385 ALA A N 1
ATOM 3206 C CA . ALA A 1 385 ? 13.461 0.565 -8.532 1.00 92.56 385 ALA A CA 1
ATOM 3207 C C . ALA A 1 385 ? 12.238 1.251 -7.910 1.00 92.56 385 ALA A C 1
ATOM 3209 O O . ALA A 1 385 ? 11.474 0.587 -7.216 1.00 92.56 385 ALA A O 1
ATOM 3210 N N . ILE A 1 386 ? 12.025 2.553 -8.150 1.00 94.44 386 ILE A N 1
ATOM 3211 C CA . ILE A 1 386 ? 10.984 3.321 -7.440 1.00 94.44 386 ILE A CA 1
ATOM 3212 C C . ILE A 1 386 ? 9.577 2.743 -7.682 1.00 94.44 386 ILE A C 1
ATOM 3214 O O . ILE A 1 386 ? 8.879 2.493 -6.699 1.00 94.44 386 ILE A O 1
ATOM 3218 N N . PRO A 1 387 ? 9.141 2.465 -8.929 1.00 94.88 387 PRO A N 1
ATOM 3219 C CA . PRO A 1 387 ? 7.839 1.844 -9.164 1.00 94.88 387 PRO A CA 1
ATOM 3220 C C . PRO A 1 387 ? 7.675 0.481 -8.491 1.00 94.88 387 PRO A C 1
ATOM 3222 O O . PRO A 1 387 ? 6.607 0.186 -7.958 1.00 94.88 387 PRO A O 1
ATOM 3225 N N . CYS A 1 388 ? 8.728 -0.341 -8.497 1.00 94.50 388 CYS A N 1
ATOM 3226 C CA . CYS A 1 388 ? 8.723 -1.646 -7.843 1.00 94.50 388 CYS A CA 1
ATOM 3227 C C . CYS A 1 388 ? 8.627 -1.516 -6.316 1.00 94.50 388 CYS A C 1
ATOM 3229 O O . CYS A 1 388 ? 7.871 -2.255 -5.698 1.00 94.50 388 CYS A O 1
ATOM 3231 N N . ILE A 1 389 ? 9.321 -0.546 -5.712 1.00 94.38 389 ILE A N 1
ATOM 3232 C CA . ILE A 1 389 ? 9.224 -0.259 -4.273 1.00 94.38 389 ILE A CA 1
ATOM 3233 C C . ILE A 1 389 ? 7.803 0.178 -3.919 1.00 94.38 389 ILE A C 1
ATOM 3235 O O . ILE A 1 389 ? 7.227 -0.355 -2.976 1.00 94.38 389 ILE A O 1
ATOM 3239 N N . ILE A 1 390 ? 7.201 1.088 -4.698 1.00 94.06 390 ILE A N 1
ATOM 3240 C CA . ILE A 1 390 ? 5.808 1.514 -4.483 1.00 94.06 390 ILE A CA 1
ATOM 3241 C C . ILE A 1 390 ? 4.867 0.305 -4.536 1.00 94.06 390 ILE A C 1
ATOM 3243 O O . ILE A 1 390 ? 4.018 0.157 -3.661 1.00 94.06 390 ILE A O 1
ATOM 3247 N N . PHE A 1 391 ? 5.037 -0.577 -5.525 1.00 95.12 391 PHE A N 1
ATOM 3248 C CA . PHE A 1 391 ? 4.250 -1.804 -5.644 1.00 95.12 391 PHE A CA 1
ATOM 3249 C C . PHE A 1 391 ? 4.375 -2.705 -4.407 1.00 95.12 391 PHE A C 1
ATOM 3251 O O . PHE A 1 391 ? 3.360 -3.146 -3.863 1.00 95.12 391 PHE A O 1
ATOM 3258 N N . CYS A 1 392 ? 5.603 -2.951 -3.944 1.00 93.38 392 CYS A N 1
ATOM 3259 C CA . CYS A 1 392 ? 5.869 -3.744 -2.747 1.00 93.38 392 CYS A CA 1
ATOM 3260 C C . CYS A 1 392 ? 5.201 -3.133 -1.513 1.00 93.38 392 CYS A C 1
ATOM 3262 O O . CYS A 1 392 ? 4.438 -3.820 -0.843 1.00 93.38 392 CYS A O 1
ATOM 3264 N N . LEU A 1 393 ? 5.399 -1.835 -1.261 1.00 91.50 393 LEU A N 1
ATOM 3265 C CA . LEU A 1 393 ? 4.819 -1.140 -0.107 1.00 91.50 393 LEU A CA 1
ATOM 3266 C C . LEU A 1 393 ? 3.283 -1.156 -0.129 1.00 91.50 393 LEU A C 1
ATOM 3268 O O . LEU A 1 393 ? 2.655 -1.460 0.884 1.00 91.50 393 LEU A O 1
ATOM 3272 N N . GLN A 1 394 ? 2.665 -0.892 -1.286 1.00 90.56 394 GLN A N 1
ATOM 3273 C CA . GLN A 1 394 ? 1.206 -0.930 -1.441 1.00 90.56 394 GLN A CA 1
ATOM 3274 C C . GLN A 1 394 ? 0.630 -2.314 -1.138 1.00 90.56 394 GLN A C 1
ATOM 3276 O O . GLN A 1 394 ? -0.421 -2.425 -0.505 1.00 90.56 394 GLN A O 1
ATOM 3281 N N . ASN A 1 395 ? 1.296 -3.373 -1.594 1.00 89.50 395 ASN A N 1
ATOM 3282 C CA . ASN A 1 395 ? 0.845 -4.733 -1.332 1.00 89.50 395 ASN A CA 1
ATOM 3283 C C . ASN A 1 395 ? 1.111 -5.163 0.112 1.00 89.50 395 ASN A C 1
ATOM 3285 O O . ASN A 1 395 ? 0.264 -5.843 0.684 1.00 89.50 395 ASN A O 1
ATOM 3289 N N . SER A 1 396 ? 2.215 -4.723 0.718 1.00 86.12 396 SER A N 1
ATOM 3290 C CA . SER A 1 396 ? 2.497 -4.978 2.131 1.00 86.12 396 SER A CA 1
ATOM 3291 C C . SER A 1 396 ? 1.465 -4.311 3.046 1.00 86.12 396 SER A C 1
ATOM 3293 O O . SER A 1 396 ? 0.966 -4.954 3.968 1.00 86.12 396 SER A O 1
ATOM 3295 N N . ILE A 1 397 ? 1.044 -3.071 2.752 1.00 84.94 397 ILE A N 1
ATOM 3296 C CA . ILE A 1 397 ? -0.067 -2.417 3.468 1.00 84.94 397 ILE A CA 1
ATOM 3297 C C . ILE A 1 397 ? -1.353 -3.243 3.344 1.00 84.94 397 ILE A C 1
ATOM 3299 O O . ILE A 1 397 ? -2.017 -3.502 4.345 1.00 84.94 397 ILE A O 1
ATOM 3303 N N . LYS A 1 398 ? -1.702 -3.687 2.128 1.00 83.44 398 LYS A N 1
ATOM 3304 C CA . LYS A 1 398 ? -2.910 -4.500 1.915 1.00 83.44 398 LYS A CA 1
ATOM 3305 C C . LYS A 1 398 ? -2.874 -5.781 2.743 1.00 83.44 398 LYS A C 1
ATOM 3307 O O . LYS A 1 398 ? -3.861 -6.080 3.405 1.00 83.44 398 LYS A O 1
ATOM 3312 N N . SER A 1 399 ? -1.742 -6.487 2.773 1.00 81.25 399 SER A N 1
ATOM 3313 C CA . SER A 1 399 ? -1.606 -7.699 3.589 1.00 81.25 399 SER A CA 1
ATOM 3314 C C . SER A 1 399 ? -1.675 -7.440 5.096 1.00 81.25 399 SER A C 1
ATOM 3316 O O . SER A 1 399 ? -2.144 -8.304 5.827 1.00 81.25 399 SER A O 1
ATOM 3318 N N . LEU A 1 400 ? -1.244 -6.265 5.573 1.00 78.75 400 LEU A N 1
ATOM 3319 C CA . LEU A 1 400 ? -1.316 -5.905 6.996 1.00 78.75 400 LEU A CA 1
ATOM 3320 C C . LEU A 1 400 ? -2.747 -5.604 7.461 1.00 78.75 400 LEU A C 1
ATOM 3322 O O . LEU A 1 400 ? -3.065 -5.799 8.632 1.00 78.75 400 LEU A O 1
ATOM 3326 N N . ILE A 1 401 ? -3.598 -5.110 6.559 1.00 77.62 401 ILE A N 1
ATOM 3327 C CA . ILE A 1 401 ? -4.964 -4.669 6.876 1.00 77.62 401 ILE A CA 1
ATOM 3328 C C . ILE A 1 401 ? -6.006 -5.756 6.555 1.00 77.62 401 ILE A C 1
ATOM 3330 O O . ILE A 1 401 ? -7.118 -5.718 7.084 1.00 77.62 401 ILE A O 1
ATOM 3334 N N . GLN A 1 402 ? -5.678 -6.726 5.698 1.00 75.62 402 GLN A N 1
ATOM 3335 C CA . GLN A 1 402 ? -6.575 -7.830 5.350 1.00 75.62 402 GLN A CA 1
ATOM 3336 C C . GLN A 1 402 ? -6.941 -8.691 6.565 1.00 75.62 402 GLN A C 1
ATOM 3338 O O . GLN A 1 402 ? -6.128 -8.951 7.453 1.00 75.62 402 GLN A O 1
ATOM 3343 N N . ILE A 1 403 ? -8.191 -9.155 6.586 1.00 60.03 403 ILE A N 1
ATOM 3344 C CA . ILE A 1 403 ? -8.661 -10.148 7.549 1.00 60.03 403 ILE A CA 1
ATOM 3345 C C . ILE A 1 403 ? -7.902 -11.450 7.269 1.00 60.03 403 ILE A C 1
ATOM 3347 O O . ILE A 1 403 ? -8.022 -12.026 6.189 1.00 60.03 403 ILE A O 1
ATOM 3351 N N . LYS A 1 404 ? -7.111 -11.931 8.235 1.00 57.22 404 LYS A N 1
ATOM 3352 C CA . LYS A 1 404 ? -6.596 -13.303 8.178 1.00 57.22 404 LYS A CA 1
ATOM 3353 C C . LYS A 1 404 ? -7.782 -14.247 8.391 1.00 57.22 404 LYS A C 1
ATOM 3355 O O . LYS A 1 404 ? -8.440 -14.151 9.425 1.00 57.22 404 LYS A O 1
ATOM 3360 N N . ASP A 1 405 ? -8.030 -15.145 7.436 1.00 40.19 405 ASP A N 1
ATOM 3361 C CA . ASP A 1 405 ? -9.069 -16.199 7.441 1.00 40.19 405 ASP A CA 1
ATOM 3362 C C . ASP A 1 405 ? -8.838 -17.283 8.523 1.00 40.19 405 ASP A C 1
ATOM 3364 O O . ASP A 1 405 ? -9.072 -18.478 8.333 1.00 40.19 405 ASP A O 1
ATOM 3368 N N . ASP A 1 406 ? -8.373 -16.890 9.703 1.00 34.72 406 ASP A N 1
ATOM 3369 C CA . ASP A 1 406 ? -8.310 -17.773 10.849 1.00 34.72 406 ASP A CA 1
ATOM 3370 C C . ASP A 1 406 ? -9.695 -17.765 11.503 1.00 34.72 406 ASP A C 1
ATOM 3372 O O . ASP A 1 406 ? -10.125 -16.739 12.023 1.00 34.72 406 ASP A O 1
ATOM 3376 N N . ALA A 1 407 ? -10.363 -18.920 11.501 1.00 30.95 407 ALA A N 1
ATOM 3377 C CA . ALA A 1 407 ? -11.769 -19.196 11.844 1.00 30.95 407 ALA A CA 1
ATOM 3378 C C . ALA A 1 407 ? -12.293 -18.792 13.254 1.00 30.95 407 ALA A C 1
ATOM 3380 O O . ALA A 1 407 ? -13.283 -19.338 13.733 1.00 30.95 407 ALA A O 1
ATOM 3381 N N . GLU A 1 408 ? -11.691 -17.803 13.904 1.00 34.38 408 GLU A N 1
ATOM 3382 C CA . GLU A 1 408 ? -12.150 -17.136 15.122 1.00 34.38 408 GLU A CA 1
ATOM 3383 C C . GLU A 1 408 ? -11.899 -15.628 14.942 1.00 34.38 408 GLU A C 1
ATOM 3385 O O . GLU A 1 408 ? -10.812 -15.117 15.217 1.00 34.38 408 GLU A O 1
ATOM 3390 N N . ASN A 1 409 ? -12.885 -14.927 14.375 1.00 35.75 409 ASN A N 1
ATOM 3391 C CA . ASN A 1 409 ? -12.827 -13.494 14.073 1.00 35.75 409 ASN A CA 1
ATOM 3392 C C . ASN A 1 409 ? -12.954 -12.648 15.345 1.00 35.75 409 ASN A C 1
ATOM 3394 O O . ASN A 1 409 ? -14.010 -12.091 15.632 1.00 35.75 409 ASN A O 1
ATOM 3398 N N . ASN A 1 410 ? -11.858 -12.553 16.090 1.00 48.84 410 ASN A N 1
ATOM 3399 C CA . ASN A 1 410 ? -11.572 -11.438 16.978 1.00 48.84 410 ASN A CA 1
ATOM 3400 C C . ASN A 1 410 ? -10.054 -11.310 17.101 1.00 48.84 410 ASN A C 1
ATOM 3402 O O . ASN A 1 410 ? -9.394 -12.118 17.746 1.00 48.84 410 ASN A O 1
ATOM 3406 N N . ILE A 1 411 ? -9.499 -10.248 16.525 1.00 46.12 411 ILE A N 1
ATOM 3407 C CA . ILE A 1 411 ? -8.083 -9.881 16.700 1.00 46.12 411 ILE A CA 1
ATOM 3408 C C . ILE A 1 411 ? -7.781 -9.480 18.154 1.00 46.12 411 ILE A C 1
ATOM 3410 O O . ILE A 1 411 ? -6.630 -9.413 18.562 1.00 46.12 411 ILE A O 1
ATOM 3414 N N . LEU A 1 412 ? -8.826 -9.281 18.963 1.00 48.84 412 LEU A N 1
ATOM 3415 C CA . LEU A 1 412 ? -8.739 -9.041 20.402 1.00 48.84 412 LEU A CA 1
ATOM 3416 C C . LEU A 1 412 ? -8.663 -10.335 21.239 1.00 48.84 412 LEU A C 1
ATOM 3418 O O . LEU A 1 412 ? -8.272 -10.251 22.401 1.00 48.84 412 LEU A O 1
ATOM 3422 N N . ASP A 1 413 ? -9.002 -11.493 20.656 1.00 42.84 413 ASP A N 1
ATOM 3423 C CA . ASP A 1 413 ? -8.978 -12.817 21.305 1.00 42.84 413 ASP A CA 1
ATOM 3424 C C . ASP A 1 413 ? -7.813 -13.704 20.805 1.00 42.84 413 ASP A C 1
ATOM 3426 O O . ASP A 1 413 ? -7.654 -14.835 21.259 1.00 42.84 413 ASP A O 1
ATOM 3430 N N . LYS A 1 414 ? -6.983 -13.208 19.875 1.00 34.84 414 LYS A N 1
ATOM 3431 C CA . LYS A 1 414 ? -5.789 -13.902 19.369 1.00 34.84 414 LYS A CA 1
ATOM 3432 C C . LYS A 1 414 ? -4.515 -13.174 19.794 1.00 34.84 414 LYS A C 1
ATOM 3434 O O . LYS A 1 414 ? -4.344 -11.997 19.485 1.00 34.84 414 LYS A O 1
ATOM 3439 N N . GLU A 1 415 ? -3.629 -13.886 20.490 1.00 36.12 415 GLU A N 1
ATOM 3440 C CA . GLU A 1 415 ? -2.211 -13.524 20.593 1.00 36.12 415 GLU A CA 1
ATOM 3441 C C . GLU A 1 415 ? -1.431 -14.103 19.401 1.00 36.12 415 GLU A C 1
ATOM 3443 O O . GLU A 1 415 ? -1.733 -15.206 18.940 1.00 36.12 415 GLU A O 1
ATOM 3448 N N . ASP A 1 416 ? -0.428 -13.318 18.992 1.00 36.59 416 ASP A N 1
ATOM 3449 C CA . ASP A 1 416 ? 0.621 -13.499 17.970 1.00 36.59 416 ASP A CA 1
ATOM 3450 C C . ASP A 1 416 ? 0.247 -13.404 16.475 1.00 36.59 416 ASP A C 1
ATOM 3452 O O . ASP A 1 416 ? -0.254 -14.374 15.861 1.00 36.59 416 ASP A O 1
#

Sequence (416 aa):
MAFSNTSYSETVNAMLTTMSGFVKNDYYKFSDKPPTPVEYYHINKHASTLDEGSKLAFADIGKDSPLRFNLIHNMMVYGIDTPISITYQNDEYGLESSAIEGDAYLLPNTVRPFPGDVFIISYLKEKILFTVTDSSPDTLEDGSNMWKITYKSRPTTSQEIKQLYLQIIGEYNFIIDNIGTEYNCILKSDVVDFVQLVDEEIRKLKNYFTRIFYNKRVQTFTYTYVEDKFYDPYMIEFLRRNKIFEGDDEYVYVAHQTYLDPLFPMMYNDTIFRCLEKKDYQHIQGYVHRGVGRLITGQNNIFYNRIEDYWEVYYDYTPGFEPLKKIPCFMDEFIAHAEDGELLEANITFYNILIKYLYDDSIDMTDLDEIEKIKYQDNSVLFYAIPCIIFCLQNSIKSLIQIKDDAENNILDKED

Foldseek 3Di:
DDPDPPVVVVVVVVVVVVVVVVVPPLCPVQPVWDWAFKWWWAWQPVQQPDDPPDPDQPDLFDPPGSTATATEGRFTKTDDDPPQDFDWDQDPVGTDTDKRKDKIKHAFLADDHDQQIKIWHDDPHDIWIKTFHDKDWDAGPVRTTMIMTIIIIDDDDPVRVVRNVVRYDFYWYADPVCGPHLFHRIGTPVLVVVLVLLVVLLLVLVVLQCVAFQDPQQLAGWFDDPHAIEDEVLLLVLCVVLVSVPPHPDDRDRDDQDDDDPCNVVQSCLALSVCLVVLVLQCLVSHQQKWFWDWDCDPPGSQNPDPGIYTYTDRDDDPPPPPTDIHRLDDPVLSVCLNVLHQDDDDCNLSNLSSCLSVVHDDDVVNVVSSVVDPRHRDSNSNNRSSSSSSSSVVNSVVSGGDDPPPPSDPSNDDD

pLDDT: mean 76.47, std 16.77, range [28.94, 95.12]

Secondary structure (DSSP, 8-state):
-----HHHHHHHHHHHHHHHHHHT-GGGGGTTS-EEEEEEEEE-TTT----TT----S-SSSTT----EEEEEEEEEE---SS----EEEETTEEEEPPPEEEEEE-TTS----TT-EEEEEETTEEEEEEEEEEEEEE-TTSPEEEEEEEEEE---HHHHHHHHHTEEEEEEE-GGGTTSSB-SEEEHHHHHHHHHHHHHHHHHHHHHHHHHEETTTTEE-EEETTEEEE-HHHHHHHHHTTTTTT-SS-------SPPPTTHHHHHHTBHHHHHHHT-GGGGGGSB-EEEEEE---TTSTTTTSSS-EEEEE----TT-TTS-EEESS-HHHHHHHHHTPPP-SS-GGGHHHHHHHTTPPP-HHHHHHHHT----S-HHHHHHHHHHHHHHHHHHHHHHBPP--SS--TTS---